Protein AF-0000000075270326 (afdb_homodimer)

Nearest PDB structures (foldseek):
  7pkq-assembly1_N  TM=8.649E-01  e=1.112E-11  Chlamydomonas reinhardtii
  3qv0-assembly1_A  TM=8.408E-01  e=1.324E-11  Saccharomyces cerevisiae
  1yqf-assembly2_E  TM=8.123E-01  e=1.771E-11  Leishmania major
  1yqf-assembly1_C  TM=7.900E-01  e=1.990E-11  Leishmania major
  1yqf-assembly1_B  TM=8.147E-01  e=5.800E-10  Leishmania major

Structure (mmCIF, N/CA/C/O backbone):
data_AF-0000000075270326-model_v1
#
loop_
_entity.id
_entity.type
_entity.pdbx_description
1 polymer 'Mitochondrial glyco protein'
#
loop_
_atom_site.group_PDB
_atom_site.id
_atom_site.type_symbol
_atom_site.label_atom_id
_atom_site.label_alt_id
_atom_site.label_comp_id
_atom_site.label_asym_id
_atom_site.label_entity_id
_atom_site.label_seq_id
_atom_site.pdbx_PDB_ins_code
_atom_site.Cartn_x
_atom_site.Cartn_y
_atom_site.Cartn_z
_atom_site.occupancy
_atom_site.B_iso_or_equiv
_atom_site.auth_seq_id
_atom_site.auth_comp_id
_atom_site.auth_asym_id
_atom_site.auth_atom_id
_atom_site.pdbx_PDB_model_num
ATOM 1 N N . MET A 1 1 ? 97.312 37.875 50.062 1 26.44 1 MET A N 1
ATOM 2 C CA . MET A 1 1 ? 95.938 38 50.406 1 26.44 1 MET A CA 1
ATOM 3 C C . MET A 1 1 ? 95.188 38.875 49.406 1 26.44 1 MET A C 1
ATOM 5 O O . MET A 1 1 ? 95.375 40.094 49.375 1 26.44 1 MET A O 1
ATOM 9 N N . ARG A 1 2 ? 94.938 38.281 48.094 1 30.39 2 ARG A N 1
ATOM 10 C CA . ARG A 1 2 ? 94.562 38.875 46.812 1 30.39 2 ARG A CA 1
ATOM 11 C C . ARG A 1 2 ? 93.125 39.406 46.875 1 30.39 2 ARG A C 1
ATOM 13 O O . ARG A 1 2 ? 92.188 38.656 47.188 1 30.39 2 ARG A O 1
ATOM 20 N N . LYS A 1 3 ? 92.938 40.719 47.094 1 35.66 3 LYS A N 1
ATOM 21 C CA . LYS A 1 3 ? 91.688 41.531 47.219 1 35.66 3 LYS A CA 1
ATOM 22 C C . LYS A 1 3 ? 90.875 41.406 45.969 1 35.66 3 LYS A C 1
ATOM 24 O O . LYS A 1 3 ? 91.25 41.844 44.906 1 35.66 3 LYS A O 1
ATOM 29 N N . THR A 1 4 ? 90.125 40.25 45.781 1 38.28 4 THR A N 1
ATOM 30 C CA . THR A 1 4 ? 89.312 39.906 44.625 1 38.28 4 THR A CA 1
ATOM 31 C C . THR A 1 4 ? 88.188 40.906 44.438 1 38.28 4 THR A C 1
ATOM 33 O O . THR A 1 4 ? 87.375 41.156 45.406 1 38.28 4 THR A O 1
ATOM 36 N N . PHE A 1 5 ? 88.375 41.906 43.625 1 39.72 5 PHE A N 1
ATOM 37 C CA . PHE A 1 5 ? 87.5 43.031 43.281 1 39.72 5 PHE A CA 1
ATOM 38 C C . PHE A 1 5 ? 86.125 42.5 42.812 1 39.72 5 PHE A C 1
ATOM 40 O O . PHE A 1 5 ? 86.062 41.719 41.844 1 39.72 5 PHE A O 1
ATOM 47 N N . LEU A 1 6 ? 85.125 42.375 43.688 1 39.94 6 LEU A N 1
ATOM 48 C CA . LEU A 1 6 ? 83.75 41.875 43.5 1 39.94 6 LEU A CA 1
ATOM 49 C C . LEU A 1 6 ? 82.938 42.844 42.625 1 39.94 6 LEU A C 1
ATOM 51 O O . LEU A 1 6 ? 82.75 44 42.969 1 39.94 6 LEU A O 1
ATOM 55 N N . GLN A 1 7 ? 83.125 42.781 41.25 1 43 7 GLN A N 1
ATOM 56 C CA . GLN A 1 7 ? 82.438 43.688 40.375 1 43 7 GLN A CA 1
ATOM 57 C C . GLN A 1 7 ? 80.938 43.531 40.531 1 43 7 GLN A C 1
ATOM 59 O O . GLN A 1 7 ? 80.438 42.438 40.719 1 43 7 GLN A O 1
ATOM 64 N N . PRO A 1 8 ? 80.188 44.656 40.812 1 43.75 8 PRO A N 1
ATOM 65 C CA . PRO A 1 8 ? 78.75 44.625 41.062 1 43.75 8 PRO A CA 1
ATOM 66 C C . PRO A 1 8 ? 77.938 44.188 39.844 1 43.75 8 PRO A C 1
ATOM 68 O O . PRO A 1 8 ? 78.375 44.438 38.719 1 43.75 8 PRO A O 1
ATOM 71 N N . ALA A 1 9 ? 77.25 43 39.938 1 42.34 9 ALA A N 1
ATOM 72 C CA . ALA A 1 9 ? 76.438 42.375 38.906 1 42.34 9 ALA A CA 1
ATOM 73 C C . ALA A 1 9 ? 75.312 43.281 38.438 1 42.34 9 ALA A C 1
ATOM 75 O O . ALA A 1 9 ? 74.625 43.844 39.281 1 42.34 9 ALA A O 1
ATOM 76 N N . VAL A 1 10 ? 75.438 43.938 37.312 1 43.66 10 VAL A N 1
ATOM 77 C CA . VAL A 1 10 ? 74.438 44.812 36.688 1 43.66 10 VAL A CA 1
ATOM 78 C C . VAL A 1 10 ? 73.125 44.031 36.531 1 43.66 10 VAL A C 1
ATOM 80 O O . VAL A 1 10 ? 73.125 42.906 36.031 1 43.66 10 VAL A O 1
ATOM 83 N N . LEU A 1 11 ? 72.188 44.25 37.375 1 39.53 11 LEU A N 1
ATOM 84 C CA . LEU A 1 11 ? 70.812 43.688 37.375 1 39.53 11 LEU A CA 1
ATOM 85 C C . LEU A 1 11 ? 70.125 44.031 36.062 1 39.53 11 LEU A C 1
ATOM 87 O O . LEU A 1 11 ? 69.938 45.219 35.75 1 39.53 11 LEU A O 1
ATOM 91 N N . PHE A 1 12 ? 70.312 43.25 35 1 43.53 12 PHE A N 1
ATOM 92 C CA . PHE A 1 12 ? 69.562 43.469 33.781 1 43.53 12 PHE A CA 1
ATOM 93 C C . PHE A 1 12 ? 68.062 43.375 34.062 1 43.53 12 PHE A C 1
ATOM 95 O O . PHE A 1 12 ? 67.625 42.438 34.688 1 43.53 12 PHE A O 1
ATOM 102 N N . THR A 1 13 ? 67.375 44.469 34.219 1 40.81 13 THR A N 1
ATOM 103 C CA . THR A 1 13 ? 65.875 44.5 34.312 1 40.81 13 THR A CA 1
ATOM 104 C C . THR A 1 13 ? 65.25 43.875 33.062 1 40.81 13 THR A C 1
ATOM 106 O O . THR A 1 13 ? 65.562 44.25 31.938 1 40.81 13 THR A O 1
ATOM 109 N N . ALA A 1 14 ? 64.938 42.531 33.062 1 41.88 14 ALA A N 1
ATOM 110 C CA . ALA A 1 14 ? 64.125 41.844 32.031 1 41.88 14 ALA A CA 1
ATOM 111 C C . ALA A 1 14 ? 62.844 42.594 31.734 1 41.88 14 ALA A C 1
ATOM 113 O O . ALA A 1 14 ? 62.062 42.906 32.656 1 41.88 14 ALA A O 1
ATOM 114 N N . ASN A 1 15 ? 62.844 43.438 30.75 1 42.53 15 ASN A N 1
ATOM 115 C CA . ASN A 1 15 ? 61.594 44 30.25 1 42.53 15 ASN A CA 1
ATOM 116 C C . ASN A 1 15 ? 60.531 42.969 30.016 1 42.53 15 ASN A C 1
ATOM 118 O O . ASN A 1 15 ? 60.719 42.031 29.234 1 42.53 15 ASN A O 1
ATOM 122 N N . LYS A 1 16 ? 59.75 42.562 31.031 1 39.41 16 LYS A N 1
ATOM 123 C CA . LYS A 1 16 ? 58.562 41.719 30.859 1 39.41 16 LYS A CA 1
ATOM 124 C C . LYS A 1 16 ? 57.688 42.25 29.719 1 39.41 16 LYS A C 1
ATOM 126 O O . LYS A 1 16 ? 57.156 43.344 29.812 1 39.41 16 LYS A O 1
ATOM 131 N N . ARG A 1 17 ? 58.125 42.031 28.469 1 44.94 17 ARG A N 1
ATOM 132 C CA . ARG A 1 17 ? 57.156 42.312 27.406 1 44.94 17 ARG A CA 1
ATOM 133 C C . ARG A 1 17 ? 55.781 41.75 27.75 1 44.94 17 ARG A C 1
ATOM 135 O O . ARG A 1 17 ? 55.656 40.594 28.125 1 44.94 17 ARG A O 1
ATOM 142 N N . ALA A 1 18 ? 54.875 42.531 28.172 1 43.38 18 ALA A N 1
ATOM 143 C CA . ALA A 1 18 ? 53.438 42.188 28.328 1 43.38 18 ALA A CA 1
ATOM 144 C C . ALA A 1 18 ? 52.938 41.438 27.109 1 43.38 18 ALA A C 1
ATOM 146 O O . ALA A 1 18 ? 52.938 41.938 25.984 1 43.38 18 ALA A O 1
ATOM 147 N N . PHE A 1 19 ? 53.188 40.094 26.969 1 47.25 19 PHE A N 1
ATOM 148 C CA . PHE A 1 19 ? 52.5 39.312 25.969 1 47.25 19 PHE A CA 1
ATOM 149 C C . PHE A 1 19 ? 51 39.656 25.953 1 47.25 19 PHE A C 1
ATOM 151 O O . PHE A 1 19 ? 50.312 39.5 26.953 1 47.25 19 PHE A O 1
ATOM 158 N N . SER A 1 20 ? 50.625 40.75 25.266 1 43.19 20 SER A N 1
ATOM 159 C CA . SER A 1 20 ? 49.188 40.938 25 1 43.19 20 SER A CA 1
ATOM 160 C C . SER A 1 20 ? 48.562 39.594 24.625 1 43.19 20 SER A C 1
ATOM 162 O O . SER A 1 20 ? 49.031 38.906 23.719 1 43.19 20 SER A O 1
ATOM 164 N N . ALA A 1 21 ? 48.125 38.812 25.484 1 43.97 21 ALA A N 1
ATOM 165 C CA . ALA A 1 21 ? 47.312 37.625 25.219 1 43.97 21 ALA A CA 1
ATOM 166 C C . ALA A 1 21 ? 46.312 37.906 24.094 1 43.97 21 ALA A C 1
ATOM 168 O O . ALA A 1 21 ? 45.438 38.75 24.234 1 43.97 21 ALA A O 1
ATOM 169 N N . ALA A 1 22 ? 46.719 37.844 22.812 1 43.5 22 ALA A N 1
ATOM 170 C CA . ALA A 1 22 ? 45.688 37.781 21.781 1 43.5 22 ALA A CA 1
ATOM 171 C C . ALA A 1 22 ? 44.531 36.875 22.234 1 43.5 22 ALA A C 1
ATOM 173 O O . ALA A 1 22 ? 44.75 35.781 22.766 1 43.5 22 ALA A O 1
ATOM 174 N N . VAL A 1 23 ? 43.531 37.438 22.844 1 43.84 23 VAL A N 1
ATOM 175 C CA . VAL A 1 23 ? 42.344 36.625 23.047 1 43.84 23 VAL A CA 1
ATOM 176 C C . VAL A 1 23 ? 42.188 35.594 21.938 1 43.84 23 VAL A C 1
ATOM 178 O O . VAL A 1 23 ? 42.281 35.938 20.75 1 43.84 23 VAL A O 1
ATOM 181 N N . PRO A 1 24 ? 42.531 34.344 22.062 1 45.94 24 PRO A N 1
ATOM 182 C CA . PRO A 1 24 ? 42.188 33.406 21 1 45.94 24 PRO A CA 1
ATOM 183 C C . PRO A 1 24 ? 40.875 33.75 20.312 1 45.94 24 PRO A C 1
ATOM 185 O O . PRO A 1 24 ? 39.844 33.969 20.969 1 45.94 24 PRO A O 1
ATOM 188 N N . ARG A 1 25 ? 40.781 34.688 19.328 1 46.09 25 ARG A N 1
ATOM 189 C CA . ARG A 1 25 ? 39.562 34.719 18.516 1 46.09 25 ARG A CA 1
ATOM 190 C C . ARG A 1 25 ? 38.969 33.312 18.359 1 46.09 25 ARG A C 1
ATOM 192 O O . ARG A 1 25 ? 39.625 32.438 17.812 1 46.09 25 ARG A O 1
ATOM 199 N N . LEU A 1 26 ? 38.562 32.562 19.312 1 51.44 26 LEU A N 1
ATOM 200 C CA . LEU A 1 26 ? 37.75 31.406 19.031 1 51.44 26 LEU A CA 1
ATOM 201 C C . LEU A 1 26 ? 37.156 31.484 17.625 1 51.44 26 LEU A C 1
ATOM 203 O O . LEU A 1 26 ? 36.469 32.438 17.281 1 51.44 26 LEU A O 1
ATOM 207 N N . SER A 1 27 ? 37.781 31.031 16.5 1 54.53 27 SER A N 1
ATOM 208 C CA . SER A 1 27 ? 38.031 31.188 15.062 1 54.53 27 SER A CA 1
ATOM 209 C C . SER A 1 27 ? 36.719 31.078 14.289 1 54.53 27 SER A C 1
ATOM 211 O O . SER A 1 27 ? 36.188 29.984 14.086 1 54.53 27 SER A O 1
ATOM 213 N N . SER A 1 28 ? 35.562 31.688 14.602 1 62.53 28 SER A N 1
ATOM 214 C CA . SER A 1 28 ? 34.469 31.797 13.625 1 62.53 28 SER A CA 1
ATOM 215 C C . SER A 1 28 ? 35 32.219 12.258 1 62.53 28 SER A C 1
ATOM 217 O O . SER A 1 28 ? 36.062 32.844 12.156 1 62.53 28 SER A O 1
ATOM 219 N N . GLY A 1 29 ? 34.719 31.281 11.328 1 75.75 29 GLY A N 1
ATOM 220 C CA . GLY A 1 29 ? 35.062 31.625 9.961 1 75.75 29 GLY A CA 1
ATOM 221 C C . GLY A 1 29 ? 34.719 33.062 9.609 1 75.75 29 GLY A C 1
ATOM 222 O O . GLY A 1 29 ? 33.875 33.688 10.25 1 75.75 29 GLY A O 1
ATOM 223 N N . ASP A 1 30 ? 35.562 33.562 8.75 1 86.44 30 ASP A N 1
ATOM 224 C CA . ASP A 1 30 ? 35.406 34.938 8.297 1 86.44 30 ASP A CA 1
ATOM 225 C C . ASP A 1 30 ? 34 35.156 7.715 1 86.44 30 ASP A C 1
ATOM 227 O O . ASP A 1 30 ? 33.5 36.281 7.652 1 86.44 30 ASP A O 1
ATOM 231 N N . VAL A 1 31 ? 33.312 34.062 7.438 1 92.12 31 VAL A N 1
ATOM 232 C CA . VAL A 1 31 ? 32.031 34.156 6.742 1 92.12 31 VAL A CA 1
ATOM 233 C C . VAL A 1 31 ? 30.906 34.031 7.746 1 92.12 31 VAL A C 1
ATOM 235 O O . VAL A 1 31 ? 29.766 34.375 7.449 1 92.12 31 VAL A O 1
ATOM 238 N N . ASP A 1 32 ? 31.219 33.75 9.008 1 92.19 32 ASP A N 1
ATOM 239 C CA . ASP A 1 32 ? 30.203 33.438 10 1 92.19 32 ASP A CA 1
ATOM 240 C C . ASP A 1 32 ? 29.312 34.656 10.258 1 92.19 32 ASP A C 1
ATOM 242 O O . ASP A 1 32 ? 28.078 34.562 10.25 1 92.19 32 ASP A O 1
ATOM 246 N N . PRO A 1 33 ? 29.906 35.75 10.445 1 92.56 33 PRO A N 1
ATOM 247 C CA . PRO A 1 33 ? 29.094 36.906 10.742 1 92.56 33 PRO A CA 1
ATOM 248 C C . PRO A 1 33 ? 28.125 37.25 9.609 1 92.56 33 PRO A C 1
ATOM 250 O O . PRO A 1 33 ? 27 37.719 9.867 1 92.56 33 PRO A O 1
ATOM 253 N N . ASP A 1 34 ? 28.609 37.031 8.438 1 94 34 ASP A N 1
ATOM 254 C CA . ASP A 1 34 ? 27.75 37.312 7.285 1 94 34 ASP A CA 1
ATOM 255 C C . ASP A 1 34 ? 26.547 36.375 7.258 1 94 34 ASP A C 1
ATOM 257 O O . ASP A 1 34 ? 25.422 36.812 7 1 94 34 ASP A O 1
ATOM 261 N N . LEU A 1 35 ? 26.828 35.156 7.523 1 95.94 35 LEU A N 1
ATOM 262 C CA . LEU A 1 35 ? 25.75 34.156 7.539 1 95.94 35 LEU A CA 1
ATOM 263 C C . LEU A 1 35 ? 24.766 34.438 8.656 1 95.94 35 LEU A C 1
ATOM 265 O O . LEU A 1 35 ? 23.547 34.375 8.453 1 95.94 35 LEU A O 1
ATOM 269 N N . ILE A 1 36 ? 25.266 34.844 9.758 1 95.25 36 ILE A N 1
ATOM 270 C CA . ILE A 1 36 ? 24.438 35.125 10.914 1 95.25 36 ILE A CA 1
ATOM 271 C C . ILE A 1 36 ? 23.5 36.312 10.578 1 95.25 36 ILE A C 1
ATOM 273 O O . ILE A 1 36 ? 22.312 36.25 10.883 1 95.25 36 ILE A O 1
ATOM 277 N N . HIS A 1 37 ? 24.078 37.25 9.977 1 95.5 37 HIS A N 1
ATOM 278 C CA . HIS A 1 37 ? 23.297 38.438 9.609 1 95.5 37 HIS A CA 1
ATOM 279 C C . HIS A 1 37 ? 22.156 38.062 8.664 1 95.5 37 HIS A C 1
ATOM 281 O O . HIS A 1 37 ? 21.016 38.5 8.859 1 95.5 37 HIS A O 1
ATOM 287 N N . LEU A 1 38 ? 22.438 37.219 7.746 1 96.25 38 LEU A N 1
ATOM 288 C CA . LEU A 1 38 ? 21.422 36.781 6.777 1 96.25 38 LEU A CA 1
ATOM 289 C C . LEU A 1 38 ? 20.344 35.969 7.453 1 96.25 38 LEU A C 1
ATOM 291 O O . LEU A 1 38 ? 19.156 36.094 7.141 1 96.25 38 LEU A O 1
ATOM 295 N N . LEU A 1 39 ? 20.734 35.188 8.375 1 96.69 39 LEU A N 1
ATOM 296 C CA . LEU A 1 39 ? 19.781 34.344 9.094 1 96.69 39 LEU A CA 1
ATOM 297 C C . LEU A 1 39 ? 18.875 35.219 9.977 1 96.69 39 LEU A C 1
ATOM 299 O O . LEU A 1 39 ? 17.672 34.969 10.047 1 96.69 39 LEU A O 1
ATOM 303 N N . ASP A 1 40 ? 19.422 36.125 10.523 1 94.69 40 ASP A N 1
ATOM 304 C CA . ASP A 1 40 ? 18.656 37.031 11.375 1 94.69 40 ASP A CA 1
ATOM 305 C C . ASP A 1 40 ? 17.625 37.812 10.555 1 94.69 40 ASP A C 1
ATOM 307 O O . ASP A 1 40 ? 16.469 37.969 10.984 1 94.69 40 ASP A O 1
ATOM 311 N N . GLU A 1 41 ? 18.078 38.25 9.43 1 93.94 41 GLU A N 1
ATOM 312 C CA . GLU A 1 41 ? 17.172 38.969 8.539 1 93.94 41 GLU A CA 1
ATOM 313 C C . GLU A 1 41 ? 16.016 38.062 8.102 1 93.94 41 GLU A C 1
ATOM 315 O O . GLU A 1 41 ? 14.859 38.5 8.094 1 93.94 41 GLU A O 1
ATOM 320 N N . GLU A 1 42 ? 16.312 36.875 7.773 1 93.69 42 GLU A N 1
ATOM 321 C CA . GLU A 1 42 ? 15.281 35.906 7.367 1 93.69 42 GLU A CA 1
ATOM 322 C C . GLU A 1 42 ? 14.32 35.625 8.516 1 93.69 42 GLU A C 1
ATOM 324 O O . GLU A 1 42 ? 13.102 35.531 8.312 1 93.69 42 GLU A O 1
ATOM 329 N N . LEU A 1 43 ? 14.844 35.5 9.625 1 93.44 43 LEU A N 1
ATOM 330 C CA . LEU A 1 43 ? 14.031 35.25 10.805 1 93.44 43 LEU A CA 1
ATOM 331 C C . LEU A 1 43 ? 13.039 36.375 11.047 1 93.44 43 LEU A C 1
ATOM 333 O O . LEU A 1 43 ? 11.875 36.125 11.352 1 93.44 43 LEU A O 1
ATOM 337 N N . GLN A 1 44 ? 13.5 37.531 10.922 1 90 44 GLN A N 1
ATOM 338 C CA . GLN A 1 44 ? 12.648 38.719 11.133 1 90 44 GLN A CA 1
ATOM 339 C C . GLN A 1 44 ? 11.523 38.75 10.094 1 90 44 GLN A C 1
ATOM 341 O O . GLN A 1 44 ? 10.383 39.094 10.422 1 90 44 GLN A O 1
ATOM 346 N N . PHE A 1 45 ? 11.859 38.344 8.984 1 86.62 45 PHE A N 1
ATOM 347 C CA . PHE A 1 45 ? 10.883 38.344 7.895 1 86.62 45 PHE A CA 1
ATOM 348 C C . PHE A 1 45 ? 9.828 37.25 8.117 1 86.62 45 PHE A C 1
ATOM 350 O O . PHE A 1 45 ? 8.641 37.5 7.914 1 86.62 45 PHE A O 1
ATOM 357 N N . GLU A 1 46 ? 10.219 36.062 8.555 1 86.94 46 GLU A N 1
ATOM 358 C CA . GLU A 1 46 ? 9.359 34.875 8.641 1 86.94 46 GLU A CA 1
ATOM 359 C C . GLU A 1 46 ? 8.516 34.906 9.914 1 86.94 46 GLU A C 1
ATOM 361 O O . GLU A 1 46 ? 7.43 34.312 9.961 1 86.94 46 GLU A O 1
ATOM 366 N N . THR A 1 47 ? 8.945 35.5 10.969 1 81 47 THR A N 1
ATOM 367 C CA . THR A 1 47 ? 8.258 35.5 12.258 1 81 47 THR A CA 1
ATOM 368 C C . THR A 1 47 ? 7.023 36.406 12.219 1 81 47 THR A C 1
ATOM 370 O O . THR A 1 47 ? 6.059 36.156 12.945 1 81 47 THR A O 1
ATOM 373 N N . THR A 1 48 ? 6.914 37.344 11.344 1 68.94 48 THR A N 1
ATOM 374 C CA . THR A 1 48 ? 5.738 38.219 11.281 1 68.94 48 THR A CA 1
ATOM 375 C C . THR A 1 48 ? 4.508 37.406 10.852 1 68.94 48 THR A C 1
ATOM 377 O O . THR A 1 48 ? 3.377 37.812 11.148 1 68.94 48 THR A O 1
ATOM 380 N N . GLU A 1 49 ? 4.621 36.156 10.406 1 62.16 49 GLU A N 1
ATOM 381 C CA . GLU A 1 49 ? 3.531 35.406 9.82 1 62.16 49 GLU A CA 1
ATOM 382 C C . GLU A 1 49 ? 3.385 34.031 10.508 1 62.16 49 GLU A C 1
ATOM 384 O O . GLU A 1 49 ? 2.996 33.062 9.875 1 62.16 49 GLU A O 1
ATOM 389 N N . THR A 1 50 ? 3.535 33.969 11.852 1 68.62 50 THR A N 1
ATOM 390 C CA . THR A 1 50 ? 3.609 32.656 12.453 1 68.62 50 THR A CA 1
ATOM 391 C C . THR A 1 50 ? 2.301 32.312 13.164 1 68.62 50 THR A C 1
ATOM 393 O O . THR A 1 50 ? 2.1 31.156 13.578 1 68.62 50 THR A O 1
ATOM 396 N N . GLU A 1 51 ? 1.37 33.219 13.047 1 78.5 51 GLU A N 1
ATOM 397 C CA . GLU A 1 51 ? 0.128 32.875 13.727 1 78.5 51 GLU A CA 1
ATOM 398 C C . GLU A 1 51 ? -0.689 31.891 12.891 1 78.5 51 GLU A C 1
ATOM 400 O O . GLU A 1 51 ? -0.714 31.984 11.664 1 78.5 51 GLU A O 1
ATOM 405 N N . ALA A 1 52 ? -1.337 30.969 13.594 1 83.25 52 ALA A N 1
ATOM 406 C CA . ALA A 1 52 ? -2.154 29.984 12.883 1 83.25 52 ALA A CA 1
ATOM 407 C C . ALA A 1 52 ? -3.342 30.656 12.195 1 83.25 52 ALA A C 1
ATOM 409 O O . ALA A 1 52 ? -4.016 31.5 12.797 1 83.25 52 ALA A O 1
ATOM 410 N N . PRO A 1 53 ? -3.572 30.297 10.969 1 85.69 53 PRO A N 1
ATOM 411 C CA . PRO A 1 53 ? -4.773 30.812 10.305 1 85.69 53 PRO A CA 1
ATOM 412 C C . PRO A 1 53 ? -6.047 30.531 11.094 1 85.69 53 PRO A C 1
ATOM 414 O O . PRO A 1 53 ? -6.141 29.516 11.797 1 85.69 53 PRO A O 1
ATOM 417 N N . ALA A 1 54 ? -7.027 31.391 10.93 1 89.69 54 ALA A N 1
ATOM 418 C CA . ALA A 1 54 ? -8.281 31.344 11.68 1 89.69 54 ALA A CA 1
ATOM 419 C C . ALA A 1 54 ? -9 30.016 11.461 1 89.69 54 ALA A C 1
ATOM 421 O O . ALA A 1 54 ? -9.578 29.453 12.391 1 89.69 54 ALA A O 1
ATOM 422 N N . PHE A 1 55 ? -8.984 29.531 10.328 1 89.12 55 PHE A N 1
ATOM 423 C CA . PHE A 1 55 ? -9.711 28.312 9.992 1 89.12 55 PHE A CA 1
ATOM 424 C C . PHE A 1 55 ? -9.148 27.109 10.766 1 89.12 55 PHE A C 1
ATOM 426 O O . PHE A 1 55 ? -9.898 26.219 11.156 1 89.12 55 PHE A O 1
ATOM 433 N N . ILE A 1 56 ? -7.867 27.109 11.016 1 91.88 56 ILE A N 1
ATOM 434 C CA . ILE A 1 56 ? -7.234 26.031 11.766 1 91.88 56 ILE A CA 1
ATOM 435 C C . ILE A 1 56 ? -7.723 26.047 13.211 1 91.88 56 ILE A C 1
ATOM 437 O O . ILE A 1 56 ? -8.102 25.016 13.758 1 91.88 56 ILE A O 1
ATOM 441 N N . LYS A 1 57 ? -7.711 27.266 13.703 1 91.62 57 LYS A N 1
ATOM 442 C CA . LYS A 1 57 ? -8.188 27.422 15.078 1 91.62 57 LYS A CA 1
ATOM 443 C C . LYS A 1 57 ? -9.656 27.016 15.195 1 91.62 57 LYS A C 1
ATOM 445 O O . LYS A 1 57 ? -10.031 26.328 16.141 1 91.62 57 LYS A O 1
ATOM 450 N N . GLU A 1 58 ? -10.406 27.422 14.289 1 93.81 58 GLU A N 1
ATOM 451 C CA . GLU A 1 58 ? -11.836 27.094 14.281 1 93.81 58 GLU A CA 1
ATOM 452 C C . GLU A 1 58 ? -12.047 25.578 14.219 1 93.81 58 GLU A C 1
ATOM 454 O O 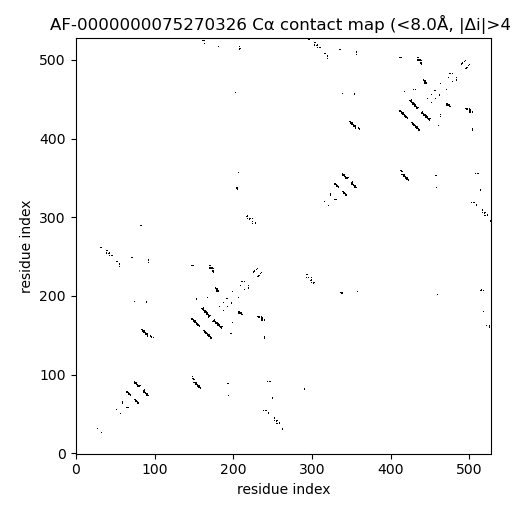. GLU A 1 58 ? -12.898 25.047 14.93 1 93.81 58 GLU A O 1
ATOM 459 N N . PHE A 1 59 ? -11.359 24.938 13.398 1 94.5 59 PHE A N 1
ATOM 460 C CA . PHE A 1 59 ? -11.477 23.484 13.258 1 94.5 59 PHE A CA 1
ATOM 461 C C . PHE A 1 59 ? -11.133 22.797 14.57 1 94.5 59 PHE A C 1
ATOM 463 O O . PHE A 1 59 ? -11.867 21.906 15.023 1 94.5 59 PHE A O 1
ATOM 470 N N . LEU A 1 60 ? -10.094 23.203 15.164 1 92.69 60 LEU A N 1
ATOM 471 C CA . LEU A 1 60 ? -9.625 22.547 16.391 1 92.69 60 LEU A CA 1
ATOM 472 C C . LEU A 1 60 ? -10.539 22.875 17.562 1 92.69 60 LEU A C 1
ATOM 474 O O . LEU A 1 60 ? -10.68 22.078 18.484 1 92.69 60 LEU A O 1
ATOM 478 N N . ASP A 1 61 ? -11.172 24.016 17.484 1 92 61 ASP A N 1
ATOM 479 C CA . ASP A 1 61 ? -12.055 24.438 18.562 1 92 61 ASP A CA 1
ATOM 480 C C . ASP A 1 61 ? -13.336 23.625 18.578 1 92 61 ASP A C 1
ATOM 482 O O . ASP A 1 61 ? -14.062 23.625 19.578 1 92 61 ASP A O 1
ATOM 486 N N . THR A 1 62 ? -13.625 22.922 17.438 1 91.44 62 THR A N 1
ATOM 487 C CA . THR A 1 62 ? -14.789 22.047 17.438 1 91.44 62 THR A CA 1
ATOM 488 C C . THR A 1 62 ? -14.617 20.906 18.438 1 91.44 62 THR A C 1
ATOM 490 O O . THR A 1 62 ? -15.586 20.25 18.828 1 91.44 62 THR A O 1
ATOM 493 N N . ASN A 1 63 ? -13.406 20.609 18.875 1 88.25 63 ASN A N 1
ATOM 494 C CA . ASN A 1 63 ? -13.008 19.578 19.812 1 88.25 63 ASN A CA 1
ATOM 495 C C . ASN A 1 63 ? -13.445 18.188 19.359 1 88.25 63 ASN A C 1
ATOM 497 O O . ASN A 1 63 ? -13.68 17.297 20.172 1 88.25 63 ASN A O 1
ATOM 501 N N . LEU A 1 64 ? -13.656 18.141 18.031 1 93.62 64 LEU A N 1
ATOM 502 C CA . LEU A 1 64 ? -13.961 16.844 17.438 1 93.62 64 LEU A CA 1
ATOM 503 C C . LEU A 1 64 ? -12.719 15.945 17.438 1 93.62 64 LEU A C 1
ATOM 505 O O . LEU A 1 64 ? -12.805 14.758 17.75 1 93.62 64 LEU A O 1
ATOM 509 N N . PHE A 1 65 ? -11.609 16.562 17.078 1 97.31 65 PHE A N 1
ATOM 510 C CA . PHE A 1 65 ? -10.328 15.867 17.047 1 97.31 65 PHE A CA 1
ATOM 511 C C . PHE A 1 65 ? -9.344 16.5 18.031 1 97.31 65 PHE A C 1
ATOM 513 O O . PHE A 1 65 ? -9.328 17.734 18.188 1 97.31 65 PHE A O 1
ATOM 520 N N . GLN A 1 66 ? -8.602 15.656 18.641 1 96.88 66 GLN A N 1
ATOM 521 C CA . GLN A 1 66 ? -7.41 16.094 19.375 1 96.88 66 GLN A CA 1
ATOM 522 C C . GLN A 1 66 ? -6.164 15.977 18.5 1 96.88 66 GLN A C 1
ATOM 524 O O . GLN A 1 66 ? -5.992 15 17.766 1 96.88 66 GLN A O 1
ATOM 529 N N . ILE A 1 67 ? -5.301 17 18.609 1 96.44 67 ILE A N 1
ATOM 530 C CA . ILE A 1 67 ? -4.141 17.016 17.734 1 96.44 67 ILE A CA 1
ATOM 531 C C . ILE A 1 67 ? -2.873 16.75 18.531 1 96.44 67 ILE A C 1
ATOM 533 O O . ILE A 1 67 ? -2.709 17.25 19.641 1 96.44 67 ILE A O 1
ATOM 537 N N . GLU A 1 68 ? -2.098 15.875 18.094 1 95.38 68 GLU A N 1
ATOM 538 C CA . GLU A 1 68 ? -0.742 15.625 18.578 1 95.38 68 GLU A CA 1
ATOM 539 C C . GLU A 1 68 ? 0.299 16.062 17.547 1 95.38 68 GLU A C 1
ATOM 541 O O . GLU A 1 68 ? 0.45 15.414 16.516 1 95.38 68 GLU A O 1
ATOM 546 N N . ASP A 1 69 ? 0.954 17.125 17.844 1 94.88 69 ASP A N 1
ATOM 547 C CA . ASP A 1 69 ? 1.955 17.734 16.969 1 94.88 69 ASP A CA 1
ATOM 548 C C . ASP A 1 69 ? 3.213 18.094 17.75 1 94.88 69 ASP A C 1
ATOM 550 O O . ASP A 1 69 ? 3.207 19.047 18.531 1 94.88 69 ASP A O 1
ATOM 554 N N . LYS A 1 70 ? 4.301 17.422 17.531 1 94.25 70 LYS A N 1
ATOM 555 C CA . LYS A 1 70 ? 5.551 17.688 18.234 1 94.25 70 LYS A CA 1
ATOM 556 C C . LYS A 1 70 ? 6.508 18.516 17.391 1 94.25 70 LYS A C 1
ATOM 558 O O . LYS A 1 70 ? 6.746 18.188 16.219 1 94.25 70 LYS A O 1
ATOM 563 N N . VAL A 1 71 ? 7.043 19.5 18.047 1 92.38 71 VAL A N 1
ATOM 564 C CA . VAL A 1 71 ? 8.031 20.344 17.375 1 92.38 71 VAL A CA 1
ATOM 565 C C . VAL A 1 71 ? 9.203 19.484 16.891 1 92.38 71 VAL A C 1
ATOM 567 O O . VAL A 1 71 ? 9.672 18.609 17.625 1 92.38 71 VAL A O 1
ATOM 570 N N . GLY A 1 72 ? 9.664 19.703 15.664 1 92.75 72 GLY A N 1
ATOM 571 C CA . GLY A 1 72 ? 10.797 19 15.117 1 92.75 72 GLY A CA 1
ATOM 572 C C . GLY A 1 72 ? 10.422 17.688 14.445 1 92.75 72 GLY A C 1
ATOM 573 O O . GLY A 1 72 ? 11.266 17.016 13.852 1 92.75 72 GLY A O 1
ATOM 574 N N . HIS A 1 73 ? 9.195 17.359 14.578 1 91.56 73 HIS A N 1
ATOM 575 C CA . HIS A 1 73 ? 8.711 16.141 13.945 1 91.56 73 HIS A CA 1
ATOM 576 C C . HIS A 1 73 ? 7.805 16.453 12.758 1 91.56 73 HIS A C 1
ATOM 578 O O . HIS A 1 73 ? 7.023 17.406 12.805 1 91.56 73 HIS A O 1
ATOM 584 N N . ASP A 1 74 ? 7.891 15.641 11.75 1 91.38 74 ASP A N 1
ATOM 585 C CA . ASP A 1 74 ? 7.113 15.906 10.547 1 91.38 74 ASP A CA 1
ATOM 586 C C . ASP A 1 74 ? 5.715 15.305 10.648 1 91.38 74 ASP A C 1
ATOM 588 O O . ASP A 1 74 ? 4.785 15.758 9.984 1 91.38 74 ASP A O 1
ATOM 592 N N . LYS A 1 75 ? 5.566 14.289 11.477 1 91.44 75 LYS A N 1
ATOM 593 C CA . LYS A 1 75 ? 4.301 13.562 11.547 1 91.44 75 LYS A CA 1
ATOM 594 C C . LYS A 1 75 ? 3.342 14.234 12.531 1 91.44 75 LYS A C 1
ATOM 596 O O . LYS A 1 75 ? 3.756 14.68 13.602 1 91.44 75 LYS A O 1
ATOM 601 N N . VAL A 1 76 ? 2.061 14.359 12.156 1 94.12 76 VAL A N 1
ATOM 602 C CA . VAL A 1 76 ? 0.985 14.898 12.977 1 94.12 76 VAL A CA 1
ATOM 603 C C . VAL A 1 76 ? -0.148 13.883 13.086 1 94.12 76 VAL A C 1
ATOM 605 O O . VAL A 1 76 ? -0.474 13.203 12.109 1 94.12 76 VAL A O 1
ATOM 608 N N . THR A 1 77 ? -0.75 13.719 14.273 1 94.88 77 THR A N 1
ATOM 609 C CA . THR A 1 77 ? -1.85 12.781 14.469 1 94.88 77 THR A CA 1
ATOM 610 C C . THR A 1 77 ? -3.066 13.492 15.055 1 94.88 77 THR A C 1
ATOM 612 O O . THR A 1 77 ? -2.943 14.25 16.016 1 94.88 77 THR A O 1
ATOM 615 N N . LEU A 1 78 ? -4.188 13.32 14.43 1 96.5 78 LEU A N 1
ATOM 616 C CA . LEU A 1 78 ? -5.484 13.688 14.992 1 96.5 78 LEU A CA 1
ATOM 617 C C . LEU A 1 78 ? -6.195 12.453 15.547 1 96.5 78 LEU A C 1
ATOM 619 O O . LEU A 1 78 ? -6.207 11.398 14.914 1 96.5 78 LEU A O 1
ATOM 623 N N . THR A 1 79 ? -6.805 12.586 16.719 1 97.12 79 THR A N 1
ATOM 624 C CA . THR A 1 79 ? -7.52 11.461 17.297 1 97.12 79 THR A CA 1
ATOM 625 C C . THR A 1 79 ? -8.922 11.875 17.734 1 97.12 79 THR A C 1
ATOM 627 O O . THR A 1 79 ? -9.141 13.008 18.156 1 97.12 79 THR A O 1
ATOM 630 N N . ARG A 1 80 ? -9.82 10.953 17.594 1 96.94 80 ARG A N 1
ATOM 631 C CA . ARG A 1 80 ? -11.227 11.125 17.953 1 96.94 80 ARG A CA 1
ATOM 632 C C . ARG A 1 80 ? -11.828 9.805 18.422 1 96.94 80 ARG A C 1
ATOM 634 O O . ARG A 1 80 ? -11.492 8.734 17.922 1 96.94 80 ARG A O 1
ATOM 641 N N . THR A 1 81 ? -12.672 9.953 19.469 1 96.31 81 THR A N 1
ATOM 642 C CA . THR A 1 81 ? -13.5 8.82 19.875 1 96.31 81 THR A CA 1
ATOM 643 C C . THR A 1 81 ? -14.922 8.984 19.344 1 96.31 81 THR A C 1
ATOM 645 O O . THR A 1 81 ? -15.523 10.055 19.469 1 96.31 81 THR A O 1
ATOM 648 N N . PHE A 1 82 ? -15.438 7.992 18.703 1 95.94 82 PHE A N 1
ATOM 649 C CA . PHE A 1 82 ? -16.781 7.953 18.156 1 95.94 82 PHE A CA 1
ATOM 650 C C . PHE A 1 82 ? -17.5 6.66 18.562 1 95.94 82 PHE A C 1
ATOM 652 O O . PHE A 1 82 ? -17.297 5.621 17.922 1 95.94 82 PHE A O 1
ATOM 659 N N . GLY A 1 83 ? -18.312 6.742 19.578 1 93.81 83 GLY A N 1
ATOM 660 C CA . GLY A 1 83 ? -18.891 5.52 20.109 1 93.81 83 GLY A CA 1
ATOM 661 C C . GLY A 1 83 ? -17.844 4.551 20.641 1 93.81 83 GLY A C 1
ATOM 662 O O . GLY A 1 83 ? -17.047 4.902 21.5 1 93.81 83 GLY A O 1
ATOM 663 N N . ASN A 1 84 ? -17.844 3.404 20.141 1 95.31 84 ASN A N 1
ATOM 664 C CA . ASN A 1 84 ? -16.875 2.393 20.547 1 95.31 84 ASN A CA 1
ATOM 665 C C . ASN A 1 84 ? -15.656 2.385 19.641 1 95.31 84 ASN A C 1
ATOM 667 O O . ASN A 1 84 ? -14.891 1.418 19.625 1 95.31 84 ASN A O 1
ATOM 671 N N . GLU A 1 85 ? -15.516 3.416 18.828 1 96.69 85 GLU A N 1
ATOM 672 C CA . GLU A 1 85 ? -14.414 3.484 17.859 1 96.69 85 GLU A CA 1
ATOM 673 C C . GLU A 1 85 ? -13.391 4.543 18.266 1 96.69 85 GLU A C 1
ATOM 675 O O . GLU A 1 85 ? -13.758 5.625 18.734 1 96.69 85 GLU A O 1
ATOM 680 N N . LYS A 1 86 ? -12.148 4.152 18.156 1 95.5 86 LYS A N 1
ATOM 681 C CA . LYS A 1 86 ? -11.055 5.113 18.203 1 95.5 86 LYS A CA 1
ATOM 682 C C . LYS A 1 86 ? -10.57 5.441 16.797 1 95.5 86 LYS A C 1
ATOM 684 O O . LYS A 1 86 ? -10.133 4.555 16.062 1 95.5 86 LYS A O 1
ATOM 689 N N . ILE A 1 87 ? -10.625 6.672 16.438 1 96.75 87 ILE A N 1
ATOM 690 C CA . ILE A 1 87 ? -10.273 7.098 15.086 1 96.75 87 ILE A CA 1
ATOM 691 C C . ILE A 1 87 ? -8.992 7.918 15.117 1 96.75 87 ILE A C 1
ATOM 693 O O . ILE A 1 87 ? -8.852 8.836 15.93 1 96.75 87 ILE A O 1
ATOM 697 N N . SER A 1 88 ? -8.055 7.609 14.266 1 95.5 88 SER A N 1
ATOM 698 C CA . SER A 1 88 ? -6.805 8.352 14.117 1 95.5 88 SER A CA 1
ATOM 699 C C . SER A 1 88 ? -6.586 8.773 12.664 1 95.5 88 SER A C 1
ATOM 701 O O . SER A 1 88 ? -6.809 7.98 11.75 1 95.5 88 SER A O 1
ATOM 703 N N . VAL A 1 89 ? -6.262 9.984 12.484 1 95.81 89 VAL A N 1
ATOM 704 C CA . VAL A 1 89 ? -5.82 10.508 11.195 1 95.81 89 VAL A CA 1
ATOM 705 C C . VAL A 1 89 ? -4.352 10.914 11.273 1 95.81 89 VAL A C 1
ATOM 707 O O . VAL A 1 89 ? -3.986 11.797 12.055 1 95.81 89 VAL A O 1
ATOM 710 N N . ILE A 1 90 ? -3.535 10.305 10.469 1 93.69 90 ILE A N 1
ATOM 711 C CA . ILE A 1 90 ? -2.094 10.531 10.516 1 93.69 90 ILE A CA 1
ATOM 712 C C . ILE A 1 90 ? -1.619 11.125 9.188 1 93.69 90 ILE A C 1
ATOM 714 O O . ILE A 1 90 ? -1.949 10.609 8.117 1 93.69 90 ILE A O 1
ATOM 718 N N . PHE A 1 91 ? -0.872 12.164 9.211 1 92.44 91 PHE A N 1
ATOM 719 C CA . PHE A 1 91 ? -0.308 12.781 8.016 1 92.44 91 PHE A CA 1
ATOM 720 C C . PHE A 1 91 ? 1.043 13.414 8.32 1 92.44 91 PHE A C 1
ATOM 722 O O . PHE A 1 91 ? 1.443 13.508 9.484 1 92.44 91 PHE A O 1
ATOM 729 N N . SER A 1 92 ? 1.81 13.773 7.25 1 90.94 92 SER A N 1
ATOM 730 C CA . SER A 1 92 ? 3.162 14.297 7.398 1 90.94 92 SER A CA 1
ATOM 731 C C . SER A 1 92 ? 3.357 15.562 6.566 1 90.94 92 SER A C 1
ATOM 733 O O . SER A 1 92 ? 2.773 15.703 5.492 1 90.94 92 SER A O 1
ATOM 735 N N . ILE A 1 93 ? 4.117 16.453 6.984 1 87.25 93 ILE A N 1
ATOM 736 C CA . ILE A 1 93 ? 4.383 17.672 6.219 1 87.25 93 ILE A CA 1
ATOM 737 C C . ILE A 1 93 ? 5.445 17.391 5.16 1 87.25 93 ILE A C 1
ATOM 739 O O . ILE A 1 93 ? 5.672 18.219 4.27 1 87.25 93 ILE A O 1
ATOM 743 N N . SER A 1 94 ? 6.148 16.234 5.27 1 76.12 94 SER A N 1
ATOM 744 C CA . SER A 1 94 ? 7.176 15.875 4.293 1 76.12 94 SER A CA 1
ATOM 745 C C . SER A 1 94 ? 6.559 15.547 2.938 1 76.12 94 SER A C 1
ATOM 747 O O . SER A 1 94 ? 7.262 15.484 1.929 1 76.12 94 SER A O 1
ATOM 749 N N . ASP A 1 95 ? 5.32 15.258 2.873 1 60.12 95 ASP A N 1
ATOM 750 C CA . ASP A 1 95 ? 4.648 14.828 1.649 1 60.12 95 ASP A CA 1
ATOM 751 C C . ASP A 1 95 ? 4.57 15.969 0.638 1 60.12 95 ASP A C 1
ATOM 753 O O . ASP A 1 95 ? 4.441 15.734 -0.564 1 60.12 95 ASP A O 1
ATOM 757 N N . ILE A 1 96 ? 4.441 17.219 1.034 1 53.16 96 ILE A N 1
ATOM 758 C CA . ILE A 1 96 ? 4.383 18.375 0.144 1 53.16 96 ILE A CA 1
ATOM 759 C C . ILE A 1 96 ? 5.523 18.297 -0.868 1 53.16 96 ILE A C 1
ATOM 761 O O . ILE A 1 96 ? 5.332 18.594 -2.051 1 53.16 96 ILE A O 1
ATOM 765 N N . ASN A 1 97 ? 6.656 17.953 -0.41 1 51.06 97 ASN A N 1
ATOM 766 C CA . ASN A 1 97 ? 7.848 18 -1.251 1 51.06 97 ASN A CA 1
ATOM 767 C C . ASN A 1 97 ? 7.859 16.875 -2.275 1 51.06 97 ASN A C 1
ATOM 769 O O . ASN A 1 97 ? 8.406 17.016 -3.367 1 51.06 97 ASN A O 1
ATOM 773 N N . ASN A 1 98 ? 7.23 15.797 -1.948 1 47.91 98 ASN A N 1
ATOM 774 C CA . ASN A 1 98 ? 7.262 14.68 -2.887 1 47.91 98 ASN A CA 1
ATOM 775 C C . ASN A 1 98 ? 6.27 14.883 -4.027 1 47.91 98 ASN A C 1
ATOM 777 O O . ASN A 1 98 ? 6.488 14.391 -5.137 1 47.91 98 ASN A O 1
ATOM 781 N N . THR A 1 99 ? 5.242 15.594 -3.758 1 44.59 99 THR A N 1
ATOM 782 C CA . THR A 1 99 ? 4.219 15.859 -4.762 1 44.59 99 THR A CA 1
ATOM 783 C C . THR A 1 99 ? 4.684 16.922 -5.746 1 44.59 99 THR A C 1
ATOM 785 O O . THR A 1 99 ? 4.387 16.859 -6.938 1 44.59 99 THR A O 1
ATOM 788 N N . VAL A 1 100 ? 5.375 17.969 -5.242 1 42.53 100 VAL A N 1
ATOM 789 C CA . VAL A 1 100 ? 5.809 19.062 -6.098 1 42.53 100 VAL A CA 1
ATOM 790 C C . VAL A 1 100 ? 6.875 18.562 -7.074 1 42.53 100 VAL A C 1
ATOM 792 O O . VAL A 1 100 ? 6.922 19 -8.227 1 42.53 100 VAL A O 1
ATOM 795 N N . GLU A 1 101 ? 7.695 17.781 -6.586 1 41.88 101 GLU A N 1
ATOM 796 C CA . GLU A 1 101 ? 8.734 17.266 -7.477 1 41.88 101 GLU A CA 1
ATOM 797 C C . GLU A 1 101 ? 8.133 16.375 -8.562 1 41.88 101 GLU A C 1
ATOM 799 O O . GLU A 1 101 ? 8.594 16.391 -9.711 1 41.88 101 GLU A O 1
ATOM 804 N N . GLU A 1 102 ? 7.203 15.641 -8.203 1 41.34 102 GLU A N 1
ATOM 805 C CA . GLU A 1 102 ? 6.562 14.797 -9.203 1 41.34 102 GLU A CA 1
ATOM 806 C C . GLU A 1 102 ? 5.789 15.633 -10.219 1 41.34 102 GLU A C 1
ATOM 808 O O . GLU A 1 102 ? 5.816 15.344 -11.422 1 41.34 102 GLU A O 1
ATOM 813 N N . PHE A 1 103 ? 5.172 16.656 -9.789 1 37.72 103 PHE A N 1
ATOM 814 C CA . PHE A 1 103 ? 4.43 17.531 -10.688 1 37.72 103 PHE A CA 1
ATOM 815 C C . PHE A 1 103 ? 5.379 18.391 -11.516 1 37.72 103 PHE A C 1
ATOM 817 O O . PHE A 1 103 ? 5.113 18.672 -12.688 1 37.72 103 PHE A O 1
ATOM 824 N N . THR A 1 104 ? 6.387 18.938 -10.906 1 38.06 104 THR A N 1
ATOM 825 C CA . THR A 1 104 ? 7.316 19.797 -11.625 1 38.06 104 THR A CA 1
ATOM 826 C C . THR A 1 104 ? 8.086 19 -12.68 1 38.06 104 THR A C 1
ATOM 828 O O . THR A 1 104 ? 8.383 19.516 -13.758 1 38.06 104 THR A O 1
ATOM 831 N N . GLU A 1 105 ? 8.422 17.828 -12.344 1 39.16 105 GLU A N 1
ATOM 832 C CA . GLU A 1 105 ? 9.109 17.047 -13.367 1 39.16 105 GLU A CA 1
ATOM 833 C C . GLU A 1 105 ? 8.195 16.766 -14.555 1 39.16 105 GLU A C 1
ATOM 835 O O . GLU A 1 105 ? 8.648 16.766 -15.703 1 39.16 105 GLU A O 1
ATOM 840 N N . GLU A 1 106 ? 6.965 16.656 -14.25 1 37.06 106 GLU A N 1
ATOM 841 C CA . GLU A 1 106 ? 6.043 16.469 -15.367 1 37.06 106 GLU A CA 1
ATOM 842 C C . GLU A 1 106 ? 5.871 17.766 -16.156 1 37.06 106 GLU A C 1
ATOM 844 O O . GLU A 1 106 ? 5.742 17.75 -17.375 1 37.06 106 GLU A O 1
ATOM 849 N N . GLU A 1 107 ? 5.785 18.875 -15.438 1 35.5 107 GLU A N 1
ATOM 850 C CA . GLU A 1 107 ? 5.656 20.156 -16.141 1 35.5 107 GLU A CA 1
ATOM 851 C C . GLU A 1 107 ? 6.945 20.516 -16.875 1 35.5 107 GLU A C 1
ATOM 853 O O . GLU A 1 107 ? 6.91 21.109 -17.953 1 35.5 107 GLU A O 1
ATOM 858 N N . LEU A 1 108 ? 8.102 20.219 -16.219 1 34.94 108 LEU A N 1
ATOM 859 C CA . LEU A 1 108 ? 9.344 20.594 -16.891 1 34.94 108 LEU A CA 1
ATOM 860 C C . LEU A 1 108 ? 9.555 19.75 -18.141 1 34.94 108 LEU A C 1
ATOM 862 O O . LEU A 1 108 ? 10.312 20.141 -19.031 1 34.94 108 LEU A O 1
ATOM 866 N N . GLN A 1 109 ? 8.969 18.562 -18.141 1 34.5 109 GLN A N 1
ATOM 867 C CA . GLN A 1 109 ? 9.211 17.812 -19.359 1 34.5 109 GLN A CA 1
ATOM 868 C C . GLN A 1 109 ? 8.492 18.453 -20.547 1 34.5 109 GLN A C 1
ATOM 870 O O . GLN A 1 109 ? 8.961 18.344 -21.688 1 34.5 109 GLN A O 1
ATOM 875 N N . ASP A 1 110 ? 7.328 19.031 -20.312 1 35.03 110 ASP A N 1
ATOM 876 C CA . ASP A 1 110 ? 6.684 19.562 -21.5 1 35.03 110 ASP A CA 1
ATOM 877 C C . ASP A 1 110 ? 7.328 20.891 -21.922 1 35.03 110 ASP A C 1
ATOM 879 O O . ASP A 1 110 ? 7.18 21.312 -23.062 1 35.03 110 ASP A O 1
ATOM 883 N N . GLY A 1 111 ? 7.75 21.672 -20.875 1 30.14 111 GLY A N 1
ATOM 884 C CA . GLY A 1 111 ? 8.109 23.031 -21.25 1 30.14 111 GLY A CA 1
ATOM 885 C C . GLY A 1 111 ? 9.492 23.125 -21.875 1 30.14 111 GLY A C 1
ATOM 886 O O . GLY A 1 111 ? 9.945 24.219 -22.203 1 30.14 111 GLY A O 1
ATOM 887 N N . GLU A 1 112 ? 10.336 22.188 -21.484 1 31.31 112 GLU A N 1
ATOM 888 C CA . GLU A 1 112 ? 11.664 22.594 -21.938 1 31.31 112 GLU A CA 1
ATOM 889 C C . GLU A 1 112 ? 11.781 22.5 -23.453 1 31.31 112 GLU A C 1
ATOM 891 O O . GLU A 1 112 ? 12.164 21.453 -24 1 31.31 112 GLU A O 1
ATOM 896 N N . GLU A 1 113 ? 10.695 22.719 -24.203 1 31.38 113 GLU A N 1
ATOM 897 C CA . GLU A 1 113 ? 11.156 23.078 -25.547 1 31.38 113 GLU A CA 1
ATOM 898 C C . GLU A 1 113 ? 12.188 24.203 -25.5 1 31.38 113 GLU A C 1
ATOM 900 O O . GLU A 1 113 ? 11.82 25.375 -25.344 1 31.38 113 GLU A O 1
ATOM 905 N N . ILE A 1 114 ? 13.234 24 -24.688 1 26.98 114 ILE A N 1
ATOM 906 C CA . ILE A 1 114 ? 14.352 24.938 -24.688 1 26.98 114 ILE A CA 1
ATOM 907 C C . ILE A 1 114 ? 14.773 25.25 -26.125 1 26.98 114 ILE A C 1
ATOM 909 O O . ILE A 1 114 ? 15.039 24.344 -26.906 1 26.98 114 ILE A O 1
ATOM 913 N N . ILE A 1 115 ? 14.32 26.359 -26.656 1 26.8 115 ILE A N 1
ATOM 914 C CA . ILE A 1 115 ? 14.805 27.062 -27.844 1 26.8 115 ILE A CA 1
ATOM 915 C C . ILE A 1 115 ? 16.328 27.062 -27.859 1 26.8 115 ILE A C 1
ATOM 917 O O . ILE A 1 115 ? 16.969 27.641 -26.969 1 26.8 115 ILE A O 1
ATOM 921 N N . THR A 1 116 ? 16.938 25.953 -28.156 1 27.47 116 THR A N 1
ATOM 922 C CA . THR A 1 116 ? 18.375 25.891 -28.438 1 27.47 116 THR A CA 1
ATOM 923 C C . THR A 1 116 ? 18.781 26.953 -29.438 1 27.47 116 THR A C 1
ATOM 925 O O . THR A 1 116 ? 18.453 26.875 -30.625 1 27.47 116 THR A O 1
ATOM 928 N N . LYS A 1 117 ? 18.609 28.312 -28.953 1 25.62 117 LYS A N 1
ATOM 929 C CA . LYS A 1 117 ? 19.219 29.328 -29.812 1 25.62 117 LYS A CA 1
ATOM 930 C C . LYS A 1 117 ? 20.656 28.969 -30.141 1 25.62 117 LYS A C 1
ATOM 932 O O . LYS A 1 117 ? 21.438 28.625 -29.266 1 25.62 117 LYS A O 1
ATOM 937 N N . ASP A 1 118 ? 20.969 28.703 -31.328 1 24.95 118 ASP A N 1
ATOM 938 C CA . ASP A 1 118 ? 22.25 28.547 -32.031 1 24.95 118 ASP A CA 1
ATOM 939 C C . ASP A 1 118 ? 23.141 29.766 -31.797 1 24.95 118 ASP A C 1
ATOM 941 O O . ASP A 1 118 ? 22.891 30.844 -32.312 1 24.95 118 ASP A O 1
ATOM 945 N N . ALA A 1 119 ? 23.656 30.031 -30.453 1 26.36 119 ALA A N 1
ATOM 946 C CA . ALA A 1 119 ? 24.625 31.062 -30.109 1 26.36 119 ALA A CA 1
ATOM 947 C C . ALA A 1 119 ? 25.906 30.906 -30.922 1 26.36 119 ALA A C 1
ATOM 949 O O . ALA A 1 119 ? 26.938 30.5 -30.406 1 26.36 119 ALA A O 1
ATOM 950 N N . THR A 1 120 ? 25.75 30.734 -32.156 1 23.8 120 THR A N 1
ATOM 951 C CA . THR A 1 120 ? 27.078 30.656 -32.781 1 23.8 120 THR A CA 1
ATOM 952 C C . THR A 1 120 ? 27.875 31.922 -32.5 1 23.8 120 THR A C 1
ATOM 954 O O . THR A 1 120 ? 29.094 31.891 -32.406 1 23.8 120 THR A O 1
ATOM 957 N N . ASP A 1 121 ? 27.406 33.125 -32.844 1 23.95 121 ASP A N 1
ATOM 958 C CA . ASP A 1 121 ? 28.406 34.031 -33.438 1 23.95 121 ASP A CA 1
ATOM 959 C C . ASP A 1 121 ? 29.297 34.656 -32.344 1 23.95 121 ASP A C 1
ATOM 961 O O . ASP A 1 121 ? 28.797 35.094 -31.312 1 23.95 121 ASP A O 1
ATOM 965 N N . ALA A 1 122 ? 30.75 34.656 -32.531 1 22.48 122 ALA A N 1
ATOM 966 C CA . ALA A 1 122 ? 31.984 34.75 -31.766 1 22.48 122 ALA A CA 1
ATOM 967 C C . ALA A 1 122 ? 32.094 36.094 -31.047 1 22.48 122 ALA A C 1
ATOM 969 O O . ALA A 1 122 ? 32.312 36.156 -29.828 1 22.48 122 ALA A O 1
ATOM 970 N N . ALA A 1 123 ? 32.844 37.094 -31.594 1 22.98 123 ALA A N 1
ATOM 971 C CA . ALA A 1 123 ? 34.125 37.656 -31.188 1 22.98 123 ALA A CA 1
ATOM 972 C C . ALA A 1 123 ? 33.906 38.906 -30.312 1 22.98 123 ALA A C 1
ATOM 974 O O . ALA A 1 123 ? 34.719 39.188 -29.438 1 22.98 123 ALA A O 1
ATOM 975 N N . ASP A 1 124 ? 33.281 39.875 -30.766 1 24.33 124 ASP A N 1
ATOM 976 C CA . ASP A 1 124 ? 33.844 41.188 -30.484 1 24.33 124 ASP A CA 1
ATOM 977 C C . ASP A 1 124 ? 33.656 41.562 -29.016 1 24.33 124 ASP A C 1
ATOM 979 O O . ASP A 1 124 ? 32.594 41.375 -28.438 1 24.33 124 ASP A O 1
ATOM 983 N N . GLU A 1 125 ? 34.844 41.938 -28.266 1 22.94 125 GLU A N 1
ATOM 984 C CA . GLU A 1 125 ? 35.312 42.094 -26.906 1 22.94 125 GLU A CA 1
ATOM 985 C C . GLU A 1 125 ? 34.562 43.188 -26.172 1 22.94 125 GLU A C 1
ATOM 987 O O . GLU A 1 125 ? 34.969 43.594 -25.078 1 22.94 125 GLU A O 1
ATOM 992 N N . LYS A 1 126 ? 33.688 44 -26.875 1 25.83 126 LYS A N 1
ATOM 993 C CA . LYS A 1 126 ? 33.625 45.312 -26.219 1 25.83 126 LYS A CA 1
ATOM 994 C C . LYS A 1 126 ? 33.125 45.156 -24.781 1 25.83 126 LYS A C 1
ATOM 996 O O . LYS A 1 126 ? 32.375 44.219 -24.453 1 25.83 126 LYS A O 1
ATOM 1001 N N . GLU A 1 127 ? 33.75 45.969 -23.828 1 25.03 127 GLU A N 1
ATOM 1002 C CA . GLU A 1 127 ? 33.75 46.281 -22.406 1 25.03 127 GLU A CA 1
ATOM 1003 C C . GLU A 1 127 ? 32.344 46.5 -21.875 1 25.03 127 GLU A C 1
ATOM 1005 O O . GLU A 1 127 ? 31.781 47.594 -22.031 1 25.03 127 GLU A O 1
ATOM 1010 N N . ALA A 1 128 ? 31.422 45.625 -22.281 1 25.28 128 ALA A N 1
ATOM 1011 C CA . ALA A 1 128 ? 30.078 46 -21.875 1 25.28 128 ALA A CA 1
ATOM 1012 C C . ALA A 1 128 ? 30 46.219 -20.359 1 25.28 128 ALA A C 1
ATOM 1014 O O . ALA A 1 128 ? 30.531 45.438 -19.578 1 25.28 128 ALA A O 1
ATOM 1015 N N . THR A 1 129 ? 29.828 47.5 -19.984 1 25.48 129 THR A N 1
ATOM 1016 C CA . THR A 1 129 ? 29.562 48.125 -18.703 1 25.48 129 THR A CA 1
ATOM 1017 C C . THR A 1 129 ? 28.609 47.25 -17.875 1 25.48 129 THR A C 1
ATOM 1019 O O . THR A 1 129 ? 27.828 46.5 -18.422 1 25.48 129 THR A O 1
ATOM 1022 N N . ALA A 1 130 ? 28.906 47.188 -16.516 1 26.22 130 ALA A N 1
ATOM 1023 C CA . ALA A 1 130 ? 28.406 46.531 -15.297 1 26.22 130 ALA A CA 1
ATOM 1024 C C . ALA A 1 130 ? 26.906 46.719 -15.148 1 26.22 130 ALA A C 1
ATOM 1026 O O . ALA A 1 130 ? 26.453 47.75 -14.633 1 26.22 130 ALA A O 1
ATOM 1027 N N . GLY A 1 131 ? 26.141 46.688 -16.266 1 24.7 131 GLY A N 1
ATOM 1028 C CA . GLY A 1 131 ? 24.766 46.938 -15.906 1 24.7 131 GLY A CA 1
ATOM 1029 C C . GLY A 1 131 ? 24.25 46.062 -14.789 1 24.7 131 GLY A C 1
ATOM 1030 O O . GLY A 1 131 ? 24.75 44.938 -14.609 1 24.7 131 GLY A O 1
ATOM 1031 N N . GLU A 1 132 ? 23.797 46.719 -13.672 1 25.22 132 GLU A N 1
ATOM 1032 C CA . GLU A 1 132 ? 23.094 46.188 -12.508 1 25.22 132 GLU A CA 1
ATOM 1033 C C . GLU A 1 132 ? 22.094 45.094 -12.906 1 25.22 132 GLU A C 1
ATOM 1035 O O . GLU A 1 132 ? 21.125 45.375 -13.633 1 25.22 132 GLU A O 1
ATOM 1040 N N . GLU A 1 133 ? 22.594 43.969 -13.352 1 28.52 133 GLU A N 1
ATOM 1041 C CA . GLU A 1 133 ? 21.656 42.875 -13.523 1 28.52 133 GLU A CA 1
ATOM 1042 C C . GLU A 1 133 ? 20.625 42.812 -12.398 1 28.52 133 GLU A C 1
ATOM 1044 O O . GLU A 1 133 ? 21 42.719 -11.227 1 28.52 133 GLU A O 1
ATOM 1049 N N . GLU A 1 134 ? 19.594 43.688 -12.555 1 26.02 134 GLU A N 1
ATOM 1050 C CA . GLU A 1 134 ? 18.406 43.531 -11.711 1 26.02 134 GLU A CA 1
ATOM 1051 C C . GLU A 1 134 ? 18.109 42.062 -11.438 1 26.02 134 GLU A C 1
ATOM 1053 O O . GLU A 1 134 ? 17.828 41.312 -12.359 1 26.02 134 GLU A O 1
ATOM 1058 N N . VAL A 1 135 ? 18.891 41.5 -10.539 1 28.58 135 VAL A N 1
ATOM 1059 C CA . VAL A 1 135 ? 18.328 40.281 -9.922 1 28.58 135 VAL A CA 1
ATOM 1060 C C . VAL A 1 135 ? 16.812 40.438 -9.797 1 28.58 135 VAL A C 1
ATOM 1062 O O . VAL A 1 135 ? 16.328 41.312 -9.078 1 28.58 135 VAL A O 1
ATOM 1065 N N . THR A 1 136 ? 16.141 40.5 -10.914 1 27.89 136 THR A N 1
ATOM 1066 C CA . THR A 1 136 ? 14.703 40.281 -10.75 1 27.89 136 THR A CA 1
ATOM 1067 C C . THR A 1 136 ? 14.422 39.344 -9.602 1 27.89 136 THR A C 1
ATOM 1069 O O . THR A 1 136 ? 14.867 38.188 -9.617 1 27.89 136 THR A O 1
ATOM 1072 N N . ALA A 1 137 ? 14.445 39.812 -8.391 1 28.81 137 ALA A N 1
ATOM 1073 C CA . ALA A 1 137 ? 13.758 39.125 -7.297 1 28.81 137 ALA A CA 1
ATOM 1074 C C . ALA A 1 137 ? 12.555 38.344 -7.816 1 28.81 137 ALA A C 1
ATOM 1076 O O . ALA A 1 137 ? 11.648 38.906 -8.422 1 28.81 137 ALA A O 1
ATOM 1077 N N . ILE A 1 138 ? 12.773 37.25 -8.414 1 29.62 138 ILE A N 1
ATOM 1078 C CA . ILE A 1 138 ? 11.625 36.344 -8.438 1 29.62 138 ILE A CA 1
ATOM 1079 C C . ILE A 1 138 ? 10.734 36.625 -7.23 1 29.62 138 ILE A C 1
ATOM 1081 O O . ILE A 1 138 ? 11.117 36.375 -6.09 1 29.62 138 ILE A O 1
ATOM 1085 N N . LYS A 1 139 ? 10.117 37.812 -7.117 1 31.12 139 LYS A N 1
ATOM 1086 C CA . LYS A 1 139 ? 9.023 38.219 -6.234 1 31.12 139 LYS A CA 1
ATOM 1087 C C . LYS A 1 139 ? 8.234 37 -5.762 1 31.12 139 LYS A C 1
ATOM 1089 O O . LYS A 1 139 ? 8.227 35.938 -6.426 1 31.12 139 LYS A O 1
ATOM 1094 N N . ASP A 1 140 ? 7.668 37.219 -4.484 1 32.62 140 ASP A N 1
ATOM 1095 C CA . ASP A 1 140 ? 6.602 36.5 -3.787 1 32.62 140 ASP A CA 1
ATOM 1096 C C . ASP A 1 140 ? 5.531 36.031 -4.766 1 32.62 140 ASP A C 1
ATOM 1098 O O . ASP A 1 140 ? 4.633 36.781 -5.133 1 32.62 140 ASP A O 1
ATOM 1102 N N . GLN A 1 141 ? 5.867 35.75 -5.996 1 32.47 141 GLN A N 1
ATOM 1103 C CA . GLN A 1 141 ? 4.699 35.188 -6.668 1 32.47 141 GLN A CA 1
ATOM 1104 C C . GLN A 1 141 ? 3.66 34.719 -5.656 1 32.47 141 GLN A C 1
ATOM 1106 O O . GLN A 1 141 ? 4.008 34.125 -4.629 1 32.47 141 GLN A O 1
ATOM 1111 N N . ASP A 1 142 ? 2.637 35.469 -5.547 1 34.34 142 ASP A N 1
ATOM 1112 C CA . ASP A 1 142 ? 1.434 35 -4.863 1 34.34 142 ASP A CA 1
ATOM 1113 C C . ASP A 1 142 ? 1.357 33.469 -4.871 1 34.34 142 ASP A C 1
ATOM 1115 O O . ASP A 1 142 ? 1.111 32.875 -5.914 1 34.34 142 ASP A O 1
ATOM 1119 N N . LEU A 1 143 ? 2.35 32.719 -4.449 1 37.5 143 LEU A N 1
ATOM 1120 C CA . LEU A 1 143 ? 1.989 31.344 -4.129 1 37.5 143 LEU A CA 1
ATOM 1121 C C . LEU A 1 143 ? 0.479 31.203 -3.977 1 37.5 143 LEU A C 1
ATOM 1123 O O . LEU A 1 143 ? -0.085 31.578 -2.945 1 37.5 143 LEU A O 1
ATOM 1127 N N . ASP A 1 144 ? -0.279 31.734 -4.832 1 39.81 144 ASP A N 1
ATOM 1128 C CA . ASP A 1 144 ? -1.692 31.391 -4.961 1 39.81 144 ASP A CA 1
ATOM 1129 C C . ASP A 1 144 ? -2.021 30.109 -4.195 1 39.81 144 ASP A C 1
ATOM 1131 O O . ASP A 1 144 ? -1.189 29.203 -4.102 1 39.81 144 ASP A O 1
ATOM 1135 N N . ASP A 1 145 ? -2.963 30.141 -3.225 1 49.72 145 ASP A N 1
ATOM 1136 C CA . ASP A 1 145 ? -3.59 29.188 -2.316 1 49.72 145 ASP A CA 1
ATOM 1137 C C . ASP A 1 145 ? -3.729 27.812 -2.971 1 49.72 145 ASP A C 1
ATOM 1139 O O . ASP A 1 145 ? -4.82 27.438 -3.402 1 49.72 145 ASP A O 1
ATOM 1143 N N . VAL A 1 146 ? -2.99 27.5 -3.938 1 54.88 146 VAL A N 1
ATOM 1144 C CA . VAL A 1 146 ? -3.174 26.203 -4.59 1 54.88 146 VAL A CA 1
ATOM 1145 C C . VAL A 1 146 ? -3.076 25.094 -3.557 1 54.88 146 VAL A C 1
ATOM 1147 O O . VAL A 1 146 ? -2.121 25.031 -2.777 1 54.88 146 VAL A O 1
ATOM 1150 N N . SER A 1 147 ? -4.188 24.547 -3.289 1 71.62 147 SER A N 1
ATOM 1151 C CA . SER A 1 147 ? -4.273 23.391 -2.406 1 71.62 147 SER A CA 1
ATOM 1152 C C . SER A 1 147 ? -3.41 22.234 -2.918 1 71.62 147 SER A C 1
ATOM 1154 O O . SER A 1 147 ? -3.348 22 -4.125 1 71.62 147 SER A O 1
ATOM 1156 N N . PHE A 1 148 ? -2.365 21.891 -2.213 1 85.06 148 PHE A N 1
ATOM 1157 C CA . PHE A 1 148 ? -1.573 20.719 -2.551 1 85.06 148 PHE A CA 1
ATOM 1158 C C . PHE A 1 148 ? -2.156 19.469 -1.903 1 85.06 148 PHE A C 1
ATOM 1160 O O . PHE A 1 148 ? -2.818 19.547 -0.867 1 85.06 148 PHE A O 1
ATOM 1167 N N . PRO A 1 149 ? -2.025 18.391 -2.553 1 92 149 PRO A N 1
ATOM 1168 C CA . PRO A 1 149 ? -2.543 17.141 -1.993 1 92 149 PRO A CA 1
ATOM 1169 C C . PRO A 1 149 ? -1.781 16.688 -0.748 1 92 149 PRO A C 1
ATOM 1171 O O . PRO A 1 149 ? -0.56 16.844 -0.676 1 92 149 PRO A O 1
ATOM 1174 N N . VAL A 1 150 ? -2.508 16.281 0.175 1 92.56 150 VAL A N 1
ATOM 1175 C CA . VAL A 1 150 ? -1.912 15.758 1.4 1 92.56 150 VAL A CA 1
ATOM 1176 C C . VAL A 1 150 ? -2.357 14.312 1.616 1 92.56 150 VAL A C 1
ATOM 1178 O O . VAL A 1 150 ? -3.557 14.031 1.705 1 92.56 150 VAL A O 1
ATOM 1181 N N . ARG A 1 151 ? -1.419 13.406 1.672 1 91.69 151 ARG A N 1
ATOM 1182 C CA . ARG A 1 151 ? -1.719 12.016 2.012 1 91.69 151 ARG A CA 1
ATOM 1183 C C . ARG A 1 151 ? -1.97 11.859 3.508 1 91.69 151 ARG A C 1
ATOM 1185 O O . ARG A 1 151 ? -1.264 12.453 4.328 1 91.69 151 ARG A O 1
ATOM 1192 N N . ALA A 1 152 ? -2.992 11.109 3.791 1 93.25 152 ALA A N 1
ATOM 1193 C CA . ALA A 1 152 ? -3.324 10.844 5.188 1 93.25 152 ALA A CA 1
ATOM 1194 C C . ALA A 1 152 ? -3.809 9.406 5.371 1 93.25 152 ALA A C 1
ATOM 1196 O O . ALA A 1 152 ? -4.543 8.883 4.531 1 93.25 152 ALA A O 1
ATOM 1197 N N . THR A 1 153 ? -3.391 8.797 6.43 1 92.38 153 THR A N 1
ATOM 1198 C CA . THR A 1 153 ? -3.887 7.484 6.816 1 92.38 153 THR A CA 1
ATOM 1199 C C . THR A 1 153 ? -4.957 7.605 7.898 1 92.38 153 THR A C 1
ATOM 1201 O O . THR A 1 153 ? -4.746 8.266 8.922 1 92.38 153 THR A O 1
ATOM 1204 N N . VAL A 1 154 ? -6.078 7.043 7.668 1 95.44 154 VAL A N 1
ATOM 1205 C CA . VAL A 1 154 ? -7.164 7.023 8.641 1 95.44 154 VAL A CA 1
ATOM 1206 C C . VAL A 1 154 ? -7.289 5.629 9.25 1 95.44 154 VAL A C 1
ATOM 1208 O O . VAL A 1 154 ? -7.383 4.637 8.523 1 95.44 154 VAL A O 1
ATOM 1211 N N . ILE A 1 155 ? -7.34 5.566 10.555 1 94 155 ILE A N 1
ATOM 1212 C CA . ILE A 1 155 ? -7.469 4.293 11.258 1 94 155 ILE A CA 1
ATOM 1213 C C . ILE A 1 155 ? -8.711 4.32 12.141 1 94 155 ILE A C 1
ATOM 1215 O O . ILE A 1 155 ? -8.859 5.203 12.984 1 94 155 ILE A O 1
ATOM 1219 N N . ILE A 1 156 ? -9.562 3.439 11.898 1 96.06 156 ILE A N 1
ATOM 1220 C CA . ILE A 1 156 ? -10.734 3.238 12.75 1 96.06 156 ILE A CA 1
ATOM 1221 C C . ILE A 1 156 ? -10.609 1.914 13.5 1 96.06 156 ILE A C 1
ATOM 1223 O O . ILE A 1 156 ? -10.617 0.844 12.883 1 96.06 156 ILE A O 1
ATOM 1227 N N . GLU A 1 157 ? -10.562 2.012 14.781 1 95.06 157 GLU A N 1
ATOM 1228 C CA . GLU A 1 157 ? -10.312 0.826 15.602 1 95.06 157 GLU A CA 1
ATOM 1229 C C . GLU A 1 157 ? -11.477 0.549 16.547 1 95.06 157 GLU A C 1
ATOM 1231 O O . GLU A 1 157 ? -12.055 1.478 17.109 1 95.06 157 GLU A O 1
ATOM 1236 N N . LYS A 1 158 ? -11.828 -0.691 16.594 1 94.62 158 LYS A N 1
ATOM 1237 C CA . LYS A 1 158 ? -12.766 -1.182 17.609 1 94.62 158 LYS A CA 1
ATOM 1238 C C . LYS A 1 158 ? -12.094 -2.184 18.547 1 94.62 158 LYS A C 1
ATOM 1240 O O . LYS A 1 158 ? -11.297 -3.018 18.094 1 94.62 158 LYS A O 1
ATOM 1245 N N . GLN A 1 159 ? -12.406 -2.039 19.75 1 91.56 159 GLN A N 1
ATOM 1246 C CA . GLN A 1 159 ? -11.812 -2.949 20.734 1 91.56 159 GLN A CA 1
ATOM 1247 C C . GLN A 1 159 ? -12.086 -4.406 20.359 1 91.56 159 GLN A C 1
ATOM 1249 O O . GLN A 1 159 ? -13.227 -4.785 20.109 1 91.56 159 GLN A O 1
ATOM 1254 N N . ASP A 1 160 ? -11.07 -5.203 20.219 1 90.75 160 ASP A N 1
ATOM 1255 C CA . ASP A 1 160 ? -11.07 -6.641 20 1 90.75 160 ASP A CA 1
ATOM 1256 C C . ASP A 1 160 ? -11.664 -6.977 18.625 1 90.75 160 ASP A C 1
ATOM 1258 O O . ASP A 1 160 ? -12.086 -8.109 18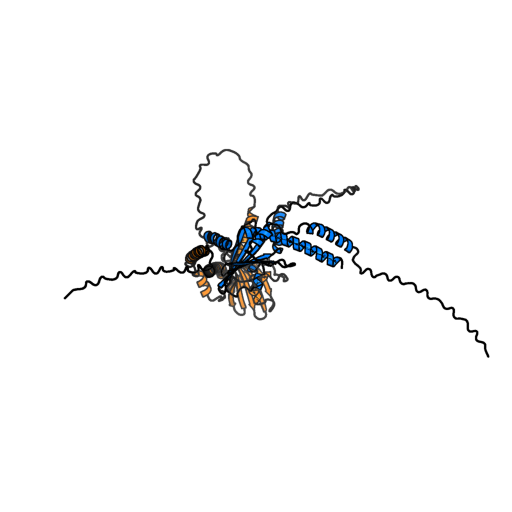.391 1 90.75 160 ASP A O 1
ATOM 1262 N N . LYS A 1 161 ? -11.859 -6.027 17.766 1 93.25 161 LYS A N 1
ATOM 1263 C CA . LYS A 1 161 ? -12.445 -6.285 16.453 1 93.25 161 LYS A CA 1
ATOM 1264 C C . LYS A 1 161 ? -11.477 -5.906 15.328 1 93.25 161 LYS A C 1
ATOM 1266 O O . LYS A 1 161 ? -11.805 -6.031 14.148 1 93.25 161 LYS A O 1
ATOM 1271 N N . GLY A 1 162 ? -10.398 -5.383 15.688 1 92.75 162 GLY A N 1
ATOM 1272 C CA . GLY A 1 162 ? -9.406 -5.02 14.688 1 92.75 162 GLY A CA 1
ATOM 1273 C C . GLY A 1 162 ? -9.531 -3.578 14.227 1 92.75 162 GLY A C 1
ATOM 1274 O O . GLY A 1 162 ? -9.93 -2.705 15 1 92.75 162 GLY A O 1
ATOM 1275 N N . SER A 1 163 ? -9.055 -3.297 13.008 1 93.62 163 SER A N 1
ATOM 1276 C CA . SER A 1 163 ? -9.023 -1.921 12.523 1 93.62 163 SER A CA 1
ATOM 1277 C C . SER A 1 163 ? -9.219 -1.862 11.016 1 93.62 163 SER A C 1
ATOM 1279 O O . SER A 1 163 ? -8.75 -2.742 10.289 1 93.62 163 SER A O 1
ATOM 1281 N N . LEU A 1 164 ? -9.938 -0.843 10.641 1 94.06 164 LEU A N 1
ATOM 1282 C CA . LEU A 1 164 ? -9.93 -0.433 9.242 1 94.06 164 LEU A CA 1
ATOM 1283 C C . LEU A 1 164 ? -8.891 0.653 8.992 1 94.06 164 LEU A C 1
ATOM 1285 O O . LEU A 1 164 ? -8.836 1.644 9.727 1 94.06 164 LEU A O 1
ATOM 1289 N N . VAL A 1 165 ? -8.086 0.412 8.031 1 91.5 165 VAL A N 1
ATOM 1290 C CA . VAL A 1 165 ? -7.055 1.378 7.676 1 91.5 165 VAL A CA 1
ATOM 1291 C C . VAL A 1 165 ? -7.293 1.888 6.254 1 91.5 165 VAL A C 1
ATOM 1293 O O . VAL A 1 165 ? -7.34 1.102 5.305 1 91.5 165 VAL A O 1
ATOM 1296 N N . LEU A 1 166 ? -7.402 3.182 6.129 1 92.94 166 LEU A N 1
ATOM 1297 C CA . LEU A 1 166 ? -7.664 3.809 4.836 1 92.94 166 LEU A CA 1
ATOM 1298 C C . LEU A 1 166 ? -6.5 4.699 4.422 1 92.94 166 LEU A C 1
ATOM 1300 O O . LEU A 1 166 ? -6 5.492 5.223 1 92.94 166 LEU A O 1
ATOM 1304 N N . ASN A 1 167 ? -6.082 4.504 3.217 1 89.81 167 ASN A N 1
ATOM 1305 C CA . ASN A 1 167 ? -5.188 5.469 2.588 1 89.81 167 ASN A CA 1
ATOM 1306 C C . ASN A 1 167 ? -5.961 6.508 1.781 1 89.81 167 ASN A C 1
ATOM 1308 O O . ASN A 1 167 ? -6.758 6.16 0.912 1 89.81 167 ASN A O 1
ATOM 1312 N N . THR A 1 168 ? -5.605 7.781 2.143 1 92.69 168 THR A N 1
ATOM 1313 C CA . THR A 1 168 ? -6.406 8.844 1.536 1 92.69 168 THR A CA 1
ATOM 1314 C C . THR A 1 168 ? -5.516 9.984 1.059 1 92.69 168 THR A C 1
ATOM 1316 O O . THR A 1 168 ? -4.348 10.07 1.443 1 92.69 168 THR A O 1
ATOM 1319 N N . VAL A 1 169 ? -6.109 10.836 0.193 1 92.12 169 VAL A N 1
ATOM 1320 C CA . VAL A 1 169 ? -5.484 12.078 -0.253 1 92.12 169 VAL A CA 1
ATOM 1321 C C . VAL A 1 169 ? -6.48 13.227 -0.141 1 92.12 169 VAL A C 1
ATOM 1323 O O . VAL A 1 169 ? -7.551 13.188 -0.75 1 92.12 169 VAL A O 1
ATOM 1326 N N . ALA A 1 170 ? -6.086 14.188 0.663 1 95.06 170 ALA A N 1
ATOM 1327 C CA . ALA A 1 170 ? -6.914 15.383 0.816 1 95.06 170 ALA A CA 1
ATOM 1328 C C . ALA A 1 170 ? -6.473 16.484 -0.143 1 95.06 170 ALA A C 1
ATOM 1330 O O . ALA A 1 170 ? -5.293 16.859 -0.174 1 95.06 170 ALA A O 1
ATOM 1331 N N . GLN A 1 171 ? -7.438 16.953 -0.862 1 91.69 171 GLN A N 1
ATOM 1332 C CA . GLN A 1 171 ? -7.16 18.047 -1.785 1 91.69 171 GLN A CA 1
ATOM 1333 C C . GLN A 1 171 ? -8.438 18.812 -2.146 1 91.69 171 GLN A C 1
ATOM 1335 O O . GLN A 1 171 ? -9.461 18.188 -2.443 1 91.69 171 GLN A O 1
ATOM 1340 N N . ASP A 1 172 ? -8.414 20.109 -2.057 1 93.06 172 ASP A N 1
ATOM 1341 C CA . ASP A 1 172 ? -9.492 20.984 -2.484 1 93.06 172 ASP A CA 1
ATOM 1342 C C . ASP A 1 172 ? -10.797 20.641 -1.771 1 93.06 172 ASP A C 1
ATOM 1344 O O . ASP A 1 172 ? -11.859 20.609 -2.395 1 93.06 172 ASP A O 1
ATOM 1348 N N . GLY A 1 173 ? -10.648 20.266 -0.651 1 94.44 173 GLY A N 1
ATOM 1349 C CA . GLY A 1 173 ? -11.82 20.031 0.174 1 94.44 173 GLY A CA 1
ATOM 1350 C C . GLY A 1 173 ? -12.398 18.641 0.009 1 94.44 173 GLY A C 1
ATOM 1351 O O . GLY A 1 173 ? -13.461 18.328 0.558 1 94.44 173 GLY A O 1
ATOM 1352 N N . TYR A 1 174 ? -11.672 17.828 -0.729 1 94.44 174 TYR A N 1
ATOM 1353 C CA . TYR A 1 174 ? -12.125 16.453 -0.952 1 94.44 174 TYR A CA 1
ATOM 1354 C C . TYR A 1 174 ? -11.117 15.453 -0.409 1 94.44 174 TYR A C 1
ATOM 1356 O O . TYR A 1 174 ? -9.906 15.672 -0.498 1 94.44 174 TYR A O 1
ATOM 1364 N N . LEU A 1 175 ? -11.656 14.383 0.098 1 94.88 175 LEU A N 1
ATOM 1365 C CA . LEU A 1 175 ? -10.828 13.289 0.573 1 94.88 175 LEU A CA 1
ATOM 1366 C C . LEU A 1 175 ? -10.984 12.062 -0.32 1 94.88 175 LEU A C 1
ATOM 1368 O O . LEU A 1 175 ? -12 11.367 -0.255 1 94.88 175 LEU A O 1
ATOM 1372 N N . HIS A 1 176 ? -10.047 11.867 -1.119 1 93.69 176 HIS A N 1
ATOM 1373 C CA . HIS A 1 176 ? -10.047 10.695 -1.986 1 93.69 176 HIS A CA 1
ATOM 1374 C C . HIS A 1 176 ? -9.555 9.453 -1.241 1 93.69 176 HIS A C 1
ATOM 1376 O O . HIS A 1 176 ? -8.516 9.5 -0.585 1 93.69 176 HIS A O 1
ATOM 1382 N N . ILE A 1 177 ? -10.328 8.344 -1.397 1 94.19 177 ILE A N 1
ATOM 1383 C CA . ILE A 1 177 ? -9.945 7.094 -0.753 1 94.19 177 ILE A CA 1
ATOM 1384 C C . ILE A 1 177 ? -9.234 6.195 -1.759 1 94.19 177 ILE A C 1
ATOM 1386 O O . ILE A 1 177 ? -9.82 5.801 -2.771 1 94.19 177 ILE A O 1
ATOM 1390 N N . ASP A 1 178 ? -8.023 5.875 -1.512 1 88.06 178 ASP A N 1
ATOM 1391 C CA . ASP A 1 178 ? -7.25 5.012 -2.4 1 88.06 178 ASP A CA 1
ATOM 1392 C C . ASP A 1 178 ? -7.512 3.539 -2.1 1 88.06 178 ASP A C 1
ATOM 1394 O O . ASP A 1 178 ? -7.695 2.736 -3.018 1 88.06 178 ASP A O 1
ATOM 1398 N N . ALA A 1 179 ? -7.473 3.236 -0.806 1 86.5 179 ALA A N 1
ATOM 1399 C CA . ALA A 1 179 ? -7.586 1.844 -0.383 1 86.5 179 ALA A CA 1
ATOM 1400 C C . ALA A 1 179 ? -8.172 1.744 1.024 1 86.5 179 ALA A C 1
ATOM 1402 O O . ALA A 1 179 ? -8.008 2.66 1.834 1 86.5 179 ALA A O 1
ATOM 1403 N N . VAL A 1 180 ? -8.836 0.704 1.236 1 92.06 180 VAL A N 1
ATOM 1404 C CA . VAL A 1 180 ? -9.344 0.328 2.553 1 92.06 180 VAL A CA 1
ATOM 1405 C C . VAL A 1 180 ? -8.875 -1.08 2.906 1 92.06 180 VAL A C 1
ATOM 1407 O O . VAL A 1 180 ? -9.086 -2.023 2.141 1 92.06 180 VAL A O 1
ATOM 1410 N N . ARG A 1 181 ? -8.281 -1.169 4.098 1 88.88 181 ARG A N 1
ATOM 1411 C CA . ARG A 1 181 ? -7.785 -2.469 4.543 1 88.88 181 ARG A CA 1
ATOM 1412 C C . ARG A 1 181 ? -8.305 -2.805 5.938 1 88.88 181 ARG A C 1
ATOM 1414 O O . ARG A 1 181 ? -8.539 -1.909 6.75 1 88.88 181 ARG A O 1
ATOM 1421 N N . TYR A 1 182 ? -8.445 -4.047 6.113 1 91.5 182 TYR A N 1
ATOM 1422 C CA . TYR A 1 182 ? -8.82 -4.535 7.438 1 91.5 182 TYR A CA 1
ATOM 1423 C C . TYR A 1 182 ? -7.66 -5.289 8.086 1 91.5 182 TYR A C 1
ATOM 1425 O O . TYR A 1 182 ? -6.98 -6.078 7.426 1 91.5 182 TYR A O 1
ATOM 1433 N N . PHE A 1 183 ? -7.465 -5.043 9.32 1 88.5 183 PHE A N 1
ATOM 1434 C CA . PHE A 1 183 ? -6.469 -5.758 10.109 1 88.5 183 PHE A CA 1
ATOM 1435 C C . PHE A 1 183 ? -7.09 -6.32 11.383 1 88.5 183 PHE A C 1
ATOM 1437 O O . PHE A 1 183 ? -7.805 -5.613 12.102 1 88.5 183 PHE A O 1
ATOM 1444 N N . LYS A 1 184 ? -6.754 -7.574 11.539 1 87.44 184 LYS A N 1
ATOM 1445 C CA . LYS A 1 184 ? -7.199 -8.18 12.789 1 87.44 184 LYS A CA 1
ATOM 1446 C C . LYS A 1 184 ? -6.496 -7.543 13.992 1 87.44 184 LYS A C 1
ATOM 1448 O O . LYS A 1 184 ? -5.445 -6.914 13.836 1 87.44 184 LYS A O 1
ATOM 1453 N N . GLN A 1 185 ? -7.105 -7.805 15.062 1 85.38 185 GLN A N 1
ATOM 1454 C CA . GLN A 1 185 ? -6.52 -7.262 16.281 1 85.38 185 GLN A CA 1
ATOM 1455 C C . GLN A 1 185 ? -5.082 -7.742 16.453 1 85.38 185 GLN A C 1
ATOM 1457 O O . GLN A 1 185 ? -4.793 -8.93 16.297 1 85.38 185 GLN A O 1
ATOM 1462 N N . GLY A 1 186 ? -4.156 -6.84 16.75 1 76.69 186 GLY A N 1
ATOM 1463 C CA . GLY A 1 186 ? -2.777 -7.207 17.016 1 76.69 186 GLY A CA 1
ATOM 1464 C C . GLY A 1 186 ? -1.901 -7.184 15.781 1 76.69 186 GLY A C 1
ATOM 1465 O O . GLY A 1 186 ? -0.676 -7.285 15.875 1 76.69 186 GLY A O 1
ATOM 1466 N N . GLN A 1 187 ? -2.514 -7.164 14.586 1 76.75 187 GLN A N 1
ATOM 1467 C CA . GLN A 1 187 ? -1.725 -7.172 13.359 1 76.75 187 GLN A CA 1
ATOM 1468 C C . GLN A 1 187 ? -1.062 -5.816 13.125 1 76.75 187 GLN A C 1
ATOM 1470 O O . GLN A 1 187 ? -0.019 -5.738 12.469 1 76.75 187 GLN A O 1
ATOM 1475 N N . ILE A 1 188 ? -1.701 -4.777 13.562 1 71.94 188 ILE A N 1
ATOM 1476 C CA . ILE A 1 188 ? -1.117 -3.445 13.438 1 71.94 188 ILE A CA 1
ATOM 1477 C C . ILE A 1 188 ? -0.537 -3.002 14.773 1 71.94 188 ILE A C 1
ATOM 1479 O O . ILE A 1 188 ? -1.177 -3.158 15.82 1 71.94 188 ILE A O 1
ATOM 1483 N N . GLN A 1 189 ? 0.824 -2.826 14.602 1 62.75 189 GLN A N 1
ATOM 1484 C CA . GLN A 1 189 ? 1.418 -2.312 15.828 1 62.75 189 GLN A CA 1
ATOM 1485 C C . GLN A 1 189 ? 1.292 -0.794 15.914 1 62.75 189 GLN A C 1
ATOM 1487 O O . GLN A 1 189 ? 1.287 -0.112 14.883 1 62.75 189 GLN A O 1
ATOM 1492 N N . PRO A 1 190 ? 1.021 -0.405 17.125 1 58.06 190 PRO A N 1
ATOM 1493 C CA . PRO A 1 190 ? 0.882 1.038 17.328 1 58.06 190 PRO A CA 1
ATOM 1494 C C . PRO A 1 190 ? 1.965 1.846 16.625 1 58.06 190 PRO A C 1
ATOM 1496 O O . PRO A 1 190 ? 1.689 2.928 16.094 1 58.06 190 PRO A O 1
ATOM 1499 N N . GLN A 1 191 ? 3.17 1.309 16.672 1 57.91 191 GLN A N 1
ATOM 1500 C CA . GLN A 1 191 ? 4.293 2.021 16.062 1 57.91 191 GLN A CA 1
ATOM 1501 C C . GLN A 1 191 ? 4.148 2.104 14.547 1 57.91 191 GLN A C 1
ATOM 1503 O O . GLN A 1 191 ? 4.688 3.014 13.922 1 57.91 191 GLN A O 1
ATOM 1508 N N . ASP A 1 192 ? 3.42 1.182 14.016 1 59.03 192 ASP A N 1
ATOM 1509 C CA . ASP A 1 192 ? 3.213 1.102 12.57 1 59.03 192 ASP A CA 1
ATOM 1510 C C . ASP A 1 192 ? 2.199 2.143 12.102 1 59.03 192 ASP A C 1
ATOM 1512 O O . ASP A 1 192 ? 2.197 2.531 10.938 1 59.03 192 ASP A O 1
ATOM 1516 N N . MET A 1 193 ? 1.415 2.477 13.008 1 55.84 193 MET A N 1
ATOM 1517 C CA . MET A 1 193 ? 0.385 3.477 12.742 1 55.84 193 MET A CA 1
ATOM 1518 C C . MET A 1 193 ? 1.008 4.84 12.469 1 55.84 193 MET A C 1
ATOM 1520 O O . MET A 1 193 ? 0.385 5.695 11.836 1 55.84 193 MET A O 1
ATOM 1524 N N . THR A 1 194 ? 2.191 4.934 13.008 1 51.44 194 THR A N 1
ATOM 1525 C CA . THR A 1 194 ? 2.832 6.242 12.906 1 51.44 194 THR A CA 1
ATOM 1526 C C . THR A 1 194 ? 3.475 6.434 11.539 1 51.44 194 THR A C 1
ATOM 1528 O O . THR A 1 194 ? 3.885 7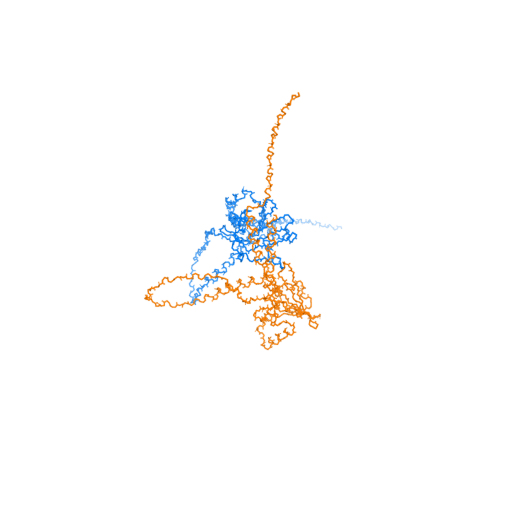.539 11.188 1 51.44 194 THR A O 1
ATOM 1531 N N . THR A 1 195 ? 3.645 5.34 10.875 1 50.22 195 THR A N 1
ATOM 1532 C CA . THR A 1 195 ? 4.273 5.547 9.578 1 50.22 195 THR A CA 1
ATOM 1533 C C . THR A 1 195 ? 3.219 5.781 8.5 1 50.22 195 THR A C 1
ATOM 1535 O O . THR A 1 195 ? 2.203 5.086 8.453 1 50.22 195 THR A O 1
ATOM 1538 N N . VAL A 1 196 ? 3.098 7.016 8.117 1 50.44 196 VAL A N 1
ATOM 1539 C CA . VAL A 1 196 ? 2.15 7.48 7.109 1 50.44 196 VAL A CA 1
ATOM 1540 C C . VAL A 1 196 ? 1.907 6.375 6.082 1 50.44 196 VAL A C 1
ATOM 1542 O O . VAL A 1 196 ? 0.79 6.219 5.586 1 50.44 196 VAL A O 1
ATOM 1545 N N . ASP A 1 197 ? 2.99 5.504 5.852 1 50.56 197 ASP A N 1
ATOM 1546 C CA . ASP A 1 197 ? 2.887 4.562 4.742 1 50.56 197 ASP A CA 1
ATOM 1547 C C . ASP A 1 197 ? 2.482 3.174 5.238 1 50.56 197 ASP A C 1
ATOM 1549 O O . ASP A 1 197 ? 3.004 2.164 4.762 1 50.56 197 ASP A O 1
ATOM 1553 N N . ILE A 1 198 ? 1.85 3.164 6.375 1 50.75 198 ILE A N 1
ATOM 1554 C CA . ILE A 1 198 ? 1.561 1.847 6.93 1 50.75 198 ILE A CA 1
ATOM 1555 C C . ILE A 1 198 ? 1.113 0.902 5.816 1 50.75 198 ILE A C 1
ATOM 1557 O O . ILE A 1 198 ? 1.487 -0.273 5.805 1 50.75 198 ILE A O 1
ATOM 1561 N N . GLY A 1 199 ? 0.344 1.353 4.879 1 51.69 199 GLY A N 1
ATOM 1562 C CA . GLY A 1 199 ? -0.021 0.435 3.812 1 51.69 199 GLY A CA 1
ATOM 1563 C C . GLY A 1 199 ? 1.174 -0.069 3.025 1 51.69 199 GLY A C 1
ATOM 1564 O O . GLY A 1 199 ? 1.141 -1.172 2.475 1 51.69 199 GLY A O 1
ATOM 1565 N N . GLU A 1 200 ? 2.215 0.792 3.082 1 50.25 200 GLU A N 1
ATOM 1566 C CA . GLU A 1 200 ? 3.301 0.426 2.18 1 50.25 200 GLU A CA 1
ATOM 1567 C C . GLU A 1 200 ? 4.266 -0.556 2.842 1 50.25 200 GLU A C 1
ATOM 1569 O O . GLU A 1 200 ? 4.914 -1.351 2.162 1 50.25 200 GLU A O 1
ATOM 1574 N N . GLN A 1 201 ? 4.324 -0.458 4.18 1 48.16 201 GLN A N 1
ATOM 1575 C CA . GLN A 1 201 ? 5.422 -1.189 4.801 1 48.16 201 GLN A CA 1
ATOM 1576 C C . GLN A 1 201 ? 5.105 -2.68 4.898 1 48.16 201 GLN A C 1
ATOM 1578 O O . GLN A 1 201 ? 6.004 -3.498 5.105 1 48.16 201 GLN A O 1
ATOM 1583 N N . ARG A 1 202 ? 3.93 -2.996 4.906 1 52.16 202 ARG A N 1
ATOM 1584 C CA . ARG A 1 202 ? 3.848 -4.426 5.176 1 52.16 202 ARG A CA 1
ATOM 1585 C C . ARG A 1 202 ? 3.867 -5.23 3.879 1 52.16 202 ARG A C 1
ATOM 1587 O O . ARG A 1 202 ? 2.826 -5.422 3.246 1 52.16 202 ARG A O 1
ATOM 1594 N N . GLN A 1 203 ? 5.176 -5.535 3.455 1 55.91 203 GLN A N 1
ATOM 1595 C CA . GLN A 1 203 ? 5.605 -6.188 2.221 1 55.91 203 GLN A CA 1
ATOM 1596 C C . GLN A 1 203 ? 5.047 -7.602 2.121 1 55.91 203 GLN A C 1
ATOM 1598 O O . GLN A 1 203 ? 5.148 -8.383 3.068 1 55.91 203 GLN A O 1
ATOM 1603 N N . ASP A 1 204 ? 3.736 -7.898 1.946 1 70.38 204 ASP A N 1
ATOM 1604 C CA . ASP A 1 204 ? 3.23 -9.195 1.506 1 70.38 204 ASP A CA 1
ATOM 1605 C C . ASP A 1 204 ? 1.758 -9.367 1.872 1 70.38 204 ASP A C 1
ATOM 1607 O O . ASP A 1 204 ? 1.219 -10.469 1.802 1 70.38 204 ASP A O 1
ATOM 1611 N N . LEU A 1 205 ? 1.25 -8.383 2.416 1 77.12 205 LEU A N 1
ATOM 1612 C CA . LEU A 1 205 ? -0.175 -8.492 2.705 1 77.12 205 LEU A CA 1
ATOM 1613 C C . LEU A 1 205 ? -1.01 -8.055 1.508 1 77.12 205 LEU A C 1
ATOM 1615 O O . LEU A 1 205 ? -0.583 -7.191 0.731 1 77.12 205 LEU A O 1
ATOM 1619 N N . TYR A 1 206 ? -2.115 -8.734 1.448 1 82.56 206 TYR A N 1
ATOM 1620 C CA . TYR A 1 206 ? -3.098 -8.234 0.491 1 82.56 206 TYR A CA 1
ATOM 1621 C C . TYR A 1 206 ? -3.611 -6.859 0.902 1 82.56 206 TYR A C 1
ATOM 1623 O O . TYR A 1 206 ? -4.109 -6.688 2.016 1 82.56 206 TYR A O 1
ATOM 1631 N N . MET A 1 207 ? -3.52 -5.949 0.024 1 77.56 207 MET A N 1
ATOM 1632 C CA . MET A 1 207 ? -3.793 -4.555 0.35 1 77.56 207 MET A CA 1
ATOM 1633 C C . MET A 1 207 ? -5.266 -4.227 0.134 1 77.56 207 MET A C 1
ATOM 1635 O O . MET A 1 207 ? -5.691 -3.09 0.354 1 77.56 207 MET A O 1
ATOM 1639 N N . GLY A 1 208 ? -6.07 -5.156 -0.116 1 81.75 208 GLY A N 1
ATOM 1640 C CA . GLY A 1 208 ? -7.469 -4.898 -0.428 1 81.75 208 GLY A CA 1
ATOM 1641 C C . GLY A 1 208 ? -7.688 -4.477 -1.869 1 81.75 208 GLY A C 1
ATOM 1642 O O . GLY A 1 208 ? -6.727 -4.281 -2.617 1 81.75 208 GLY A O 1
ATOM 1643 N N . PRO A 1 209 ? -8.945 -4.383 -2.184 1 86.5 209 PRO A N 1
ATOM 1644 C CA . PRO A 1 209 ? -9.266 -3.922 -3.535 1 86.5 209 PRO A CA 1
ATOM 1645 C C . PRO A 1 209 ? -8.969 -2.438 -3.74 1 86.5 209 PRO A C 1
ATOM 1647 O O . PRO A 1 209 ? -8.891 -1.681 -2.77 1 86.5 209 PRO A O 1
ATOM 1650 N N . VAL A 1 210 ? -8.766 -2.168 -5.074 1 84.44 210 VAL A N 1
ATOM 1651 C CA . VAL A 1 210 ? -8.719 -0.75 -5.414 1 84.44 210 VAL A CA 1
ATOM 1652 C C . VAL A 1 210 ? -10.078 -0.112 -5.148 1 84.44 210 VAL A C 1
ATOM 1654 O O . VAL A 1 210 ? -11.102 -0.593 -5.641 1 84.44 210 VAL A O 1
ATOM 1657 N N . PHE A 1 211 ? -10.055 0.961 -4.398 1 93.25 211 PHE A N 1
ATOM 1658 C CA . PHE A 1 211 ? -11.305 1.533 -3.926 1 93.25 211 PHE A CA 1
ATOM 1659 C C . PHE A 1 211 ? -12.195 1.936 -5.098 1 93.25 211 PHE A C 1
ATOM 1661 O O . PHE A 1 211 ? -13.398 1.67 -5.094 1 93.25 211 PHE A O 1
ATOM 1668 N N . ASP A 1 212 ? -11.586 2.502 -6.129 1 90.75 212 ASP A N 1
ATOM 1669 C CA . ASP A 1 212 ? -12.328 3.021 -7.273 1 90.75 212 ASP A CA 1
ATOM 1670 C C . ASP A 1 212 ? -12.93 1.887 -8.102 1 90.75 212 ASP A C 1
ATOM 1672 O O . ASP A 1 212 ? -13.781 2.121 -8.961 1 90.75 212 ASP A O 1
ATOM 1676 N N . GLU A 1 213 ? -12.531 0.68 -7.789 1 86.12 213 GLU A N 1
ATOM 1677 C CA . GLU A 1 213 ? -13.055 -0.465 -8.523 1 86.12 213 GLU A CA 1
ATOM 1678 C C . GLU A 1 213 ? -14.25 -1.082 -7.805 1 86.12 213 GLU A C 1
ATOM 1680 O O . GLU A 1 213 ? -14.938 -1.942 -8.359 1 86.12 213 GLU A O 1
ATOM 1685 N N . LEU A 1 214 ? -14.453 -0.625 -6.609 1 93.56 214 LEU A N 1
ATOM 1686 C CA . LEU A 1 214 ? -15.641 -1.081 -5.891 1 93.56 214 LEU A CA 1
ATOM 1687 C C . LEU A 1 214 ? -16.906 -0.562 -6.551 1 93.56 214 LEU A C 1
ATOM 1689 O O . LEU A 1 214 ? -16.859 0.376 -7.352 1 93.56 214 LEU A O 1
ATOM 1693 N N . ASP A 1 215 ? -18.031 -1.206 -6.23 1 94.38 215 ASP A N 1
ATOM 1694 C CA . ASP A 1 215 ? -19.344 -0.714 -6.652 1 94.38 215 ASP A CA 1
ATOM 1695 C C . ASP A 1 215 ? -19.547 0.735 -6.219 1 94.38 215 ASP A C 1
ATOM 1697 O O . ASP A 1 215 ? -19.203 1.107 -5.094 1 94.38 215 ASP A O 1
ATOM 1701 N N . GLU A 1 216 ? -20.141 1.502 -7.102 1 95.81 216 GLU A N 1
ATOM 1702 C CA . GLU A 1 216 ? -20.312 2.934 -6.859 1 95.81 216 GLU A CA 1
ATOM 1703 C C . GLU A 1 216 ? -21.109 3.193 -5.59 1 95.81 216 GLU A C 1
ATOM 1705 O O . GLU A 1 216 ? -20.828 4.145 -4.859 1 95.81 216 GLU A O 1
ATOM 1710 N N . GLN A 1 217 ? -22.078 2.406 -5.391 1 97.19 217 GLN A N 1
ATOM 1711 C CA . GLN A 1 217 ? -22.906 2.609 -4.203 1 97.19 217 GLN A CA 1
ATOM 1712 C C . GLN A 1 217 ? -22.109 2.33 -2.93 1 97.19 217 GLN A C 1
ATOM 1714 O O . GLN A 1 217 ? -22.297 2.998 -1.911 1 97.19 217 GLN A O 1
ATOM 1719 N N . ILE A 1 218 ? -21.281 1.342 -2.947 1 96.94 218 ILE A N 1
ATOM 1720 C CA . ILE A 1 218 ? -20.422 1.042 -1.805 1 96.94 218 ILE A CA 1
ATOM 1721 C C . ILE A 1 218 ? -19.453 2.197 -1.571 1 96.94 218 ILE A C 1
ATOM 1723 O O . ILE A 1 218 ? -19.25 2.631 -0.434 1 96.94 218 ILE A O 1
ATOM 1727 N N . GLN A 1 219 ? -18.859 2.76 -2.648 1 97.19 219 GLN A N 1
ATOM 1728 C CA . GLN A 1 219 ? -17.953 3.9 -2.541 1 97.19 219 GLN A CA 1
ATOM 1729 C C . GLN A 1 219 ? -18.641 5.086 -1.866 1 97.19 219 GLN A C 1
ATOM 1731 O O . GLN A 1 219 ? -18.125 5.645 -0.899 1 97.19 219 GLN A O 1
ATOM 1736 N N . THR A 1 220 ? -19.812 5.402 -2.396 1 97.44 220 THR A N 1
ATOM 1737 C CA . THR A 1 220 ? -20.562 6.551 -1.903 1 97.44 220 THR A CA 1
ATOM 1738 C C . THR A 1 220 ? -20.938 6.363 -0.437 1 97.44 220 THR A C 1
ATOM 1740 O O . THR A 1 220 ? -20.797 7.281 0.371 1 97.44 220 THR A O 1
ATOM 1743 N N . THR A 1 221 ? -21.406 5.191 -0.101 1 97.38 221 THR A N 1
ATOM 1744 C CA . THR A 1 221 ? -21.844 4.93 1.266 1 97.38 221 THR A CA 1
ATOM 1745 C C . THR A 1 221 ? -20.641 4.906 2.219 1 97.38 221 THR A C 1
ATOM 1747 O O . THR A 1 221 ? -20.75 5.336 3.369 1 97.38 221 THR A O 1
ATOM 1750 N N . PHE A 1 222 ? -19.516 4.398 1.738 1 96.88 222 PHE A N 1
ATOM 1751 C CA . PHE A 1 222 ? -18.312 4.441 2.541 1 96.88 222 PHE A CA 1
ATOM 1752 C C . PHE A 1 222 ? -17.906 5.883 2.834 1 96.88 222 PHE A C 1
ATOM 1754 O O . PHE A 1 222 ? -17.484 6.199 3.947 1 96.88 222 PHE A O 1
ATOM 1761 N N . SER A 1 223 ? -17.984 6.738 1.872 1 96.69 223 SER A N 1
ATOM 1762 C CA . SER A 1 223 ? -17.703 8.148 2.076 1 96.69 223 SER A CA 1
ATOM 1763 C C . SER A 1 223 ? -18.609 8.758 3.141 1 96.69 223 SER A C 1
ATOM 1765 O O . SER A 1 223 ? -18.141 9.5 4.008 1 96.69 223 SER A O 1
ATOM 1767 N N . ARG A 1 224 ? -19.844 8.43 3.07 1 97.31 224 ARG A N 1
ATOM 1768 C CA . ARG A 1 224 ? -20.797 8.906 4.078 1 97.31 224 ARG A CA 1
ATOM 1769 C C . ARG A 1 224 ? -20.453 8.344 5.453 1 97.31 224 ARG A C 1
ATOM 1771 O O . ARG A 1 224 ? -20.594 9.031 6.465 1 97.31 224 ARG A O 1
ATOM 1778 N N . TYR A 1 225 ? -20.109 7.074 5.508 1 97.56 225 TYR A N 1
ATOM 1779 C CA . TYR A 1 225 ? -19.641 6.418 6.727 1 97.56 225 TYR A CA 1
ATOM 1780 C C . TYR A 1 225 ? -18.516 7.203 7.375 1 97.56 225 TYR A C 1
ATOM 1782 O O . TYR A 1 225 ? -18.531 7.441 8.586 1 97.56 225 TYR A O 1
ATOM 1790 N N . LEU A 1 226 ? -17.594 7.688 6.543 1 97.75 226 LEU A N 1
ATOM 1791 C CA . LEU A 1 226 ? -16.453 8.453 7.027 1 97.75 226 LEU A CA 1
ATOM 1792 C C . LEU A 1 226 ? -16.875 9.859 7.449 1 97.75 226 LEU A C 1
ATOM 1794 O O . LEU A 1 226 ? -16.406 10.375 8.461 1 97.75 226 LEU A O 1
ATOM 1798 N N . GLU A 1 227 ? -17.75 10.445 6.738 1 97.12 227 GLU A N 1
ATOM 1799 C CA . GLU A 1 227 ? -18.219 11.789 7.062 1 97.12 227 GLU A CA 1
ATOM 1800 C C . GLU A 1 227 ? -18.859 11.836 8.453 1 97.12 227 GLU A C 1
ATOM 1802 O O . GLU A 1 227 ? -18.625 12.773 9.211 1 97.12 227 GLU A O 1
ATOM 1807 N N . GLU A 1 228 ? -19.578 10.828 8.758 1 96.56 228 GLU A N 1
ATOM 1808 C CA . GLU A 1 228 ? -20.203 10.734 10.07 1 96.56 228 GLU A CA 1
ATOM 1809 C C . GLU A 1 228 ? -19.172 10.695 11.188 1 96.56 228 GLU A C 1
ATOM 1811 O O . GLU A 1 228 ? -19.453 11.055 12.328 1 96.56 228 GLU A O 1
ATOM 1816 N N . ARG A 1 229 ? -18.047 10.297 10.859 1 96.94 229 ARG A N 1
ATOM 1817 C CA . ARG A 1 229 ? -16.969 10.125 11.828 1 96.94 229 ARG A CA 1
ATOM 1818 C C . ARG A 1 229 ? -16.016 11.312 11.797 1 96.94 229 ARG A C 1
ATOM 1820 O O . ARG A 1 229 ? -14.961 11.281 12.453 1 96.94 229 ARG A O 1
ATOM 1827 N N . GLY A 1 230 ? -16.312 12.312 11.047 1 96.81 230 GLY A N 1
ATOM 1828 C CA . GLY A 1 230 ? -15.547 13.547 11.031 1 96.81 230 GLY A CA 1
ATOM 1829 C C . GLY A 1 230 ? -14.508 13.586 9.922 1 96.81 230 GLY A C 1
ATOM 1830 O O . GLY A 1 230 ? -13.711 14.523 9.844 1 96.81 230 GLY A O 1
ATOM 1831 N N . ILE A 1 231 ? -14.477 12.516 9.141 1 97.81 231 ILE A N 1
ATOM 1832 C CA . ILE A 1 231 ? -13.617 12.492 7.969 1 97.81 231 ILE A CA 1
ATOM 1833 C C . ILE A 1 231 ? -14.359 13.07 6.77 1 97.81 231 ILE A C 1
ATOM 1835 O O . ILE A 1 231 ? -14.828 12.328 5.906 1 97.81 231 ILE A O 1
ATOM 1839 N N . ASP A 1 232 ? -14.469 14.438 6.762 1 96.88 232 ASP A N 1
ATOM 1840 C CA . ASP A 1 232 ? -15.367 15.141 5.855 1 96.88 232 ASP A CA 1
ATOM 1841 C C . ASP A 1 232 ? -14.648 16.312 5.172 1 96.88 232 ASP A C 1
ATOM 1843 O O . ASP A 1 232 ? -13.422 16.375 5.184 1 96.88 232 ASP A O 1
ATOM 1847 N N . THR A 1 233 ? -15.375 17.156 4.602 1 96.75 233 THR A N 1
ATOM 1848 C CA . THR A 1 233 ? -14.859 18.281 3.842 1 96.75 233 THR A CA 1
ATOM 1849 C C . THR A 1 233 ? -14.031 19.203 4.734 1 96.75 233 THR A C 1
ATOM 1851 O O . THR A 1 233 ? -13 19.734 4.309 1 96.75 233 THR A O 1
ATOM 1854 N N . ALA A 1 234 ? -14.508 19.391 5.938 1 96.06 234 ALA A N 1
ATOM 1855 C CA . ALA A 1 234 ? -13.789 20.266 6.871 1 96.06 234 ALA A CA 1
ATOM 1856 C C . ALA A 1 234 ? -12.391 19.734 7.156 1 96.06 234 ALA A C 1
ATOM 1858 O O . ALA A 1 234 ? -11.414 20.484 7.125 1 96.06 234 ALA A O 1
ATOM 1859 N N . LEU A 1 235 ? -12.32 18.453 7.379 1 97.31 235 LEU A N 1
ATOM 1860 C CA . LEU A 1 235 ? -11.016 17.844 7.621 1 97.31 235 LEU A CA 1
ATOM 1861 C C . LEU A 1 235 ? -10.141 17.922 6.375 1 97.31 235 LEU A C 1
ATOM 1863 O O . LEU A 1 235 ? -8.953 18.234 6.461 1 97.31 235 LEU A O 1
ATOM 1867 N N . ALA A 1 236 ? -10.719 17.625 5.215 1 96.56 236 ALA A N 1
ATOM 1868 C CA . ALA A 1 236 ? -9.984 17.656 3.955 1 96.56 236 ALA A CA 1
ATOM 1869 C C . ALA A 1 236 ? -9.391 19.031 3.684 1 96.56 236 ALA A C 1
ATOM 1871 O O . ALA A 1 236 ? -8.336 19.156 3.055 1 96.56 236 ALA A O 1
ATOM 1872 N N . THR A 1 237 ? -10.023 20.062 4.125 1 94.81 237 THR A N 1
ATOM 1873 C CA . THR A 1 237 ? -9.539 21.422 3.973 1 94.81 237 THR A CA 1
ATOM 1874 C C . THR A 1 237 ? -8.492 21.75 5.035 1 94.81 237 THR A C 1
ATOM 1876 O O . THR A 1 237 ? -7.5 22.422 4.75 1 94.81 237 THR A O 1
ATOM 1879 N N . PHE A 1 238 ? -8.711 21.219 6.152 1 95.56 238 PHE A N 1
ATOM 1880 C CA . PHE A 1 238 ? -7.84 21.469 7.297 1 95.56 238 PHE A CA 1
ATOM 1881 C C . PHE A 1 238 ? -6.438 20.938 7.039 1 95.56 238 PHE A C 1
ATOM 1883 O O . PHE A 1 238 ? -5.445 21.578 7.371 1 95.56 238 PHE A O 1
ATOM 1890 N N . LEU A 1 239 ? -6.297 19.75 6.441 1 95.44 239 LEU A N 1
ATOM 1891 C CA . LEU A 1 239 ? -5.031 19.031 6.383 1 95.44 239 LEU A CA 1
ATOM 1892 C C . LEU A 1 239 ? -3.99 19.812 5.59 1 95.44 239 LEU A C 1
ATOM 1894 O O . LEU A 1 239 ? -2.922 20.141 6.113 1 95.44 239 LEU A O 1
ATOM 1898 N N . PRO A 1 240 ? -4.258 20.219 4.367 1 93.25 240 PRO A N 1
ATOM 1899 C CA . PRO A 1 240 ? -3.248 21 3.646 1 93.25 240 PRO A CA 1
ATOM 1900 C C . PRO A 1 240 ? -2.912 22.312 4.34 1 93.25 240 PRO A C 1
ATOM 1902 O O . PRO A 1 240 ? -1.751 22.734 4.348 1 93.25 240 PRO A O 1
ATOM 1905 N N . ASP A 1 241 ? -3.896 22.984 4.941 1 92.12 241 ASP A N 1
ATOM 1906 C CA . ASP A 1 241 ? -3.668 24.234 5.645 1 92.12 241 ASP A CA 1
ATOM 1907 C C . ASP A 1 241 ? -2.744 24.047 6.844 1 92.12 241 ASP A C 1
ATOM 1909 O O . ASP A 1 241 ? -1.861 24.859 7.098 1 92.12 241 ASP A O 1
ATOM 1913 N N . TYR A 1 242 ? -3.008 22.984 7.512 1 94.25 242 TYR A N 1
ATOM 1914 C CA . TYR A 1 242 ? -2.184 22.719 8.688 1 94.25 242 TYR A CA 1
ATOM 1915 C C . TYR A 1 242 ? -0.759 22.359 8.289 1 94.25 242 TYR A C 1
ATOM 1917 O O . TYR A 1 242 ? 0.197 22.734 8.977 1 94.25 242 TYR A O 1
ATOM 1925 N N . VAL A 1 243 ? -0.646 21.562 7.23 1 93.06 243 VAL A N 1
ATOM 1926 C CA . VAL A 1 243 ? 0.681 21.203 6.738 1 93.06 243 VAL A CA 1
ATOM 1927 C C . VAL A 1 243 ? 1.472 22.469 6.422 1 93.06 243 VAL A C 1
ATOM 1929 O O . VAL A 1 243 ? 2.633 22.609 6.82 1 93.06 243 VAL A O 1
ATOM 1932 N N . ASP A 1 244 ? 0.819 23.422 5.766 1 89.56 244 ASP A N 1
ATOM 1933 C CA . ASP A 1 244 ? 1.453 24.703 5.438 1 89.56 244 ASP A CA 1
ATOM 1934 C C . ASP A 1 244 ? 1.846 25.453 6.699 1 89.56 244 ASP A C 1
ATOM 1936 O O . ASP A 1 244 ? 2.957 25.984 6.797 1 89.56 244 ASP A O 1
ATOM 1940 N N . TYR A 1 245 ? 0.977 25.531 7.566 1 91.12 245 TYR A N 1
ATOM 1941 C CA . TYR A 1 245 ? 1.188 26.219 8.836 1 91.12 245 TYR A CA 1
ATOM 1942 C C . TYR A 1 245 ? 2.359 25.609 9.594 1 91.12 245 TYR A C 1
ATOM 1944 O O . TYR A 1 245 ? 3.26 26.328 10.039 1 91.12 245 TYR A O 1
ATOM 1952 N N . LYS A 1 246 ? 2.354 24.281 9.734 1 93.38 246 LYS A N 1
ATOM 1953 C CA . LYS A 1 246 ? 3.414 23.625 10.484 1 93.38 246 LYS A CA 1
ATOM 1954 C C . LYS A 1 246 ? 4.762 23.766 9.789 1 93.38 246 LYS A C 1
ATOM 1956 O O . LYS A 1 246 ? 5.789 23.953 10.438 1 93.38 246 LYS A O 1
ATOM 1961 N N . GLU A 1 247 ? 4.742 23.641 8.461 1 91.19 247 GLU A N 1
ATOM 1962 C CA . GLU A 1 247 ? 5.98 23.828 7.711 1 91.19 247 GLU A CA 1
ATOM 1963 C C . GLU A 1 247 ? 6.594 25.188 8 1 91.19 247 GLU A C 1
ATOM 1965 O O . GLU A 1 247 ? 7.809 25.312 8.188 1 91.19 247 GLU A O 1
ATOM 1970 N N . GLN A 1 248 ? 5.789 26.219 8 1 88.38 248 GLN A N 1
ATOM 1971 C CA . GLN A 1 248 ? 6.254 27.562 8.305 1 88.38 248 GLN A CA 1
ATOM 1972 C C . GLN A 1 248 ? 6.84 27.641 9.711 1 88.38 248 GLN A C 1
ATOM 1974 O O . GLN A 1 248 ? 7.922 28.203 9.914 1 88.38 248 GLN A O 1
ATOM 1979 N N . LYS A 1 249 ? 6.16 27.078 10.602 1 91.12 249 LYS A N 1
ATOM 1980 C CA . LYS A 1 249 ? 6.617 27.078 11.992 1 91.12 249 LYS A CA 1
ATOM 1981 C C . LYS A 1 249 ? 7.949 26.344 12.125 1 91.12 249 LYS A C 1
ATOM 1983 O O . LYS A 1 249 ? 8.859 26.828 12.805 1 91.12 249 LYS A O 1
ATOM 1988 N N . GLU A 1 250 ? 8.039 25.219 11.484 1 92.94 250 GLU A N 1
ATOM 1989 C CA . GLU A 1 250 ? 9.273 24.438 11.531 1 92.94 250 GLU A CA 1
ATOM 1990 C C . GLU A 1 250 ? 10.422 25.172 10.859 1 92.94 250 GLU A C 1
ATOM 1992 O O . GLU A 1 250 ? 11.57 25.078 11.305 1 92.94 250 GLU A O 1
ATOM 1997 N N . TYR A 1 251 ? 10.078 25.938 9.758 1 92.25 251 TYR A N 1
ATOM 1998 C CA . TYR A 1 251 ? 11.086 26.734 9.062 1 92.25 251 TYR A CA 1
ATOM 1999 C C . TYR A 1 251 ? 11.656 27.812 9.984 1 92.25 251 TYR A C 1
ATOM 2001 O O . TYR A 1 251 ? 12.875 27.969 10.078 1 92.25 251 TYR A O 1
ATOM 2009 N N . VAL A 1 252 ? 10.875 28.469 10.68 1 93.56 252 VAL A N 1
ATOM 2010 C CA . VAL A 1 252 ? 11.297 29.5 11.609 1 93.56 252 VAL A CA 1
ATOM 2011 C C . VAL A 1 252 ? 12.156 28.875 12.711 1 93.56 252 VAL A C 1
ATOM 2013 O O . VAL A 1 252 ? 13.203 29.422 13.07 1 93.56 252 VAL A O 1
ATOM 2016 N N . ASN A 1 253 ? 11.711 27.766 13.25 1 94.12 253 ASN A N 1
ATOM 2017 C CA . ASN A 1 253 ? 12.477 27.078 14.281 1 94.12 253 ASN A CA 1
ATOM 2018 C C . ASN A 1 253 ? 13.844 26.641 13.758 1 94.12 253 ASN A C 1
ATOM 2020 O O . ASN A 1 253 ? 14.844 26.719 14.477 1 94.12 253 ASN A O 1
ATOM 2024 N N . TRP A 1 254 ? 13.82 26.203 12.57 1 95.19 254 TRP A N 1
ATOM 2025 C CA . TRP A 1 254 ? 15.07 25.797 11.938 1 95.19 254 TRP A CA 1
ATOM 2026 C C . TRP A 1 254 ? 16.031 26.984 11.828 1 95.19 254 TRP A C 1
ATOM 2028 O O . TRP A 1 254 ? 17.203 26.875 12.164 1 95.19 254 TRP A O 1
ATOM 2038 N N . LEU A 1 255 ? 15.562 28.109 11.359 1 95.19 255 LEU A N 1
ATOM 2039 C CA . LEU A 1 255 ? 16.359 29.328 11.258 1 95.19 255 LEU A CA 1
ATOM 2040 C C . LEU A 1 255 ? 16.969 29.703 12.609 1 95.19 255 LEU A C 1
ATOM 2042 O O . LEU A 1 255 ? 18.141 30.062 12.688 1 95.19 255 LEU A O 1
ATOM 2046 N N . LYS A 1 256 ? 16.203 29.609 13.586 1 95 256 LYS A N 1
ATOM 2047 C CA . LYS A 1 256 ? 16.656 29.922 14.938 1 95 256 LYS A CA 1
ATOM 2048 C C . LYS A 1 256 ? 17.766 28.969 15.375 1 95 256 LYS A C 1
ATOM 2050 O O . LYS A 1 256 ? 18.812 29.391 15.867 1 95 256 LYS A O 1
ATOM 2055 N N . ASP A 1 257 ? 17.531 27.719 15.195 1 95.62 257 ASP A N 1
ATOM 2056 C CA . ASP A 1 257 ? 18.484 26.688 15.617 1 95.62 257 ASP A CA 1
ATOM 2057 C C . ASP A 1 257 ? 19.812 26.844 14.875 1 95.62 257 ASP A C 1
ATOM 2059 O O . ASP A 1 257 ? 20.875 26.766 15.484 1 95.62 257 ASP A O 1
ATOM 2063 N N . VAL A 1 258 ? 19.703 27.094 13.586 1 96.19 258 VAL A N 1
ATOM 2064 C CA . VAL A 1 258 ? 20.906 27.25 12.773 1 96.19 258 VAL A CA 1
ATOM 2065 C C . VAL A 1 258 ? 21.641 28.516 13.18 1 96.19 258 VAL A C 1
ATOM 2067 O O . VAL A 1 258 ? 22.875 28.531 13.305 1 96.19 258 VAL A O 1
ATOM 2070 N N . ASN A 1 259 ? 20.938 29.531 13.305 1 95.25 259 ASN A N 1
ATOM 2071 C CA . ASN A 1 259 ? 21.547 30.781 13.742 1 95.25 259 ASN A CA 1
ATOM 2072 C C . ASN A 1 259 ? 22.266 30.609 15.078 1 95.25 259 ASN A C 1
ATOM 2074 O O . ASN A 1 259 ? 23.406 31.078 15.242 1 95.25 259 ASN A O 1
ATOM 2078 N N . ASP A 1 260 ? 21.688 29.953 16.016 1 95.81 260 ASP A N 1
ATOM 2079 C CA . ASP A 1 260 ? 22.281 29.688 17.328 1 95.81 260 ASP A CA 1
ATOM 2080 C C . ASP A 1 260 ? 23.562 28.875 17.203 1 95.81 260 ASP A C 1
ATOM 2082 O O . ASP A 1 260 ? 24.547 29.125 17.891 1 95.81 260 ASP A O 1
ATOM 2086 N N . PHE A 1 261 ? 23.453 27.922 16.328 1 96.12 261 PHE A N 1
ATOM 2087 C CA . PHE A 1 261 ? 24.609 27.047 16.109 1 96.12 261 PHE A CA 1
ATOM 2088 C C . PHE A 1 261 ? 25.781 27.828 15.539 1 96.12 261 PHE A C 1
ATOM 2090 O O . PHE A 1 261 ? 26.906 27.719 16.031 1 96.12 261 PHE A O 1
ATOM 2097 N N . VAL A 1 262 ? 25.516 28.609 14.477 1 94.69 262 VAL A N 1
ATOM 2098 C CA . VAL A 1 262 ? 26.562 29.344 13.781 1 94.69 262 VAL A CA 1
ATOM 2099 C C . VAL A 1 262 ? 27.125 30.422 14.703 1 94.69 262 VAL A C 1
ATOM 2101 O O . VAL A 1 262 ? 28.312 30.734 14.648 1 94.69 262 VAL A O 1
ATOM 2104 N N . SER A 1 263 ? 26.391 30.906 15.531 1 92.06 263 SER A N 1
ATOM 2105 C CA . SER A 1 263 ? 26.781 32 16.422 1 92.06 263 SER A CA 1
ATOM 2106 C C . SER A 1 263 ? 27.578 31.469 17.609 1 92.06 263 SER A C 1
ATOM 2108 O O . SER A 1 263 ? 28.156 32.25 18.375 1 92.06 263 SER A O 1
ATOM 2110 N N . ALA A 1 264 ? 27.578 30.156 17.75 1 88.31 264 ALA A N 1
ATOM 2111 C CA . ALA A 1 264 ? 28.281 29.578 18.891 1 88.31 264 ALA A CA 1
ATOM 2112 C C . ALA A 1 264 ? 29.766 29.453 18.609 1 88.31 264 ALA A C 1
ATOM 2114 O O . ALA A 1 264 ? 30.188 29.266 17.469 1 88.31 264 ALA A O 1
ATOM 2115 N N . MET B 1 1 ? -84.688 -17.734 50.594 1 24.73 1 MET B N 1
ATOM 2116 C CA . MET B 1 1 ? -83.375 -18.062 50.125 1 24.73 1 MET B CA 1
ATOM 2117 C C . MET B 1 1 ? -82.875 -17.016 49.156 1 24.73 1 MET B C 1
ATOM 2119 O O . MET B 1 1 ? -83.312 -16.922 48.031 1 24.73 1 MET B O 1
ATOM 2123 N N . ARG B 1 2 ? -82.5 -15.781 49.688 1 27.17 2 ARG B N 1
ATOM 2124 C CA . ARG B 1 2 ? -82.25 -14.477 49.062 1 27.17 2 ARG B CA 1
ATOM 2125 C C . ARG B 1 2 ? -81 -14.5 48.25 1 27.17 2 ARG B C 1
ATOM 2127 O O . ARG B 1 2 ? -79.875 -14.75 48.75 1 27.17 2 ARG B O 1
ATOM 2134 N N . LYS B 1 3 ? -81.062 -14.844 46.938 1 30.86 3 LYS B N 1
ATOM 2135 C CA . LYS B 1 3 ? -80 -15.008 45.938 1 30.86 3 LYS B CA 1
ATOM 2136 C C . LYS B 1 3 ? -79.25 -13.695 45.688 1 30.86 3 LYS B C 1
ATOM 2138 O O . LYS B 1 3 ? -79.812 -12.719 45.219 1 30.86 3 LYS B O 1
ATOM 2143 N N . THR B 1 4 ? -78.375 -13.266 46.656 1 32.97 4 THR B N 1
ATOM 2144 C CA . THR B 1 4 ? -77.625 -12.031 46.562 1 32.97 4 THR B CA 1
ATOM 2145 C C . THR B 1 4 ? -76.75 -12.016 45.344 1 32.97 4 THR B C 1
ATOM 2147 O O . THR B 1 4 ? -76 -12.969 45.062 1 32.97 4 THR B O 1
ATOM 2150 N N . PHE B 1 5 ? -77.125 -11.32 44.312 1 37.5 5 PHE B N 1
ATOM 2151 C CA . PHE B 1 5 ? -76.562 -11.078 43 1 37.5 5 PHE B CA 1
ATOM 2152 C C . PHE B 1 5 ? -75.188 -10.414 43.125 1 37.5 5 PHE B C 1
ATOM 2154 O O . PHE B 1 5 ? -75.125 -9.273 43.594 1 37.5 5 PHE B O 1
ATOM 2161 N N . LEU B 1 6 ? -74.125 -11.195 43.438 1 36.25 6 LEU B N 1
ATOM 2162 C CA . LEU B 1 6 ? -72.75 -10.695 43.625 1 36.25 6 LEU B CA 1
ATOM 2163 C C . LEU B 1 6 ? -72.25 -10.039 42.375 1 36.25 6 LEU B C 1
ATOM 2165 O O . LEU B 1 6 ? -72.312 -10.641 41.281 1 36.25 6 LEU B O 1
ATOM 2169 N N . GLN B 1 7 ? -72.375 -8.695 42.281 1 36.81 7 GLN B N 1
ATOM 2170 C CA . GLN B 1 7 ? -71.938 -7.871 41.156 1 36.81 7 GLN B CA 1
ATOM 2171 C C . GLN B 1 7 ? -70.438 -8.109 40.844 1 36.81 7 GLN B C 1
ATOM 2173 O O . GLN B 1 7 ? -69.625 -8.164 41.75 1 36.81 7 GLN B O 1
ATOM 2178 N N . PRO B 1 8 ? -70.125 -8.664 39.688 1 37.53 8 PRO B N 1
ATOM 2179 C CA . PRO B 1 8 ? -68.688 -8.969 39.312 1 37.53 8 PRO B CA 1
ATOM 2180 C C . PRO B 1 8 ? -67.812 -7.723 39.25 1 37.53 8 PRO B C 1
ATOM 2182 O O . PRO B 1 8 ? -68.312 -6.648 38.875 1 37.53 8 PRO B O 1
ATOM 2185 N N . ALA B 1 9 ? -66.875 -7.562 40.219 1 39.22 9 ALA B N 1
ATOM 2186 C CA . ALA B 1 9 ? -65.938 -6.469 40.281 1 39.22 9 ALA B CA 1
ATOM 2187 C C . ALA B 1 9 ? -65.125 -6.332 39 1 39.22 9 ALA B C 1
ATOM 2189 O O . ALA B 1 9 ? -64.75 -7.332 38.406 1 39.22 9 ALA B O 1
ATOM 2190 N N . VAL B 1 10 ? -65.375 -5.266 38.281 1 39.97 10 VAL B N 1
ATOM 2191 C CA . VAL B 1 10 ? -64.688 -4.859 37.031 1 39.97 10 VAL B CA 1
ATOM 2192 C C . VAL B 1 10 ? -63.188 -4.758 37.312 1 39.97 10 VAL B C 1
ATOM 2194 O O . VAL B 1 10 ? -62.75 -4.027 38.188 1 39.97 10 VAL B O 1
ATOM 2197 N N . LEU B 1 11 ? -62.438 -5.828 37.125 1 36.81 11 LEU B N 1
ATOM 2198 C CA . LEU B 1 11 ? -60.969 -5.832 37.25 1 36.81 11 LEU B CA 1
ATOM 2199 C C . LEU B 1 11 ? -60.344 -4.801 36.312 1 36.81 11 LEU B C 1
ATOM 2201 O O . LEU B 1 11 ? -60.656 -4.793 35.094 1 36.81 11 LEU B O 1
ATOM 2205 N N . PHE B 1 12 ? -60.125 -3.596 36.812 1 39.41 12 PHE B N 1
ATOM 2206 C CA . PHE B 1 12 ? -59.375 -2.6 36.062 1 39.41 12 PHE B CA 1
ATOM 2207 C C . PHE B 1 12 ? -58.031 -3.164 35.625 1 39.41 12 PHE B C 1
ATOM 2209 O O . PHE B 1 12 ? -57.25 -3.652 36.469 1 39.41 12 PHE B O 1
ATOM 2216 N N . THR B 1 13 ? -57.969 -3.738 34.469 1 37.31 13 THR B N 1
ATOM 2217 C CA . THR B 1 13 ? -56.688 -4.133 33.906 1 37.31 13 THR B CA 1
ATOM 2218 C C . THR B 1 13 ? -55.75 -2.93 33.781 1 37.31 13 THR B C 1
ATOM 2220 O O . THR B 1 13 ? -56.125 -1.918 33.188 1 37.31 13 THR B O 1
ATOM 2223 N N . ALA B 1 14 ? -54.938 -2.652 34.812 1 39.28 14 ALA B N 1
ATOM 2224 C CA . ALA B 1 14 ? -53.844 -1.685 34.688 1 39.28 14 ALA B CA 1
ATOM 2225 C C . ALA B 1 14 ? -53 -1.969 33.469 1 39.28 14 ALA B C 1
ATOM 2227 O O . ALA B 1 14 ? -52.562 -3.104 33.25 1 39.28 14 ALA B O 1
ATOM 2228 N N . ASN B 1 15 ? -53.219 -1.185 32.438 1 39.28 15 ASN B N 1
ATOM 2229 C CA . ASN B 1 15 ? -52.375 -1.174 31.25 1 39.28 15 ASN B CA 1
ATOM 2230 C C . ASN B 1 15 ? -50.906 -0.985 31.625 1 39.28 15 ASN B C 1
ATOM 2232 O O . ASN B 1 15 ? -50.531 0.045 32.188 1 39.28 15 ASN B O 1
ATOM 2236 N N . LYS B 1 16 ? -50.25 -2.008 32.094 1 36.56 16 LYS B N 1
ATOM 2237 C CA . LYS B 1 16 ? -48.781 -1.888 32.25 1 36.56 16 LYS B CA 1
ATOM 2238 C C . LYS B 1 16 ? -48.156 -1.32 30.984 1 36.56 16 LYS B C 1
ATOM 2240 O O . LYS B 1 16 ? -48.281 -1.905 29.906 1 36.56 16 LYS B O 1
ATOM 2245 N N . ARG B 1 17 ? -48.094 -0.015 30.859 1 35.53 17 ARG B N 1
ATOM 2246 C CA . ARG B 1 17 ? -47.281 0.561 29.781 1 35.53 17 ARG B CA 1
ATOM 2247 C C . ARG B 1 17 ? -45.906 -0.081 29.703 1 35.53 17 ARG B C 1
ATOM 2249 O O . ARG B 1 17 ? -45.188 -0.09 30.688 1 35.53 17 ARG B O 1
ATOM 2256 N N . ALA B 1 18 ? -45.75 -1.103 28.906 1 38.03 18 ALA B N 1
ATOM 2257 C CA . ALA B 1 18 ? -44.469 -1.674 28.578 1 38.03 18 ALA B CA 1
ATOM 2258 C C . ALA B 1 18 ? -43.438 -0.578 28.312 1 38.03 18 ALA B C 1
ATOM 2260 O O . ALA B 1 18 ? -43.594 0.244 27.422 1 38.03 18 ALA B O 1
ATOM 2261 N N . PHE B 1 19 ? -42.812 -0.026 29.344 1 39.38 19 PHE B N 1
ATOM 2262 C CA . PHE B 1 19 ? -41.656 0.805 29.078 1 39.38 19 PHE B CA 1
ATOM 2263 C C . PHE B 1 19 ? -40.75 0.154 28.031 1 39.38 19 PHE B C 1
ATOM 2265 O O . PHE B 1 19 ? -40.188 -0.916 28.266 1 39.38 19 PHE B O 1
ATOM 2272 N N . SER B 1 20 ? -41.094 0.239 26.75 1 35.31 20 SER B N 1
ATOM 2273 C CA . SER B 1 20 ? -40.125 -0.13 25.75 1 35.31 20 SER B CA 1
ATOM 2274 C C . SER B 1 20 ? -38.75 0.443 26.078 1 35.31 20 SER B C 1
ATOM 2276 O O . SER B 1 20 ? -38.594 1.658 26.219 1 35.31 20 SER B O 1
ATOM 2278 N N . ALA B 1 21 ? -38.094 -0.151 26.969 1 39.41 21 ALA B N 1
ATOM 2279 C CA . ALA B 1 21 ? -36.688 0.208 27.156 1 39.41 21 ALA B CA 1
ATOM 2280 C C . ALA B 1 21 ? -36.031 0.552 25.828 1 39.41 21 ALA B C 1
ATOM 2282 O O . ALA B 1 21 ? -36.062 -0.246 24.891 1 39.41 21 ALA B O 1
ATOM 2283 N N . ALA B 1 22 ? -36.031 1.815 25.469 1 37.69 22 ALA B N 1
ATOM 2284 C CA . ALA B 1 22 ? -35.156 2.234 24.359 1 37.69 22 ALA B CA 1
ATOM 2285 C C . ALA B 1 22 ? -33.875 1.398 24.312 1 37.69 22 ALA B C 1
ATOM 2287 O O . ALA B 1 22 ? -33.219 1.228 25.328 1 37.69 22 ALA B O 1
ATOM 2288 N N . VAL B 1 23 ? -33.906 0.297 23.641 1 37.81 23 VAL B N 1
ATOM 2289 C CA . VAL B 1 23 ? -32.625 -0.379 23.438 1 37.81 23 VAL B CA 1
ATOM 2290 C C . VAL B 1 23 ? -31.5 0.65 23.359 1 37.81 23 VAL B C 1
ATOM 2292 O O . VAL B 1 23 ? -31.594 1.628 22.625 1 37.81 23 VAL B O 1
ATOM 2295 N N . PRO B 1 24 ? -30.844 0.884 24.344 1 39.56 24 PRO B N 1
ATOM 2296 C CA . PRO B 1 24 ? -29.719 1.791 24.141 1 39.56 24 PRO B CA 1
ATOM 2297 C C . PRO B 1 24 ? -29.172 1.741 22.719 1 39.56 24 PRO B C 1
ATOM 2299 O O . PRO B 1 24 ? -28.891 0.658 22.188 1 39.56 24 PRO B O 1
ATOM 2302 N N . ARG B 1 25 ? -29.781 2.434 21.688 1 42.5 25 ARG B N 1
ATOM 2303 C CA . ARG B 1 25 ? -29.219 2.525 20.359 1 42.5 25 ARG B CA 1
ATOM 2304 C C . ARG B 1 25 ? -27.703 2.379 20.391 1 42.5 25 ARG B C 1
ATOM 2306 O O . ARG B 1 25 ? -27 3.242 20.922 1 42.5 25 ARG B O 1
ATOM 2313 N N . LEU B 1 26 ? -27.109 1.378 20.625 1 46.38 26 LEU B N 1
ATOM 2314 C CA . LEU B 1 26 ? -25.672 1.12 20.5 1 46.38 26 LEU B CA 1
ATOM 2315 C C . LEU B 1 26 ? -25.031 2.057 19.484 1 46.38 26 LEU B C 1
ATOM 2317 O O . LEU B 1 26 ? -25.703 2.486 18.531 1 46.38 26 LEU B O 1
ATOM 2321 N N . SER B 1 27 ? -23.906 2.928 19.719 1 53.66 27 SER B N 1
ATOM 2322 C CA . SER B 1 27 ? -23.031 3.99 19.25 1 53.66 27 SER B CA 1
ATOM 2323 C C . SER B 1 27 ? -22.703 3.822 17.766 1 53.66 27 SER B C 1
ATOM 2325 O O . SER B 1 27 ? -21.703 4.359 17.281 1 53.66 27 SER B O 1
ATOM 2327 N N . SER B 1 28 ? -23.5 2.92 16.984 1 68.25 28 SER B N 1
ATOM 2328 C CA . SER B 1 28 ? -23.141 2.781 15.57 1 68.25 28 SER B CA 1
ATOM 2329 C C . SER B 1 28 ? -23.656 3.959 14.75 1 68.25 28 SER B C 1
ATOM 2331 O O . SER B 1 28 ? -24.625 4.621 15.141 1 68.25 28 SER B O 1
ATOM 2333 N N . GLY B 1 29 ? -22.953 4.555 13.805 1 82.25 29 GLY B N 1
ATOM 2334 C CA . GLY B 1 29 ? -23.328 5.625 12.883 1 82.25 29 GLY B CA 1
ATOM 2335 C C . GLY B 1 29 ? -24.594 5.34 12.109 1 82.25 29 GLY B C 1
ATOM 2336 O O . GLY B 1 29 ? -24.969 4.18 11.922 1 82.25 29 GLY B O 1
ATOM 2337 N N . ASP B 1 30 ? -25.422 6.32 11.836 1 91.69 30 ASP B N 1
ATOM 2338 C CA . ASP B 1 30 ? -26.656 6.23 11.062 1 91.69 30 ASP B CA 1
ATOM 2339 C C . ASP B 1 30 ? -26.406 5.598 9.695 1 91.69 30 ASP B C 1
ATOM 2341 O O . ASP B 1 30 ? -27.312 5.027 9.086 1 91.69 30 ASP B O 1
ATOM 2345 N N . VAL B 1 31 ? -25.172 5.641 9.234 1 95.56 31 VAL B N 1
ATOM 2346 C CA . VAL B 1 31 ? -24.828 5.18 7.895 1 95.56 31 VAL B CA 1
ATOM 2347 C C . VAL B 1 31 ? -24.438 3.703 7.945 1 95.56 31 VAL B C 1
ATOM 2349 O O . VAL B 1 31 ? -24.438 3.021 6.914 1 95.56 31 VAL B O 1
ATOM 2352 N N . ASP B 1 32 ? -24.156 3.111 9.078 1 96 32 ASP B N 1
ATOM 2353 C CA . ASP B 1 32 ? -23.609 1.765 9.219 1 96 32 ASP B CA 1
ATOM 2354 C C . ASP B 1 32 ? -24.547 0.725 8.602 1 96 32 ASP B C 1
ATOM 2356 O O . ASP B 1 32 ? -24.094 -0.131 7.832 1 96 32 ASP B O 1
ATOM 2360 N N . PRO B 1 33 ? -25.844 0.774 8.891 1 96.31 33 PRO B N 1
ATOM 2361 C CA . PRO B 1 33 ? -26.734 -0.248 8.336 1 96.31 33 PRO B CA 1
ATOM 2362 C C . PRO B 1 33 ? -26.766 -0.249 6.812 1 96.31 33 PRO B C 1
ATOM 2364 O O . PRO B 1 33 ? -26.875 -1.312 6.195 1 96.31 33 PRO B O 1
ATOM 2367 N N . ASP B 1 34 ? -26.734 0.931 6.25 1 96.88 34 ASP B N 1
ATOM 2368 C CA . ASP B 1 34 ? -26.719 1.026 4.793 1 96.88 34 ASP B CA 1
ATOM 2369 C C . ASP B 1 34 ? -25.469 0.375 4.211 1 96.88 34 ASP B C 1
ATOM 2371 O O . ASP B 1 34 ? -25.547 -0.348 3.215 1 96.88 34 ASP B O 1
ATOM 2375 N N . LEU B 1 35 ? -24.328 0.663 4.805 1 97.38 35 LEU B N 1
ATOM 2376 C CA . LEU B 1 35 ? -23.078 0.097 4.328 1 97.38 35 LEU B CA 1
ATOM 2377 C C . LEU B 1 35 ? -23.062 -1.42 4.492 1 97.38 35 LEU B C 1
ATOM 2379 O O . LEU B 1 35 ? -22.656 -2.145 3.578 1 97.38 35 LEU B O 1
ATOM 2383 N N . ILE B 1 36 ? -23.609 -1.87 5.582 1 97.38 36 ILE B N 1
ATOM 2384 C CA . ILE B 1 36 ? -23.688 -3.301 5.855 1 97.38 36 ILE B CA 1
ATOM 2385 C C . ILE B 1 36 ? -24.547 -3.982 4.785 1 97.38 36 ILE B C 1
ATOM 2387 O O . ILE B 1 36 ? -24.156 -5.023 4.246 1 97.38 36 ILE B O 1
ATOM 2391 N N . HIS B 1 37 ? -25.656 -3.377 4.523 1 97.56 37 HIS B N 1
ATOM 2392 C CA . HIS B 1 37 ? -26.562 -3.934 3.527 1 97.56 37 HIS B CA 1
ATOM 2393 C C . HIS B 1 37 ? -25.891 -4.062 2.168 1 97.56 37 HIS B C 1
ATOM 2395 O O . HIS B 1 37 ? -25.984 -5.102 1.515 1 97.56 37 HIS B O 1
ATOM 2401 N N . LEU B 1 38 ? -25.219 -3.043 1.737 1 97.75 38 LEU B N 1
ATOM 2402 C CA . LEU B 1 38 ? -24.547 -3.037 0.442 1 97.75 38 LEU B CA 1
ATOM 2403 C C . LEU B 1 38 ? -23.422 -4.07 0.409 1 97.75 38 LEU B C 1
ATOM 2405 O O . LEU B 1 38 ? -23.234 -4.75 -0.602 1 97.75 38 LEU B O 1
ATOM 2409 N N . LEU B 1 39 ? -22.672 -4.195 1.537 1 97.19 39 LEU B N 1
ATOM 2410 C CA . LEU B 1 39 ? -21.594 -5.18 1.626 1 97.19 39 LEU B CA 1
ATOM 2411 C C . LEU B 1 39 ? -22.156 -6.598 1.57 1 97.19 39 LEU B C 1
ATOM 2413 O O . LEU B 1 39 ? -21.578 -7.469 0.912 1 97.19 39 LEU B O 1
ATOM 2417 N N . ASP B 1 40 ? -23.266 -6.801 2.166 1 96.5 40 ASP B N 1
ATOM 2418 C CA . ASP B 1 40 ? -23.922 -8.102 2.135 1 96.5 40 ASP B CA 1
ATOM 2419 C C . ASP B 1 40 ? -24.359 -8.461 0.716 1 96.5 40 ASP B C 1
ATOM 2421 O O . ASP B 1 40 ? -24.188 -9.602 0.278 1 96.5 40 ASP B O 1
ATOM 2425 N N . GLU B 1 41 ? -24.953 -7.523 0.097 1 95.62 41 GLU B N 1
ATOM 2426 C CA . GLU B 1 41 ? -25.375 -7.742 -1.284 1 95.62 41 GLU B CA 1
ATOM 2427 C C . GLU B 1 41 ? -24.188 -8.086 -2.17 1 95.62 41 GLU B C 1
ATOM 2429 O O . GLU B 1 41 ? -24.25 -9.008 -2.99 1 95.62 41 GLU B O 1
ATOM 2434 N N . GLU B 1 42 ? -23.109 -7.305 -2.029 1 94.69 42 GLU B N 1
ATOM 2435 C CA . GLU B 1 42 ? -21.891 -7.566 -2.809 1 94.69 42 GLU B CA 1
ATOM 2436 C C . GLU B 1 42 ? -21.328 -8.953 -2.498 1 94.69 42 GLU B C 1
ATOM 2438 O O . GLU B 1 42 ? -20.906 -9.664 -3.402 1 94.69 42 GLU B O 1
ATOM 2443 N N . LEU B 1 43 ? -21.344 -9.359 -1.261 1 94.56 43 LEU B N 1
ATOM 2444 C CA . LEU B 1 43 ? -20.875 -10.672 -0.838 1 94.56 43 LEU B CA 1
ATOM 2445 C C . LEU B 1 43 ? -21.672 -11.781 -1.507 1 94.56 43 LEU B C 1
ATOM 2447 O O . LEU B 1 43 ? -21.094 -12.758 -1.991 1 94.56 43 LEU B O 1
ATOM 2451 N N . GLN B 1 44 ? -22.938 -11.625 -1.547 1 92.62 44 GLN B N 1
ATOM 2452 C CA . GLN B 1 44 ? -23.797 -12.617 -2.172 1 92.62 44 GLN B CA 1
ATOM 2453 C C . GLN B 1 44 ? -23.516 -12.742 -3.666 1 92.62 44 GLN B C 1
ATOM 2455 O O . GLN B 1 44 ? -23.469 -13.844 -4.211 1 92.62 44 GLN B O 1
ATOM 2460 N N . PHE B 1 45 ? -23.266 -11.656 -4.238 1 89.19 45 PHE B N 1
ATOM 2461 C CA . PHE B 1 45 ? -22.969 -11.625 -5.664 1 89.19 45 PHE B CA 1
ATOM 2462 C C . PHE B 1 45 ? -21.641 -12.289 -5.953 1 89.19 45 PHE B C 1
ATOM 2464 O O . PHE B 1 45 ? -21.5 -13.039 -6.926 1 89.19 45 PHE B O 1
ATOM 2471 N N . GLU B 1 46 ? -20.562 -12.008 -5.141 1 88.75 46 GLU B N 1
ATOM 2472 C CA . GLU B 1 46 ? -19.188 -12.43 -5.395 1 88.75 46 GLU B CA 1
ATOM 2473 C C . GLU B 1 46 ? -18.969 -13.883 -4.98 1 88.75 46 GLU B C 1
ATOM 2475 O O . GLU B 1 46 ? -18.078 -14.562 -5.504 1 88.75 46 GLU B O 1
ATOM 2480 N N . THR B 1 47 ? -19.672 -14.469 -4.051 1 85.69 47 THR B N 1
ATOM 2481 C CA . THR B 1 47 ? -19.453 -15.812 -3.521 1 85.69 47 THR B CA 1
ATOM 2482 C C . THR B 1 47 ? -19.953 -16.875 -4.5 1 85.69 47 THR B C 1
ATOM 2484 O O . THR B 1 47 ? -19.453 -17.984 -4.523 1 85.69 47 THR B O 1
ATOM 2487 N N . THR B 1 48 ? -20.797 -16.625 -5.438 1 74.75 48 THR B N 1
ATOM 2488 C CA . THR B 1 48 ? -21.281 -17.625 -6.398 1 74.75 48 THR B CA 1
ATOM 2489 C C . THR B 1 48 ? -20.156 -18.031 -7.348 1 74.75 48 THR B C 1
ATOM 2491 O O . THR B 1 48 ? -20.203 -19.125 -7.926 1 74.75 48 THR B O 1
ATOM 2494 N N . GLU B 1 49 ? -19.031 -17.328 -7.316 1 65.19 49 GLU B N 1
ATOM 2495 C CA . GLU B 1 49 ? -17.969 -17.547 -8.297 1 65.19 49 GLU B CA 1
ATOM 2496 C C . GLU B 1 49 ? -16.641 -17.844 -7.617 1 65.19 49 GLU B C 1
ATOM 2498 O O . GLU B 1 49 ? -15.578 -17.5 -8.141 1 65.19 49 GLU B O 1
ATOM 2503 N N . THR B 1 50 ? -16.609 -18.547 -6.469 1 71.19 50 THR B N 1
ATOM 2504 C CA . THR B 1 50 ? -15.359 -18.641 -5.719 1 71.19 50 THR B CA 1
ATOM 2505 C C . THR B 1 50 ? -14.672 -19.984 -5.988 1 71.19 50 THR B C 1
ATOM 2507 O O . THR B 1 50 ? -13.516 -20.172 -5.594 1 71.19 50 THR B O 1
ATOM 2510 N N . GLU B 1 51 ? -15.219 -20.781 -6.867 1 80.69 51 GLU B N 1
ATOM 2511 C CA . GLU B 1 51 ? -14.516 -22.031 -7.109 1 80.69 51 GLU B CA 1
ATOM 2512 C C . GLU B 1 51 ? -13.344 -21.844 -8.062 1 80.69 51 GLU B C 1
ATOM 2514 O O . GLU B 1 51 ? -13.422 -21.047 -9 1 80.69 51 GLU B O 1
ATOM 2519 N N . ALA B 1 52 ? -12.32 -22.562 -7.746 1 85.56 52 ALA B N 1
ATOM 2520 C CA . ALA B 1 52 ? -11.148 -22.453 -8.609 1 85.56 52 ALA B CA 1
ATOM 2521 C C . ALA B 1 52 ? -11.453 -22.969 -10.016 1 85.56 52 ALA B C 1
ATOM 2523 O O . ALA B 1 52 ? -12.078 -24.016 -10.18 1 85.56 52 ALA B O 1
ATOM 2524 N N . PRO B 1 53 ? -11.039 -22.25 -11.023 1 86.31 53 PRO B N 1
ATOM 2525 C CA . PRO B 1 53 ? -11.18 -22.766 -12.391 1 86.31 53 PRO B CA 1
ATOM 2526 C C . PRO B 1 53 ? -10.531 -24.125 -12.586 1 86.31 53 PRO B C 1
ATOM 2528 O O . PRO B 1 53 ? -9.523 -24.438 -11.945 1 86.31 53 PRO B O 1
ATOM 2531 N N . ALA B 1 54 ? -11.008 -24.875 -13.539 1 90.25 54 ALA B N 1
ATOM 2532 C CA . ALA B 1 54 ? -10.586 -26.25 -13.797 1 90.25 54 ALA B CA 1
ATOM 2533 C C . ALA B 1 54 ? -9.102 -26.297 -14.164 1 90.25 54 ALA B C 1
ATOM 2535 O O . ALA B 1 54 ? -8.383 -27.203 -13.75 1 90.25 54 ALA B O 1
ATOM 2536 N N . PHE B 1 55 ? -8.695 -25.391 -14.906 1 90.31 55 PHE B N 1
ATOM 2537 C CA . PHE B 1 55 ? -7.32 -25.406 -15.383 1 90.31 55 PHE B CA 1
ATOM 2538 C C . PHE B 1 55 ? -6.34 -25.281 -14.227 1 90.31 55 PHE B C 1
ATOM 2540 O O . PHE B 1 55 ? -5.266 -25.891 -14.25 1 90.31 55 PHE B O 1
ATOM 2547 N N . ILE B 1 56 ? -6.695 -24.531 -13.203 1 92.81 56 ILE B N 1
ATOM 2548 C CA . ILE B 1 56 ? -5.844 -24.359 -12.031 1 92.81 56 ILE B CA 1
ATOM 2549 C C . ILE B 1 56 ? -5.723 -25.688 -11.289 1 92.81 56 ILE B C 1
ATOM 2551 O O . ILE B 1 56 ? -4.621 -26.109 -10.93 1 92.81 56 ILE B O 1
ATOM 2555 N N . LYS B 1 57 ? -6.855 -26.344 -11.164 1 92.62 57 LYS B N 1
ATOM 2556 C CA . LYS B 1 57 ? -6.863 -27.641 -10.5 1 92.62 57 LYS B CA 1
ATOM 2557 C C . LYS B 1 57 ? -6.031 -28.656 -11.273 1 92.62 57 LYS B C 1
ATOM 2559 O O . LYS B 1 57 ? -5.258 -29.422 -10.688 1 92.62 57 LYS B O 1
ATOM 2564 N N . GLU B 1 58 ? -6.199 -28.656 -12.508 1 94.81 58 GLU B N 1
ATOM 2565 C CA . GLU B 1 58 ? -5.461 -29.578 -13.367 1 94.81 58 GLU B CA 1
ATOM 2566 C C . GLU B 1 58 ? -3.955 -29.359 -13.258 1 94.81 58 GLU B C 1
ATOM 2568 O O . GLU B 1 58 ? -3.184 -30.312 -13.156 1 94.81 58 GLU B O 1
ATOM 2573 N N . PHE B 1 59 ? -3.551 -28.156 -13.305 1 95.19 59 PHE B N 1
ATOM 2574 C CA . PHE B 1 59 ? -2.137 -27.828 -13.195 1 95.19 59 PHE B CA 1
ATOM 2575 C C . PHE B 1 59 ? -1.562 -28.328 -11.875 1 95.19 59 PHE B C 1
ATOM 2577 O O . PHE B 1 59 ? -0.504 -28.953 -11.844 1 9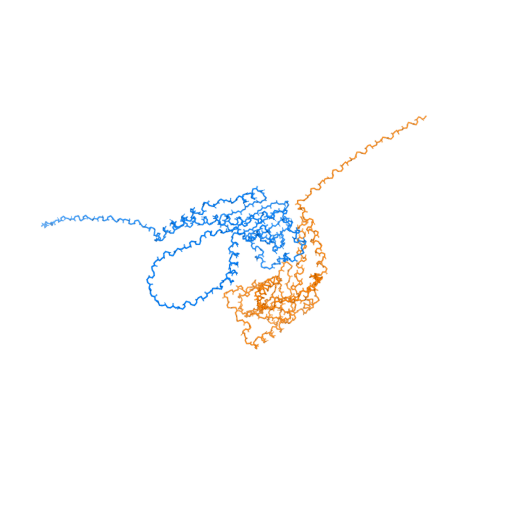5.19 59 PHE B O 1
ATOM 2584 N N . LEU B 1 60 ? -2.275 -28.094 -10.852 1 93.56 60 LEU B N 1
ATOM 2585 C CA . LEU B 1 60 ? -1.787 -28.438 -9.523 1 93.56 60 LEU B CA 1
ATOM 2586 C C . LEU B 1 60 ? -1.837 -29.953 -9.305 1 93.56 60 LEU B C 1
ATOM 2588 O O . LEU B 1 60 ? -1.019 -30.5 -8.57 1 93.56 60 LEU B O 1
ATOM 2592 N N . ASP B 1 61 ? -2.701 -30.641 -9.992 1 93.12 61 ASP B N 1
ATOM 2593 C CA . ASP B 1 61 ? -2.85 -32.094 -9.859 1 93.12 61 ASP B CA 1
ATOM 2594 C C . ASP B 1 61 ? -1.682 -32.812 -10.508 1 93.12 61 ASP B C 1
ATOM 2596 O O . ASP B 1 61 ? -1.463 -34 -10.242 1 93.12 61 ASP B O 1
ATOM 2600 N N . THR B 1 62 ? -0.987 -32.062 -11.414 1 92.44 62 THR B N 1
ATOM 2601 C CA . THR B 1 62 ? 0.194 -32.688 -12 1 92.44 62 THR B CA 1
ATOM 2602 C C . THR B 1 62 ? 1.235 -33 -10.93 1 92.44 62 THR B C 1
ATOM 2604 O O . THR B 1 62 ? 2.145 -33.812 -11.148 1 92.44 62 THR B O 1
ATOM 2607 N N . ASN B 1 63 ? 1.211 -32.344 -9.758 1 88.69 63 ASN B N 1
ATOM 2608 C CA . ASN B 1 63 ? 2.09 -32.5 -8.602 1 88.69 63 ASN B CA 1
ATOM 2609 C C . ASN B 1 63 ? 3.537 -32.156 -8.953 1 88.69 63 ASN B C 1
ATOM 2611 O O . ASN B 1 63 ? 4.465 -32.656 -8.32 1 88.69 63 ASN B O 1
ATOM 2615 N N . LEU B 1 64 ? 3.627 -31.422 -10.047 1 94 64 LEU B N 1
ATOM 2616 C CA . LEU B 1 64 ? 4.957 -30.953 -10.406 1 94 64 LEU B CA 1
ATOM 2617 C C . LEU B 1 64 ? 5.445 -29.891 -9.43 1 94 64 LEU B C 1
ATOM 2619 O O . LEU B 1 64 ? 6.602 -29.906 -9 1 94 64 LEU B O 1
ATOM 2623 N N . PHE B 1 65 ? 4.539 -29 -9.109 1 97.5 65 PHE B N 1
ATOM 2624 C CA . PHE B 1 65 ? 4.82 -27.938 -8.156 1 97.5 65 PHE B CA 1
ATOM 2625 C C . PHE B 1 65 ? 3.926 -28.062 -6.926 1 97.5 65 PHE B C 1
ATOM 2627 O O . PHE B 1 65 ? 2.75 -28.422 -7.039 1 97.5 65 PHE B O 1
ATOM 2634 N N . GLN B 1 66 ? 4.531 -27.719 -5.809 1 96.75 66 GLN B N 1
ATOM 2635 C CA . GLN B 1 66 ? 3.77 -27.484 -4.59 1 96.75 66 GLN B CA 1
ATOM 2636 C C . GLN B 1 66 ? 3.5 -25.984 -4.398 1 96.75 66 GLN B C 1
ATOM 2638 O O . GLN B 1 66 ? 4.379 -25.156 -4.633 1 96.75 66 GLN B O 1
ATOM 2643 N N . ILE B 1 67 ? 2.27 -25.719 -3.924 1 96.62 67 ILE B N 1
ATOM 2644 C CA . ILE B 1 67 ? 1.899 -24.312 -3.826 1 96.62 67 ILE B CA 1
ATOM 2645 C C . ILE B 1 67 ? 1.79 -23.906 -2.357 1 96.62 67 ILE B C 1
ATOM 2647 O O . ILE B 1 67 ? 1.233 -24.641 -1.543 1 96.62 67 ILE B O 1
ATOM 2651 N N . GLU B 1 68 ? 2.414 -22.828 -2.008 1 95.5 68 GLU B N 1
ATOM 2652 C CA . GLU B 1 68 ? 2.246 -22.156 -0.726 1 95.5 68 GLU B CA 1
ATOM 2653 C C . GLU B 1 68 ? 1.515 -20.812 -0.896 1 95.5 68 GLU B C 1
ATOM 2655 O O . GLU B 1 68 ? 2.076 -19.859 -1.426 1 95.5 68 GLU B O 1
ATOM 2660 N N . ASP B 1 69 ? 0.293 -20.766 -0.467 1 94.38 69 ASP B N 1
ATOM 2661 C CA . ASP B 1 69 ? -0.6 -19.609 -0.586 1 94.38 69 ASP B CA 1
ATOM 2662 C C . ASP B 1 69 ? -1.329 -19.344 0.728 1 94.38 69 ASP B C 1
ATOM 2664 O O . ASP B 1 69 ? -2.258 -20.078 1.088 1 94.38 69 ASP B O 1
ATOM 2668 N N . LYS B 1 70 ? -0.995 -18.25 1.431 1 91.69 70 LYS B N 1
ATOM 2669 C CA . LYS B 1 70 ? -1.604 -17.922 2.713 1 91.69 70 LYS B CA 1
ATOM 2670 C C . LYS B 1 70 ? -2.693 -16.859 2.545 1 91.69 70 LYS B C 1
ATOM 2672 O O . LYS B 1 70 ? -2.477 -15.836 1.898 1 91.69 70 LYS B O 1
ATOM 2677 N N . VAL B 1 71 ? -3.818 -17.094 3.225 1 89.44 71 VAL B N 1
ATOM 2678 C CA . VAL B 1 71 ? -4.918 -16.141 3.203 1 89.44 71 VAL B CA 1
ATOM 2679 C C . VAL B 1 71 ? -4.453 -14.805 3.781 1 89.44 71 VAL B C 1
ATOM 2681 O O . VAL B 1 71 ? -3.752 -14.766 4.797 1 89.44 71 VAL B O 1
ATOM 2684 N N . GLY B 1 72 ? -4.809 -13.727 3.139 1 87.81 72 GLY B N 1
ATOM 2685 C CA . GLY B 1 72 ? -4.469 -12.398 3.611 1 87.81 72 GLY B CA 1
ATOM 2686 C C . GLY B 1 72 ? -3.115 -11.914 3.127 1 87.81 72 GLY B C 1
ATOM 2687 O O . GLY B 1 72 ? -2.729 -10.773 3.383 1 87.81 72 GLY B O 1
ATOM 2688 N N . HIS B 1 73 ? -2.459 -12.766 2.467 1 88.31 73 HIS B N 1
ATOM 2689 C CA . HIS B 1 73 ? -1.152 -12.414 1.924 1 88.31 73 HIS B CA 1
ATOM 2690 C C . HIS B 1 73 ? -1.198 -12.305 0.404 1 88.31 73 HIS B C 1
ATOM 2692 O O . HIS B 1 73 ? -1.984 -13 -0.248 1 88.31 73 HIS B O 1
ATOM 2698 N N . ASP B 1 74 ? -0.33 -11.438 -0.111 1 88.5 74 ASP B N 1
ATOM 2699 C CA . ASP B 1 74 ? -0.38 -11.234 -1.556 1 88.5 74 ASP B CA 1
ATOM 2700 C C . ASP B 1 74 ? 0.62 -12.141 -2.271 1 88.5 74 ASP B C 1
ATOM 2702 O O . ASP B 1 74 ? 0.491 -12.391 -3.471 1 88.5 74 ASP B O 1
ATOM 2706 N N . LYS B 1 75 ? 1.605 -12.672 -1.601 1 90.12 75 LYS B N 1
ATOM 2707 C CA . LYS B 1 75 ? 2.664 -13.461 -2.229 1 90.12 75 LYS B CA 1
ATOM 2708 C C . LYS B 1 75 ? 2.305 -14.938 -2.254 1 90.12 75 LYS B C 1
ATOM 2710 O O . LYS B 1 75 ? 1.747 -15.469 -1.287 1 90.12 75 LYS B O 1
ATOM 2715 N N . VAL B 1 76 ? 2.629 -15.57 -3.385 1 93.62 76 VAL B N 1
ATOM 2716 C CA . VAL B 1 76 ? 2.438 -17 -3.588 1 93.62 76 VAL B CA 1
ATOM 2717 C C . VAL B 1 76 ? 3.748 -17.641 -4.039 1 93.62 76 VAL B C 1
ATOM 2719 O O . VAL B 1 76 ? 4.488 -17.062 -4.832 1 93.62 76 VAL B O 1
ATOM 2722 N N . THR B 1 77 ? 4.051 -18.828 -3.529 1 94.81 77 THR B N 1
ATOM 2723 C CA . THR B 1 77 ? 5.27 -19.531 -3.912 1 94.81 77 THR B CA 1
ATOM 2724 C C . THR B 1 77 ? 4.949 -20.938 -4.41 1 94.81 77 THR B C 1
ATOM 2726 O O . THR B 1 77 ? 4.199 -21.672 -3.77 1 94.81 77 THR B O 1
ATOM 2729 N N . LEU B 1 78 ? 5.473 -21.281 -5.562 1 96.88 78 LEU B N 1
ATOM 2730 C CA . LEU B 1 78 ? 5.516 -22.641 -6.066 1 96.88 78 LEU B CA 1
ATOM 2731 C C . LEU B 1 78 ? 6.902 -23.25 -5.879 1 96.88 78 LEU B C 1
ATOM 2733 O O . LEU B 1 78 ? 7.91 -22.594 -6.145 1 96.88 78 LEU B O 1
ATOM 2737 N N . THR B 1 79 ? 6.91 -24.469 -5.473 1 97.38 79 THR B N 1
ATOM 2738 C CA . THR B 1 79 ? 8.195 -25.125 -5.281 1 97.38 79 THR B CA 1
ATOM 2739 C C . THR B 1 79 ? 8.219 -26.484 -5.969 1 97.38 79 THR B C 1
ATOM 2741 O O . THR B 1 79 ? 7.203 -27.188 -6.016 1 97.38 79 THR B O 1
ATOM 2744 N N . ARG B 1 80 ? 9.367 -26.844 -6.473 1 97.5 80 ARG B N 1
ATOM 2745 C CA . ARG B 1 80 ? 9.617 -28.109 -7.152 1 97.5 80 ARG B CA 1
ATOM 2746 C C . ARG B 1 80 ? 11.055 -28.578 -6.93 1 97.5 80 ARG B C 1
ATOM 2748 O O . ARG B 1 80 ? 11.977 -27.766 -6.891 1 97.5 80 ARG B O 1
ATOM 2755 N N . THR B 1 81 ? 11.172 -29.906 -6.773 1 97.19 81 THR B N 1
ATOM 2756 C CA . THR B 1 81 ? 12.5 -30.516 -6.809 1 97.19 81 THR B CA 1
ATOM 2757 C C . THR B 1 81 ? 12.75 -31.188 -8.156 1 97.19 81 THR B C 1
ATOM 2759 O O . THR B 1 81 ? 11.906 -31.922 -8.648 1 97.19 81 THR B O 1
ATOM 2762 N N . PHE B 1 82 ? 13.852 -30.922 -8.742 1 97.62 82 PHE B N 1
ATOM 2763 C CA . PHE B 1 82 ? 14.273 -31.484 -10.023 1 97.62 82 PHE B CA 1
ATOM 2764 C C . PHE B 1 82 ? 15.719 -31.984 -9.945 1 97.62 82 PHE B C 1
ATOM 2766 O O . PHE B 1 82 ? 16.656 -31.203 -10.102 1 97.62 82 PHE B O 1
ATOM 2773 N N . GLY B 1 83 ? 15.883 -33.25 -9.758 1 96.81 83 GLY B N 1
ATOM 2774 C CA . GLY B 1 83 ? 17.219 -33.781 -9.492 1 96.81 83 GLY B CA 1
ATOM 2775 C C . GLY B 1 83 ? 17.844 -33.188 -8.25 1 96.81 83 GLY B C 1
ATOM 2776 O O . GLY B 1 83 ? 17.281 -33.281 -7.156 1 96.81 83 GLY B O 1
ATOM 2777 N N . ASN B 1 84 ? 18.953 -32.531 -8.391 1 97.44 84 ASN B N 1
ATOM 2778 C CA . ASN B 1 84 ? 19.656 -31.922 -7.27 1 97.44 84 ASN B CA 1
ATOM 2779 C C . ASN B 1 84 ? 19.312 -30.438 -7.137 1 97.44 84 ASN B C 1
ATOM 2781 O O . ASN B 1 84 ? 20.016 -29.703 -6.449 1 97.44 84 ASN B O 1
ATOM 2785 N N . GLU B 1 85 ? 18.281 -30.016 -7.816 1 97.75 85 GLU B N 1
ATOM 2786 C CA . GLU B 1 85 ? 17.891 -28.609 -7.82 1 97.75 85 GLU B CA 1
ATOM 2787 C C . GLU B 1 85 ? 16.578 -28.391 -7.066 1 97.75 85 GLU B C 1
ATOM 2789 O O . GLU B 1 85 ? 15.656 -29.203 -7.176 1 97.75 85 GLU B O 1
ATOM 2794 N N . LYS B 1 86 ? 16.594 -27.344 -6.254 1 96.31 86 LYS B N 1
ATOM 2795 C CA . LYS B 1 86 ? 15.352 -26.828 -5.707 1 96.31 86 LYS B CA 1
ATOM 2796 C C . LYS B 1 86 ? 14.883 -25.594 -6.484 1 96.31 86 LYS B C 1
ATOM 2798 O O . LYS B 1 86 ? 15.594 -24.594 -6.562 1 96.31 86 LYS B O 1
ATOM 2803 N N . ILE B 1 87 ? 13.688 -25.672 -6.965 1 97.25 87 ILE B N 1
ATOM 2804 C CA . ILE B 1 87 ? 13.164 -24.609 -7.812 1 97.25 87 ILE B CA 1
ATOM 2805 C C . ILE B 1 87 ? 12.008 -23.906 -7.102 1 97.25 87 ILE B C 1
ATOM 2807 O O . ILE B 1 87 ? 11.102 -24.562 -6.586 1 97.25 87 ILE B O 1
ATOM 2811 N N . SER B 1 88 ? 12.078 -22.578 -7.059 1 95.69 88 SER B N 1
ATOM 2812 C CA . SER B 1 88 ? 10.992 -21.766 -6.504 1 95.69 88 SER B CA 1
ATOM 2813 C C . SER B 1 88 ? 10.516 -20.719 -7.504 1 95.69 88 SER B C 1
ATOM 2815 O O . SER B 1 88 ? 11.336 -20.062 -8.156 1 95.69 88 SER B O 1
ATOM 2817 N N . VAL B 1 89 ? 9.227 -20.656 -7.637 1 95.81 89 VAL B N 1
ATOM 2818 C CA . VAL B 1 89 ? 8.594 -19.578 -8.406 1 95.81 89 VAL B CA 1
ATOM 2819 C C . VAL B 1 89 ? 7.77 -18.703 -7.477 1 95.81 89 VAL B C 1
ATOM 2821 O O . VAL B 1 89 ? 6.812 -19.172 -6.852 1 95.81 89 VAL B O 1
ATOM 2824 N N . ILE B 1 90 ? 8.133 -17.422 -7.438 1 93.25 90 ILE B N 1
ATOM 2825 C CA . ILE B 1 90 ? 7.48 -16.5 -6.512 1 93.25 90 ILE B CA 1
ATOM 2826 C C . ILE B 1 90 ? 6.773 -15.398 -7.293 1 93.25 90 ILE B C 1
ATOM 2828 O O . ILE B 1 90 ? 7.363 -14.789 -8.18 1 93.25 90 ILE B O 1
ATOM 2832 N N . PHE B 1 91 ? 5.52 -15.164 -6.961 1 91.5 91 PHE B N 1
ATOM 2833 C CA . PHE B 1 91 ? 4.762 -14.086 -7.598 1 91.5 91 PHE B CA 1
ATOM 2834 C C . PHE B 1 91 ? 3.754 -13.484 -6.625 1 91.5 91 PHE B C 1
ATOM 2836 O O . PHE B 1 91 ? 3.545 -14.016 -5.531 1 91.5 91 PHE B O 1
ATOM 2843 N N . SER B 1 92 ? 3.215 -12.312 -7.016 1 89.81 92 SER B N 1
ATOM 2844 C CA . SER B 1 92 ? 2.314 -11.578 -6.133 1 89.81 92 SER B CA 1
ATOM 2845 C C . SER B 1 92 ? 1.046 -11.156 -6.867 1 89.81 92 SER B C 1
ATOM 2847 O O . SER B 1 92 ? 1.081 -10.867 -8.062 1 89.81 92 SER B O 1
ATOM 2849 N N . ILE B 1 93 ? -0.039 -11.078 -6.18 1 86.62 93 ILE B N 1
ATOM 2850 C CA . ILE B 1 93 ? -1.282 -10.641 -6.805 1 86.62 93 ILE B CA 1
ATOM 2851 C C . ILE B 1 93 ? -1.359 -9.117 -6.797 1 86.62 93 ILE B C 1
ATOM 2853 O O . ILE B 1 93 ? -2.24 -8.531 -7.426 1 86.62 93 ILE B O 1
ATOM 2857 N N . SER B 1 94 ? -0.459 -8.43 -6.051 1 73.06 94 SER B N 1
ATOM 2858 C CA . SER B 1 94 ? -0.454 -6.973 -6.012 1 73.06 94 SER B CA 1
ATOM 2859 C C . SER B 1 94 ? -0.013 -6.387 -7.348 1 73.06 94 SER B C 1
ATOM 2861 O O . SER B 1 94 ? -0.219 -5.199 -7.609 1 73.06 94 SER B O 1
ATOM 2863 N N . ASP B 1 95 ? 0.698 -7.113 -8.156 1 58.5 95 ASP B N 1
ATOM 2864 C CA . ASP B 1 95 ? 1.265 -6.637 -9.414 1 58.5 95 ASP B CA 1
ATOM 2865 C C . ASP B 1 95 ? 0.165 -6.293 -10.414 1 58.5 95 ASP B C 1
ATOM 2867 O O . ASP B 1 95 ? 0.367 -5.465 -11.312 1 58.5 95 ASP B O 1
ATOM 2871 N N . ILE B 1 96 ? -0.932 -6.934 -10.359 1 53.38 96 ILE B N 1
ATOM 2872 C CA . ILE B 1 96 ? -2.018 -6.637 -11.289 1 53.38 96 ILE B CA 1
ATOM 2873 C C . ILE B 1 96 ? -2.344 -5.148 -11.25 1 53.38 96 ILE B C 1
ATOM 2875 O O . ILE B 1 96 ? -2.58 -4.527 -12.289 1 53.38 96 ILE B O 1
ATOM 2879 N N . ASN B 1 97 ? -2.32 -4.559 -10.062 1 51.91 97 ASN B N 1
ATOM 2880 C CA . ASN B 1 97 ? -2.719 -3.166 -9.883 1 51.91 97 ASN B CA 1
ATOM 2881 C C . ASN B 1 97 ? -1.621 -2.205 -10.328 1 51.91 97 ASN B C 1
ATOM 2883 O O . ASN B 1 97 ? -1.906 -1.092 -10.773 1 51.91 97 ASN B O 1
ATOM 2887 N N . ASN B 1 98 ? -0.383 -2.619 -10.195 1 47.22 98 ASN B N 1
ATOM 2888 C CA . ASN B 1 98 ? 0.729 -1.754 -10.57 1 47.22 98 ASN B CA 1
ATOM 2889 C C . ASN B 1 98 ? 0.93 -1.726 -12.086 1 47.22 98 ASN B C 1
ATOM 2891 O O . ASN B 1 98 ? 1.404 -0.73 -12.633 1 47.22 98 ASN B O 1
ATOM 2895 N N . THR B 1 99 ? 0.622 -2.785 -12.734 1 41.81 99 THR B N 1
ATOM 2896 C CA . THR B 1 99 ? 0.807 -2.887 -14.18 1 41.81 99 THR B CA 1
ATOM 2897 C C . THR B 1 99 ? -0.211 -2.023 -14.922 1 41.81 99 THR B C 1
ATOM 2899 O O . THR B 1 99 ? 0.106 -1.425 -15.945 1 41.81 99 THR B O 1
ATOM 2902 N N . VAL B 1 100 ? -1.354 -1.959 -14.375 1 39.91 100 VAL B N 1
ATOM 2903 C CA . VAL B 1 100 ? -2.371 -1.187 -15.078 1 39.91 100 VAL B CA 1
ATOM 2904 C C . VAL B 1 100 ? -2.029 0.3 -15.016 1 39.91 100 VAL B C 1
ATOM 2906 O O . VAL B 1 100 ? -2.273 1.042 -15.969 1 39.91 100 VAL B O 1
ATOM 2909 N N . GLU B 1 101 ? -1.534 0.685 -13.906 1 39.47 101 GLU B N 1
ATOM 2910 C CA . GLU B 1 101 ? -1.181 2.096 -13.789 1 39.47 101 GLU B CA 1
ATOM 2911 C C . GLU B 1 101 ? 0.007 2.443 -14.68 1 39.47 101 GLU B C 1
ATOM 2913 O O . GLU B 1 101 ? 0.048 3.52 -15.281 1 39.47 101 GLU B O 1
ATOM 2918 N N . GLU B 1 102 ? 0.969 1.647 -14.719 1 38.56 102 GLU B N 1
ATOM 2919 C CA . GLU B 1 102 ? 2.131 1.887 -15.57 1 38.56 102 GLU B CA 1
ATOM 2920 C C . GLU B 1 102 ? 1.752 1.841 -17.047 1 38.56 102 GLU B C 1
ATOM 2922 O O . GLU B 1 102 ? 2.221 2.66 -17.844 1 38.56 102 GLU B O 1
ATOM 2927 N N . PHE B 1 103 ? 0.929 0.953 -17.438 1 35.41 103 PHE B N 1
ATOM 2928 C CA . PHE B 1 103 ? 0.55 0.837 -18.844 1 35.41 103 PHE B CA 1
ATOM 2929 C C . PHE B 1 103 ? -0.311 2.02 -19.266 1 35.41 103 PHE B C 1
ATOM 2931 O O . PHE B 1 103 ? -0.212 2.488 -20.406 1 35.41 103 PHE B O 1
ATOM 2938 N N . THR B 1 104 ? -1.143 2.449 -18.438 1 35.28 104 THR B N 1
ATOM 2939 C CA . THR B 1 104 ? -1.956 3.604 -18.797 1 35.28 104 THR B CA 1
ATOM 2940 C C . THR B 1 104 ? -1.089 4.848 -18.969 1 35.28 104 THR B C 1
ATOM 2942 O O . THR B 1 104 ? -1.343 5.684 -19.828 1 35.28 104 THR B O 1
ATOM 2945 N N . GLU B 1 105 ? -0.137 4.93 -18.141 1 35.19 105 GLU B N 1
ATOM 2946 C CA . GLU B 1 105 ? 0.733 6.09 -18.312 1 35.19 105 GLU B CA 1
ATOM 2947 C C . GLU B 1 105 ? 1.548 5.973 -19.594 1 35.19 105 GLU B C 1
ATOM 2949 O O . GLU B 1 105 ? 1.768 6.969 -20.297 1 35.19 105 GLU B O 1
ATOM 2954 N N . GLU B 1 106 ? 1.951 4.836 -19.875 1 35 106 GLU B N 1
ATOM 2955 C CA . GLU B 1 106 ? 2.697 4.656 -21.125 1 35 106 GLU B CA 1
ATOM 2956 C C . GLU B 1 106 ? 1.797 4.844 -22.344 1 35 106 GLU B C 1
ATOM 2958 O O . GLU B 1 106 ? 2.223 5.395 -23.359 1 35 106 GLU B O 1
ATOM 2963 N N . GLU B 1 107 ? 0.625 4.293 -22.312 1 34.28 107 GLU B N 1
ATOM 2964 C CA . GLU B 1 107 ? -0.254 4.488 -23.469 1 34.28 107 GLU B CA 1
ATOM 2965 C C . GLU B 1 107 ? -0.623 5.961 -23.641 1 34.28 107 GLU B C 1
ATOM 2967 O O . GLU B 1 107 ? -0.79 6.441 -24.75 1 34.28 107 GLU B O 1
ATOM 2972 N N . LEU B 1 108 ? -0.709 6.656 -22.484 1 32.38 108 LEU B N 1
ATOM 2973 C CA . LEU B 1 108 ? -0.995 8.07 -22.672 1 32.38 108 LEU B CA 1
ATOM 2974 C C . LEU B 1 108 ? 0.198 8.797 -23.281 1 32.38 108 LEU B C 1
ATOM 2976 O O . LEU B 1 108 ? 0.04 9.852 -23.891 1 32.38 108 LEU B 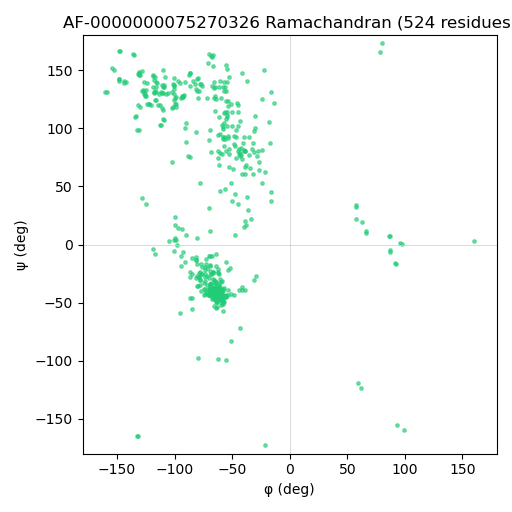O 1
ATOM 2980 N N . GLN B 1 109 ? 1.353 8.273 -23 1 30.48 109 GLN B N 1
ATOM 2981 C CA . GLN B 1 109 ? 2.477 8.969 -23.609 1 30.48 109 GLN B CA 1
ATOM 2982 C C . GLN B 1 109 ? 2.551 8.68 -25.109 1 30.48 109 GLN B C 1
ATOM 2984 O O . GLN B 1 109 ? 2.914 9.547 -25.906 1 30.48 109 GLN B O 1
ATOM 2989 N N . ASP B 1 110 ? 2.34 7.43 -25.453 1 32.03 110 ASP B N 1
ATOM 2990 C CA . ASP B 1 110 ? 2.561 7.148 -26.875 1 32.03 110 ASP B CA 1
ATOM 2991 C C . ASP B 1 110 ? 1.383 7.629 -27.719 1 32.03 110 ASP B C 1
ATOM 2993 O O . ASP B 1 110 ? 1.438 7.59 -28.953 1 32.03 110 ASP B O 1
ATOM 2997 N N . GLY B 1 111 ? 0.193 7.73 -27.016 1 30.31 111 GLY B N 1
ATOM 2998 C CA . GLY B 1 111 ? -0.906 8.086 -27.906 1 30.31 111 GLY B CA 1
ATOM 2999 C C . GLY B 1 111 ? -0.805 9.5 -28.438 1 30.31 111 GLY B C 1
ATOM 3000 O O . GLY B 1 111 ? -1.715 9.977 -29.125 1 30.31 111 GLY B O 1
ATOM 3001 N N . GLU B 1 112 ? 0.034 10.273 -27.734 1 29.19 112 GLU B N 1
ATOM 3002 C CA . GLU B 1 112 ? -0.007 11.578 -28.391 1 29.19 112 GLU B CA 1
ATOM 3003 C C . GLU B 1 112 ? 0.657 11.539 -29.766 1 29.19 112 GLU B C 1
ATOM 3005 O O . GLU B 1 112 ? 1.746 12.086 -29.938 1 29.19 112 GLU B O 1
ATOM 3010 N N . GLU B 1 113 ? 0.969 10.367 -30.312 1 28.33 113 GLU B N 1
ATOM 3011 C CA . GLU B 1 113 ? 1.235 10.711 -31.703 1 28.33 113 GLU B CA 1
ATOM 3012 C C . GLU B 1 113 ? 0.05 11.438 -32.344 1 28.33 113 GLU B C 1
ATOM 3014 O O . GLU B 1 113 ? -1.021 10.852 -32.5 1 28.33 113 GLU B O 1
ATOM 3019 N N . ILE B 1 114 ? 0.025 12.703 -32.031 1 25.66 114 ILE B N 1
ATOM 3020 C CA . ILE B 1 114 ? -0.765 13.734 -32.688 1 25.66 114 ILE B CA 1
ATOM 3021 C C . ILE B 1 114 ? -0.78 13.484 -34.219 1 25.66 114 ILE B C 1
ATOM 3023 O O . ILE B 1 114 ? 0.262 13.539 -34.875 1 25.66 114 ILE B O 1
ATOM 3027 N N . ILE B 1 115 ? -1.395 12.422 -34.719 1 25.39 115 ILE B N 1
ATOM 3028 C CA . ILE B 1 115 ? -1.714 12.5 -36.156 1 25.39 115 ILE B CA 1
ATOM 3029 C C . ILE B 1 115 ? -2.264 13.891 -36.469 1 25.39 115 ILE B C 1
ATOM 3031 O O . ILE B 1 115 ? -3.332 14.266 -36 1 25.39 115 ILE B O 1
ATOM 3035 N N . THR B 1 116 ? -1.366 14.875 -36.531 1 24.73 116 THR B N 1
ATOM 3036 C CA . THR B 1 116 ? -1.628 16.172 -37.156 1 24.73 116 THR B CA 1
ATOM 3037 C C . THR B 1 116 ? -2.402 15.992 -38.469 1 24.73 116 THR B C 1
ATOM 3039 O O . THR B 1 116 ? -1.85 15.523 -39.469 1 24.73 116 THR B O 1
ATOM 3042 N N . LYS B 1 117 ? -3.596 15.414 -38.406 1 23.3 117 LYS B N 1
ATOM 3043 C CA . LYS B 1 117 ? -4.426 15.516 -39.594 1 23.3 117 LYS B CA 1
ATOM 3044 C C . LYS B 1 117 ? -4.414 16.938 -40.156 1 23.3 117 LYS B C 1
ATOM 3046 O O . LYS B 1 117 ? -4.547 17.906 -39.406 1 23.3 117 LYS B O 1
ATOM 3051 N N . ASP B 1 118 ? -3.857 17.141 -41.344 1 24.73 118 ASP B N 1
ATOM 3052 C CA . ASP B 1 118 ? -4.008 18.266 -42.25 1 24.73 118 ASP B CA 1
ATOM 3053 C C . ASP B 1 118 ? -5.469 18.703 -42.344 1 24.73 118 ASP B C 1
ATOM 3055 O O . ASP B 1 118 ? -6.359 17.891 -42.562 1 24.73 118 ASP B O 1
ATOM 3059 N N . ALA B 1 119 ? -5.797 19.844 -41.719 1 22.91 119 ALA B N 1
ATOM 3060 C CA . ALA B 1 119 ? -6.996 20.672 -41.594 1 22.91 119 ALA B CA 1
ATOM 3061 C C . ALA B 1 119 ? -7.629 20.922 -42.969 1 22.91 119 ALA B C 1
ATOM 3063 O O . ALA B 1 119 ? -8.453 21.828 -43.094 1 22.91 119 ALA B O 1
ATOM 3064 N N . THR B 1 120 ? -7.07 20.188 -44.031 1 21.38 120 THR B N 1
ATOM 3065 C CA . THR B 1 120 ? -7.559 21 -45.156 1 21.38 120 THR B CA 1
ATOM 3066 C C . THR B 1 120 ? -9.078 21.125 -45.094 1 21.38 120 THR B C 1
ATOM 3068 O O . THR B 1 120 ? -9.617 22.234 -45.25 1 21.38 120 THR B O 1
ATOM 3071 N N . ASP B 1 121 ? -9.812 20.312 -45.875 1 21.34 121 ASP B N 1
ATOM 3072 C CA . ASP B 1 121 ? -10.891 20.703 -46.781 1 21.34 121 ASP B CA 1
ATOM 3073 C C . ASP B 1 121 ? -12.195 20.938 -46.031 1 21.34 121 ASP B C 1
ATOM 3075 O O . ASP B 1 121 ? -12.539 20.156 -45.125 1 21.34 121 ASP B O 1
ATOM 3079 N N . ALA B 1 122 ? -12.82 22.188 -46.25 1 19.58 122 ALA B N 1
ATOM 3080 C CA . ALA B 1 122 ? -13.883 23.078 -45.781 1 19.58 122 ALA B CA 1
ATOM 3081 C C . ALA B 1 122 ? -15.211 22.328 -45.688 1 19.58 122 ALA B C 1
ATOM 3083 O O . ALA B 1 122 ? -15.906 22.438 -44.656 1 19.58 122 ALA B O 1
ATOM 3084 N N . ALA B 1 123 ? -15.891 22.219 -46.844 1 19.28 123 ALA B N 1
ATOM 3085 C CA . ALA B 1 123 ? -17.188 22.844 -47.094 1 19.28 123 ALA B CA 1
ATOM 3086 C C . ALA B 1 123 ? -18.312 22.031 -46.469 1 19.28 123 ALA B C 1
ATOM 3088 O O . ALA B 1 123 ? -19.141 22.562 -45.719 1 19.28 123 ALA B O 1
ATOM 3089 N N . ASP B 1 124 ? -18.953 21.203 -47.281 1 20.03 124 ASP B N 1
ATOM 3090 C CA . ASP B 1 124 ? -20.375 21.266 -47.625 1 20.03 124 ASP B CA 1
ATOM 3091 C C . ASP B 1 124 ? -21.203 20.531 -46.562 1 20.03 124 ASP B C 1
ATOM 3093 O O . ASP B 1 124 ? -22.344 20.922 -46.312 1 20.03 124 ASP B O 1
ATOM 3097 N N . GLU B 1 125 ? -20.891 19.266 -46.312 1 19.42 125 GLU B N 1
ATOM 3098 C CA . GLU B 1 125 ? -22.047 18.391 -46.312 1 19.42 125 GLU B CA 1
ATOM 3099 C C . GLU B 1 125 ? -22.797 18.453 -44.969 1 19.42 125 GLU B C 1
ATOM 3101 O O . GLU B 1 125 ? -22.219 18.172 -43.906 1 19.42 125 GLU B O 1
ATOM 3106 N N . LYS B 1 126 ? -23.875 19.297 -44.938 1 20.52 126 LYS B N 1
ATOM 3107 C CA . LYS B 1 126 ? -24.859 19.75 -43.969 1 20.52 126 LYS B CA 1
ATOM 3108 C C . LYS B 1 126 ? -25.359 18.578 -43.125 1 20.52 126 LYS B C 1
ATOM 3110 O O . LYS B 1 126 ? -25.516 18.719 -41.906 1 20.52 126 LYS B O 1
ATOM 3115 N N . GLU B 1 127 ? -26.125 17.75 -43.75 1 20.91 127 GLU B N 1
ATOM 3116 C CA . GLU B 1 127 ? -27.422 17.375 -43.188 1 20.91 127 GLU B CA 1
ATOM 3117 C C . GLU B 1 127 ? -27.25 16.328 -42.062 1 20.91 127 GLU B C 1
ATOM 3119 O O . GLU B 1 127 ? -27.062 15.141 -42.375 1 20.91 127 GLU B O 1
ATOM 3124 N N . ALA B 1 128 ? -26.453 16.609 -41.156 1 22.34 128 ALA B N 1
ATOM 3125 C CA . ALA B 1 128 ? -26.109 15.547 -40.219 1 22.34 128 ALA B CA 1
ATOM 3126 C C . ALA B 1 128 ? -27.344 15.07 -39.438 1 22.34 128 ALA B C 1
ATOM 3128 O O . ALA B 1 128 ? -27.953 15.828 -38.688 1 22.34 128 ALA B O 1
ATOM 3129 N N . THR B 1 129 ? -28.094 14.227 -40.125 1 20.48 129 THR B N 1
ATOM 3130 C CA . THR B 1 129 ? -29.281 13.656 -39.5 1 20.48 129 THR B CA 1
ATOM 3131 C C . THR B 1 129 ? -29 13.156 -38.094 1 20.48 129 THR B C 1
ATOM 3133 O O . THR B 1 129 ? -27.906 12.641 -37.844 1 20.48 129 THR B O 1
ATOM 3136 N N . ALA B 1 130 ? -29.719 13.68 -37.094 1 23.41 130 ALA B N 1
ATOM 3137 C CA . ALA B 1 130 ? -29.859 13.547 -35.656 1 23.41 130 ALA B CA 1
ATOM 3138 C C . ALA B 1 130 ? -29.891 12.086 -35.25 1 23.41 130 ALA B C 1
ATOM 3140 O O . ALA B 1 130 ? -30.922 11.57 -34.812 1 23.41 130 ALA B O 1
ATOM 3141 N N . GLY B 1 131 ? -29.125 11.211 -35.969 1 20.47 131 GLY B N 1
ATOM 3142 C CA . GLY B 1 131 ? -29.391 9.844 -35.562 1 20.47 131 GLY B CA 1
ATOM 3143 C C . GLY B 1 131 ? -29.172 9.602 -34.062 1 20.47 131 GLY B C 1
ATOM 3144 O O . GLY B 1 131 ? -28.5 10.383 -33.406 1 20.47 131 GLY B O 1
ATOM 3145 N N . GLU B 1 132 ? -30.141 8.867 -33.438 1 23.59 132 GLU B N 1
ATOM 3146 C CA . GLU B 1 132 ? -30.344 8.312 -32.094 1 23.59 132 GLU B CA 1
ATOM 3147 C C . GLU B 1 132 ? -29.047 7.703 -31.562 1 23.59 132 GLU B C 1
ATOM 3149 O O . GLU B 1 132 ? -28.516 6.75 -32.125 1 23.59 132 GLU B O 1
ATOM 3154 N N . GLU B 1 133 ? -28.203 8.602 -31.141 1 25.31 133 GLU B N 1
ATOM 3155 C CA . GLU B 1 133 ? -26.938 8.125 -30.609 1 25.31 133 GLU B CA 1
ATOM 3156 C C . GLU B 1 133 ? -27.156 7.082 -29.516 1 25.31 133 GLU B C 1
ATOM 3158 O O . GLU B 1 133 ? -27.797 7.355 -28.5 1 25.31 133 GLU B O 1
ATOM 3163 N N . GLU B 1 134 ? -27.375 5.84 -30.016 1 24.81 134 GLU B N 1
ATOM 3164 C CA . GLU B 1 134 ? -27.375 4.648 -29.172 1 24.81 134 GLU B CA 1
ATOM 3165 C C . GLU B 1 134 ? -26.281 4.734 -28.109 1 24.81 134 GLU B C 1
ATOM 3167 O O . GLU B 1 134 ? -25.094 4.809 -28.438 1 24.81 134 GLU B O 1
ATOM 3172 N N . VAL B 1 135 ? -26.578 5.441 -27.094 1 25.2 135 VAL B N 1
ATOM 3173 C CA . VAL B 1 135 ? -25.781 5.324 -25.875 1 25.2 135 VAL B CA 1
ATOM 3174 C C . VAL B 1 135 ? -25.406 3.863 -25.641 1 25.2 135 VAL B C 1
ATOM 3176 O O . VAL B 1 135 ? -26.281 3.043 -25.344 1 25.2 135 VAL B O 1
ATOM 3179 N N . THR B 1 136 ? -24.703 3.297 -26.562 1 24.17 136 THR B N 1
ATOM 3180 C CA . THR B 1 136 ? -24.172 1.971 -26.266 1 24.17 136 THR B CA 1
ATOM 3181 C C . THR B 1 136 ? -23.688 1.895 -24.828 1 24.17 136 THR B C 1
ATOM 3183 O O . THR B 1 136 ? -22.828 2.674 -24.406 1 24.17 136 THR B O 1
ATOM 3186 N N . ALA B 1 137 ? -24.547 1.691 -23.891 1 26.11 137 ALA B N 1
ATOM 3187 C CA . ALA B 1 137 ? -24.281 1.17 -22.547 1 26.11 137 ALA B CA 1
ATOM 3188 C C . ALA B 1 137 ? -23 0.349 -22.516 1 26.11 137 ALA B C 1
ATOM 3190 O O . ALA B 1 137 ? -22.875 -0.647 -23.234 1 26.11 137 ALA B O 1
ATOM 3191 N N . ILE B 1 138 ? -21.891 1.004 -22.422 1 26.58 138 ILE B N 1
ATOM 3192 C CA . ILE B 1 138 ? -20.641 0.315 -22.125 1 26.58 138 ILE B CA 1
ATOM 3193 C C . ILE B 1 138 ? -20.906 -0.811 -21.125 1 26.58 138 ILE B C 1
ATOM 3195 O O . ILE B 1 138 ? -21.078 -0.562 -19.938 1 26.58 138 ILE B O 1
ATOM 3199 N N . LYS B 1 139 ? -22.031 -1.655 -21.188 1 26.98 139 LYS B N 1
ATOM 3200 C CA . LYS B 1 139 ? -22.469 -2.924 -20.609 1 26.98 139 LYS B CA 1
ATOM 3201 C C . LYS B 1 139 ? -21.266 -3.738 -20.125 1 26.98 139 LYS B C 1
ATOM 3203 O O . LYS B 1 139 ? -20.141 -3.488 -20.531 1 26.98 139 LYS B O 1
ATOM 3208 N N . ASP B 1 140 ? -21.641 -5.055 -19.703 1 30.33 140 ASP B N 1
ATOM 3209 C CA . ASP B 1 140 ? -21 -6.312 -19.328 1 30.33 140 ASP B CA 1
ATOM 3210 C C . ASP B 1 140 ? -19.781 -6.578 -20.188 1 30.33 140 ASP B C 1
ATOM 3212 O O . ASP B 1 140 ? -19.859 -7.301 -21.188 1 30.33 140 ASP B O 1
ATOM 3216 N N . GLN B 1 141 ? -19.297 -5.598 -20.828 1 31.53 141 GLN B N 1
ATOM 3217 C CA . GLN B 1 141 ? -18.234 -6.133 -21.672 1 31.53 141 GLN B CA 1
ATOM 3218 C C . GLN B 1 141 ? -17.578 -7.352 -21.016 1 31.53 141 GLN B C 1
ATOM 3220 O O . GLN B 1 141 ? -17.391 -7.383 -19.812 1 31.53 141 GLN B O 1
ATOM 3225 N N . ASP B 1 142 ? -17.781 -8.469 -21.562 1 32.88 142 ASP B N 1
ATOM 3226 C CA . ASP B 1 142 ? -17.016 -9.695 -21.375 1 32.88 142 ASP B CA 1
ATOM 3227 C C . ASP B 1 142 ? -15.617 -9.391 -20.844 1 32.88 142 ASP B C 1
ATOM 3229 O O . ASP B 1 142 ? -14.805 -8.758 -21.531 1 32.88 142 ASP B O 1
ATOM 3233 N N . LEU B 1 143 ? -15.438 -8.805 -19.641 1 37.34 143 LEU B N 1
ATOM 3234 C CA . LEU B 1 143 ? -14.078 -8.969 -19.141 1 37.34 143 LEU B CA 1
ATOM 3235 C C . LEU B 1 143 ? -13.352 -10.086 -19.906 1 37.34 143 LEU B C 1
ATOM 3237 O O . LEU B 1 143 ? -13.523 -11.266 -19.578 1 37.34 143 LEU B O 1
ATOM 3241 N N . ASP B 1 144 ? -13.516 -10.266 -21.094 1 38.84 144 ASP B N 1
ATOM 3242 C CA . ASP B 1 144 ? -12.68 -11.055 -21.984 1 38.84 144 ASP B CA 1
ATOM 3243 C C . ASP B 1 144 ? -11.312 -11.344 -21.375 1 38.84 144 ASP B C 1
ATOM 3245 O O . ASP B 1 144 ? -10.828 -10.562 -20.547 1 38.84 144 ASP B O 1
ATOM 3249 N N . ASP B 1 145 ? -10.844 -12.641 -21.406 1 48.88 145 ASP B N 1
ATOM 3250 C CA . ASP B 1 145 ? -9.672 -13.398 -20.969 1 48.88 145 ASP B CA 1
ATOM 3251 C C . ASP B 1 145 ? -8.391 -12.602 -21.172 1 48.88 145 ASP B C 1
ATOM 3253 O O . ASP B 1 145 ? -7.605 -12.898 -22.078 1 48.88 145 ASP B O 1
ATOM 3257 N N . VAL B 1 146 ? -8.5 -11.383 -21.281 1 54.19 146 VAL B N 1
ATOM 3258 C CA . VAL B 1 146 ? -7.242 -10.695 -21.547 1 54.19 146 VAL B CA 1
ATOM 3259 C C . VAL B 1 146 ? -6.23 -11.008 -20.453 1 54.19 146 VAL B C 1
ATOM 3261 O O . VAL B 1 146 ? -6.523 -10.836 -19.266 1 54.19 146 VAL B O 1
ATOM 3264 N N . SER B 1 147 ? -5.328 -11.812 -20.766 1 72.31 147 SER B N 1
ATOM 3265 C CA . SER B 1 147 ? -4.203 -12.18 -19.922 1 72.31 147 SER B CA 1
ATOM 3266 C C . SER B 1 147 ? -3.414 -10.945 -19.484 1 72.31 147 SER B C 1
ATOM 3268 O O . SER B 1 147 ? -3.27 -9.992 -20.25 1 72.31 147 SER B O 1
ATOM 3270 N N . PHE B 1 148 ? -3.42 -10.664 -18.234 1 84.94 148 PHE B N 1
ATOM 3271 C CA . PHE B 1 148 ? -2.541 -9.609 -17.734 1 84.94 148 PHE B CA 1
ATOM 3272 C C . PHE B 1 148 ? -1.168 -10.172 -17.391 1 84.94 148 PHE B C 1
ATOM 3274 O O . PHE B 1 148 ? -1.034 -11.359 -17.078 1 84.94 148 PHE B O 1
ATOM 3281 N N . PRO B 1 149 ? -0.16 -9.406 -17.594 1 91.81 149 PRO B N 1
ATOM 3282 C CA . PRO B 1 149 ? 1.195 -9.859 -17.281 1 91.81 149 PRO B CA 1
ATOM 3283 C C . PRO B 1 149 ? 1.407 -10.078 -15.781 1 91.81 149 PRO B C 1
ATOM 3285 O O . PRO B 1 149 ? 0.885 -9.32 -14.961 1 91.81 149 PRO B O 1
ATOM 3288 N N . VAL B 1 150 ? 2.082 -11.086 -15.5 1 92.62 150 VAL B N 1
ATOM 3289 C CA . VAL B 1 150 ? 2.418 -11.391 -14.117 1 92.62 150 VAL B CA 1
ATOM 3290 C C . VAL B 1 150 ? 3.93 -11.523 -13.969 1 92.62 150 VAL B C 1
ATOM 3292 O O . VAL B 1 150 ? 4.551 -12.359 -14.633 1 92.62 150 VAL B O 1
ATOM 3295 N N . ARG B 1 151 ? 4.477 -10.703 -13.133 1 91.38 151 ARG B N 1
ATOM 3296 C CA . ARG B 1 151 ? 5.891 -10.844 -12.812 1 91.38 151 ARG B CA 1
ATOM 3297 C C . ARG B 1 151 ? 6.117 -12 -11.844 1 91.38 151 ARG B C 1
ATOM 3299 O O . ARG B 1 151 ? 5.344 -12.195 -10.898 1 91.38 151 ARG B O 1
ATOM 3306 N N . ALA B 1 152 ? 7.184 -12.75 -12.125 1 93.25 152 ALA B N 1
ATOM 3307 C CA . ALA B 1 152 ? 7.551 -13.867 -11.258 1 93.25 152 ALA B CA 1
ATOM 3308 C C . ALA B 1 152 ? 9.07 -14.008 -11.156 1 93.25 152 ALA B C 1
ATOM 3310 O O . ALA B 1 152 ? 9.781 -13.836 -12.141 1 93.25 152 ALA B O 1
ATOM 3311 N N . THR B 1 153 ? 9.469 -14.281 -9.984 1 92.06 153 THR B N 1
ATOM 3312 C CA . THR B 1 153 ? 10.875 -14.602 -9.758 1 92.06 153 THR B CA 1
ATOM 3313 C C . THR B 1 153 ? 11.078 -16.109 -9.688 1 92.06 153 THR B C 1
ATOM 3315 O O . THR B 1 153 ? 10.391 -16.797 -8.93 1 92.06 153 THR B O 1
ATOM 3318 N N . VAL B 1 154 ? 11.977 -16.609 -10.469 1 95.31 154 VAL B N 1
ATOM 3319 C CA . VAL B 1 154 ? 12.32 -18.016 -10.469 1 95.31 154 VAL B CA 1
ATOM 3320 C C . VAL B 1 154 ? 13.695 -18.219 -9.828 1 95.31 154 VAL B C 1
ATOM 3322 O O . VAL B 1 154 ? 14.672 -17.578 -10.227 1 95.31 154 VAL B O 1
ATOM 3325 N N . ILE B 1 155 ? 13.766 -19.094 -8.914 1 93.44 155 ILE B N 1
ATOM 3326 C CA . ILE B 1 155 ? 15.023 -19.391 -8.227 1 93.44 155 ILE B CA 1
ATOM 3327 C C . ILE B 1 155 ? 15.367 -20.875 -8.398 1 93.44 155 ILE B C 1
ATOM 3329 O O . ILE B 1 155 ? 14.562 -21.75 -8.055 1 93.44 155 ILE B O 1
ATOM 3333 N N . ILE B 1 156 ? 16.484 -21.109 -8.961 1 96.38 156 ILE B N 1
ATOM 3334 C CA . ILE B 1 156 ? 17.031 -22.453 -9.062 1 96.38 156 ILE B CA 1
ATOM 3335 C C . ILE B 1 156 ? 18.25 -22.594 -8.164 1 96.38 156 ILE B C 1
ATOM 3337 O O . ILE B 1 156 ? 19.281 -21.984 -8.422 1 96.38 156 ILE B O 1
ATOM 3341 N N . GLU B 1 157 ? 18.125 -23.422 -7.219 1 95.12 157 GLU B N 1
ATOM 3342 C CA . GLU B 1 157 ? 19.188 -23.562 -6.23 1 95.12 157 GLU B CA 1
ATOM 3343 C C . GLU B 1 157 ? 19.797 -24.953 -6.266 1 95.12 157 GLU B C 1
ATOM 3345 O O . GLU B 1 157 ? 19.078 -25.953 -6.402 1 95.12 157 GLU B O 1
ATOM 3350 N N . LYS B 1 158 ? 21.109 -25.016 -6.211 1 95.69 158 LYS B N 1
ATOM 3351 C CA . LYS B 1 158 ? 21.844 -26.266 -6.016 1 95.69 158 LYS B CA 1
ATOM 3352 C C . LYS B 1 158 ? 22.609 -26.234 -4.699 1 95.69 158 LYS B C 1
ATOM 3354 O O . LYS B 1 158 ? 23.172 -25.219 -4.316 1 95.69 158 LYS B O 1
ATOM 3359 N N . GLN B 1 159 ? 22.562 -27.328 -4.094 1 91.81 159 GLN B N 1
ATOM 3360 C CA . GLN B 1 159 ? 23.266 -27.422 -2.816 1 91.81 159 GLN B CA 1
ATOM 3361 C C . GLN B 1 159 ? 24.734 -27 -2.959 1 91.81 159 GLN B C 1
ATOM 3363 O O . GLN B 1 159 ? 25.438 -27.484 -3.84 1 91.81 159 GLN B O 1
ATOM 3368 N N . ASP B 1 160 ? 25.172 -26.062 -2.23 1 90.56 160 ASP B N 1
ATOM 3369 C CA . ASP B 1 160 ? 26.547 -25.578 -2.092 1 90.56 160 ASP B CA 1
ATOM 3370 C C . ASP B 1 160 ? 27.031 -24.938 -3.389 1 90.56 160 ASP B C 1
ATOM 3372 O O . ASP B 1 160 ? 28.234 -24.797 -3.605 1 90.56 160 ASP B O 1
ATOM 3376 N N . LYS B 1 161 ? 26.25 -24.703 -4.336 1 93.5 161 LYS B N 1
ATOM 3377 C CA . LYS B 1 161 ? 26.672 -24.125 -5.605 1 93.5 161 LYS B CA 1
ATOM 3378 C C . LYS B 1 161 ? 26.016 -22.766 -5.84 1 93.5 161 LYS B C 1
ATOM 3380 O O . LYS B 1 161 ? 26.266 -22.109 -6.859 1 93.5 161 LYS B O 1
ATOM 3385 N N . GLY B 1 162 ? 25.109 -22.422 -5.008 1 92.25 162 GLY B N 1
ATOM 3386 C CA . GLY B 1 162 ? 24.484 -21.125 -5.156 1 92.25 162 GLY B CA 1
ATOM 3387 C C . GLY B 1 162 ? 23.141 -21.203 -5.863 1 92.25 162 GLY B C 1
ATOM 3388 O O . GLY B 1 162 ? 22.406 -22.188 -5.734 1 92.25 162 GLY B O 1
ATOM 3389 N N . SER B 1 163 ? 22.734 -20 -6.418 1 92.31 163 SER B N 1
ATOM 3390 C CA . SER B 1 163 ? 21.406 -19.953 -7.02 1 92.31 163 SER B CA 1
ATOM 3391 C C . SER B 1 163 ? 21.391 -19.062 -8.258 1 92.31 163 SER B C 1
ATOM 3393 O O . SER B 1 163 ? 22.078 -18.031 -8.297 1 92.31 163 SER B O 1
ATOM 3395 N N . LEU B 1 164 ? 20.656 -19.547 -9.227 1 92.5 164 LEU B N 1
ATOM 3396 C CA . LEU B 1 164 ? 20.266 -18.688 -10.336 1 92.5 164 LEU B CA 1
ATOM 3397 C C . LEU B 1 164 ? 18.906 -18.031 -10.07 1 92.5 164 LEU B C 1
ATOM 3399 O O . LEU B 1 164 ? 17.953 -18.719 -9.695 1 92.5 164 LEU B O 1
ATOM 3403 N N . VAL B 1 165 ? 18.922 -16.719 -10.203 1 90.75 165 VAL B N 1
ATOM 3404 C CA . VAL B 1 165 ? 17.688 -15.977 -9.977 1 90.75 165 VAL B CA 1
ATOM 3405 C C . VAL B 1 165 ? 17.25 -15.297 -11.273 1 90.75 165 VAL B C 1
ATOM 3407 O O . VAL B 1 165 ? 18 -14.5 -11.844 1 90.75 165 VAL B O 1
ATOM 3410 N N . LEU B 1 166 ? 16.047 -15.586 -11.672 1 92.06 166 LEU B N 1
ATOM 3411 C CA . LEU B 1 166 ? 15.516 -15.031 -12.914 1 92.06 166 LEU B CA 1
ATOM 3412 C C . LEU B 1 166 ? 14.312 -14.133 -12.641 1 92.06 166 LEU B C 1
ATOM 3414 O O . LEU B 1 166 ? 13.414 -14.508 -11.891 1 92.06 166 LEU B O 1
ATOM 3418 N N . ASN B 1 167 ? 14.328 -12.984 -13.234 1 89.75 167 ASN B N 1
ATOM 3419 C CA . ASN B 1 167 ? 13.141 -12.148 -13.297 1 89.75 167 ASN B CA 1
ATOM 3420 C C . ASN B 1 167 ? 12.367 -12.375 -14.594 1 89.75 167 ASN B C 1
ATOM 3422 O O . ASN B 1 167 ? 12.93 -12.242 -15.688 1 89.75 167 ASN B O 1
ATOM 3426 N N . THR B 1 168 ? 11.094 -12.68 -14.359 1 92.56 168 THR B N 1
ATOM 3427 C CA . THR B 1 168 ? 10.328 -13.062 -15.539 1 92.56 168 THR B CA 1
ATOM 3428 C C . THR B 1 168 ? 8.961 -12.383 -15.539 1 92.56 168 THR B C 1
ATOM 3430 O O . THR B 1 168 ? 8.539 -11.828 -14.523 1 92.56 168 THR B O 1
ATOM 3433 N N . VAL B 1 169 ? 8.328 -12.375 -16.734 1 92.56 169 VAL B N 1
ATOM 3434 C CA . VAL B 1 169 ? 6.953 -11.914 -16.906 1 92.56 169 VAL B CA 1
ATOM 3435 C C . VAL B 1 169 ? 6.152 -12.938 -17.688 1 92.56 169 VAL B C 1
ATOM 3437 O O . VAL B 1 169 ? 6.504 -13.273 -18.828 1 92.56 169 VAL B O 1
ATOM 3440 N N . ALA B 1 170 ? 5.129 -13.469 -17.078 1 95.31 170 ALA B N 1
ATOM 3441 C CA . ALA B 1 170 ? 4.238 -14.414 -17.734 1 95.31 170 ALA B CA 1
ATOM 3442 C C . ALA B 1 170 ? 3.049 -13.703 -18.375 1 95.31 170 ALA B C 1
ATOM 3444 O O . ALA B 1 170 ? 2.355 -12.93 -17.719 1 95.31 170 ALA B O 1
ATOM 3445 N N . GLN B 1 171 ? 2.84 -14 -19.625 1 92.31 171 GLN B N 1
ATOM 3446 C CA . GLN B 1 171 ? 1.702 -13.43 -20.328 1 92.31 171 GLN B CA 1
ATOM 3447 C C . GLN B 1 171 ? 1.363 -14.242 -21.578 1 92.31 171 GLN B C 1
ATOM 3449 O O . GLN B 1 171 ? 2.258 -14.641 -22.328 1 92.31 171 GLN B O 1
ATOM 3454 N N . ASP B 1 172 ? 0.092 -14.578 -21.75 1 93.12 172 ASP B N 1
ATOM 3455 C CA . ASP B 1 172 ? -0.425 -15.242 -22.953 1 93.12 172 ASP B CA 1
ATOM 3456 C C . ASP B 1 172 ? 0.303 -16.562 -23.203 1 93.12 172 ASP B C 1
ATOM 3458 O O . ASP B 1 172 ? 0.644 -16.875 -24.344 1 93.12 172 ASP B O 1
ATOM 3462 N N . GLY B 1 173 ? 0.674 -17.156 -22.172 1 94.5 173 GLY B N 1
ATOM 3463 C CA . GLY B 1 173 ? 1.257 -18.484 -22.281 1 94.5 173 GLY B CA 1
ATOM 3464 C C . GLY B 1 173 ? 2.756 -18.469 -22.516 1 94.5 173 GLY B C 1
ATOM 3465 O O . GLY B 1 173 ? 3.375 -19.5 -22.734 1 94.5 173 GLY B O 1
ATOM 3466 N N . TYR B 1 174 ? 3.256 -17.281 -22.422 1 94.38 174 TYR B N 1
ATOM 3467 C CA . TYR B 1 174 ? 4.695 -17.125 -22.609 1 94.38 174 TYR B CA 1
ATOM 3468 C C . TYR B 1 174 ? 5.355 -16.562 -21.359 1 94.38 174 TYR B C 1
ATOM 3470 O O . TYR B 1 174 ? 4.785 -15.695 -20.703 1 94.38 174 TYR B O 1
ATOM 3478 N N . LEU B 1 175 ? 6.566 -17 -21.109 1 94.75 175 LEU B N 1
ATOM 3479 C CA . LEU B 1 175 ? 7.367 -16.5 -20 1 94.75 175 LEU B CA 1
ATOM 3480 C C . LEU B 1 175 ? 8.578 -15.719 -20.516 1 94.75 175 LEU B C 1
ATOM 3482 O O . LEU B 1 175 ? 9.539 -16.312 -20.984 1 94.75 175 LEU B O 1
ATOM 3486 N N . HIS B 1 176 ? 8.508 -14.477 -20.453 1 93.5 176 HIS B N 1
ATOM 3487 C CA . HIS B 1 176 ? 9.617 -13.625 -20.844 1 93.5 176 HIS B CA 1
ATOM 3488 C C . HIS B 1 176 ? 10.656 -13.5 -19.734 1 93.5 176 HIS B C 1
ATOM 3490 O O . HIS B 1 176 ? 10.305 -13.234 -18.594 1 93.5 176 HIS B O 1
ATOM 3496 N N . ILE B 1 177 ? 11.922 -13.648 -20.125 1 93.62 177 ILE B N 1
ATOM 3497 C CA . ILE B 1 177 ? 13 -13.516 -19.141 1 93.62 177 ILE B CA 1
ATOM 3498 C C . ILE B 1 177 ? 13.609 -12.117 -19.234 1 93.62 177 ILE B C 1
ATOM 3500 O O . ILE B 1 177 ? 14.125 -11.727 -20.281 1 93.62 177 ILE B O 1
ATOM 3504 N N . ASP B 1 178 ? 13.586 -11.391 -18.188 1 88.81 178 ASP B N 1
ATOM 3505 C CA . ASP B 1 178 ? 14.156 -10.047 -18.156 1 88.81 178 ASP B CA 1
ATOM 3506 C C . ASP B 1 178 ? 15.641 -10.094 -17.812 1 88.81 178 ASP B C 1
ATOM 3508 O O . ASP B 1 178 ? 16.453 -9.398 -18.438 1 88.81 178 ASP B O 1
ATOM 3512 N N . ALA B 1 179 ? 15.922 -10.891 -16.797 1 86.69 179 ALA B N 1
ATOM 3513 C CA . ALA B 1 179 ? 17.297 -10.945 -16.297 1 86.69 179 ALA B CA 1
ATOM 3514 C C . ALA B 1 179 ? 17.578 -12.289 -15.625 1 86.69 179 ALA B C 1
ATOM 3516 O O . ALA B 1 179 ? 16.656 -12.953 -15.133 1 86.69 179 ALA B O 1
ATOM 3517 N N . VAL B 1 180 ? 18.812 -12.641 -15.688 1 90.94 180 VAL B N 1
ATOM 3518 C CA . VAL B 1 180 ? 19.328 -13.805 -14.969 1 90.94 180 VAL B CA 1
ATOM 3519 C C . VAL B 1 180 ? 20.531 -13.391 -14.117 1 90.94 180 VAL B C 1
ATOM 3521 O O . VAL B 1 180 ? 21.484 -12.789 -14.625 1 90.94 180 VAL B O 1
ATOM 3524 N N . ARG B 1 181 ? 20.406 -13.805 -12.875 1 87.12 181 ARG B N 1
ATOM 3525 C CA . ARG B 1 181 ? 21.5 -13.477 -11.961 1 87.12 181 ARG B CA 1
ATOM 3526 C C . ARG B 1 181 ? 21.953 -14.711 -11.195 1 87.12 181 ARG B C 1
ATOM 3528 O O . ARG B 1 181 ? 21.156 -15.609 -10.914 1 87.12 181 ARG B O 1
ATOM 3535 N N . TYR B 1 182 ? 23.25 -14.664 -10.938 1 89.94 182 TYR B N 1
ATOM 3536 C CA . TYR B 1 182 ? 23.828 -15.727 -10.125 1 89.94 182 TYR B CA 1
ATOM 3537 C C . TYR B 1 182 ? 24.219 -15.211 -8.742 1 89.94 182 TYR B C 1
ATOM 3539 O O . TYR B 1 182 ? 24.781 -14.117 -8.617 1 89.94 182 TYR B O 1
ATOM 3547 N N . PHE B 1 183 ? 23.906 -16.016 -7.773 1 86.31 183 PHE B N 1
ATOM 3548 C CA . PHE B 1 183 ? 24.297 -15.719 -6.402 1 86.31 183 PHE B CA 1
ATOM 3549 C C . PHE B 1 183 ? 25.031 -16.906 -5.781 1 86.31 183 PHE B C 1
ATOM 3551 O O . PHE B 1 183 ? 24.562 -18.047 -5.867 1 86.31 183 PHE B O 1
ATOM 3558 N N . LYS B 1 184 ? 26.094 -16.531 -5.191 1 88 184 LYS B N 1
ATOM 3559 C CA . LYS B 1 184 ? 26.812 -17.578 -4.457 1 88 184 LYS B CA 1
ATOM 3560 C C . LYS B 1 184 ? 26.016 -18.031 -3.232 1 88 184 LYS B C 1
ATOM 3562 O O . LYS B 1 184 ? 25.125 -17.312 -2.76 1 88 184 LYS B O 1
ATOM 3567 N N . GLN B 1 185 ? 26.422 -19.156 -2.801 1 84.94 185 GLN B N 1
ATOM 3568 C CA . GLN B 1 185 ? 25.766 -19.688 -1.606 1 84.94 185 GLN B CA 1
ATOM 3569 C C . GLN B 1 185 ? 25.844 -18.688 -0.457 1 84.94 185 GLN B C 1
ATOM 3571 O O . GLN B 1 185 ? 26.906 -18.109 -0.195 1 84.94 185 GLN B O 1
ATOM 3576 N N . GLY B 1 186 ? 24.703 -18.422 0.226 1 75.75 186 GLY B N 1
ATOM 3577 C CA . GLY B 1 186 ? 24.703 -17.547 1.387 1 75.75 186 GLY B CA 1
ATOM 3578 C C . GLY B 1 186 ? 24.406 -16.094 1.037 1 75.75 186 GLY B C 1
ATOM 3579 O O . GLY B 1 186 ? 24.156 -15.273 1.924 1 75.75 186 GLY B O 1
ATOM 3580 N N . GLN B 1 187 ? 24.516 -15.695 -0.247 1 75.44 187 GLN B N 1
ATOM 3581 C CA . GLN B 1 187 ? 24.312 -14.305 -0.636 1 75.44 187 GLN B CA 1
ATOM 3582 C C . GLN B 1 187 ? 22.828 -13.945 -0.615 1 75.44 187 GLN B C 1
ATOM 3584 O O . GLN B 1 187 ? 22.469 -12.781 -0.447 1 75.44 187 GLN B O 1
ATOM 3589 N N . ILE B 1 188 ? 21.953 -14.859 -0.917 1 70.94 188 ILE B N 1
ATOM 3590 C CA . ILE B 1 188 ? 20.516 -14.609 -0.859 1 70.94 188 ILE B CA 1
ATOM 3591 C C . ILE B 1 188 ? 19.953 -15.211 0.423 1 70.94 188 ILE B C 1
ATOM 3593 O O . ILE B 1 188 ? 20.266 -16.344 0.781 1 70.94 188 ILE B O 1
ATOM 3597 N N . GLN B 1 189 ? 19.422 -14.141 1.162 1 61.66 189 GLN B N 1
ATOM 3598 C CA . GLN B 1 189 ? 18.75 -14.68 2.34 1 61.66 189 GLN B CA 1
ATOM 3599 C C . GLN B 1 189 ? 17.344 -15.156 2.002 1 61.66 189 GLN B C 1
ATOM 3601 O O . GLN B 1 189 ? 16.688 -14.609 1.11 1 61.66 189 GLN B O 1
ATOM 3606 N N . PRO B 1 190 ? 17.094 -16.266 2.58 1 57.03 190 PRO B N 1
ATOM 3607 C CA . PRO B 1 190 ? 15.758 -16.828 2.34 1 57.03 190 PRO B CA 1
ATOM 3608 C C . PRO B 1 190 ? 14.656 -15.773 2.373 1 57.03 190 PRO B C 1
ATOM 3610 O O . PRO B 1 190 ? 13.695 -15.844 1.603 1 57.03 190 PRO B O 1
ATOM 3613 N N . GLN B 1 191 ? 14.852 -14.844 3.264 1 57.09 191 GLN B N 1
ATOM 3614 C CA . GLN B 1 191 ? 13.828 -13.82 3.438 1 57.09 191 GLN B CA 1
ATOM 3615 C C . GLN B 1 191 ? 13.75 -12.906 2.217 1 57.09 191 GLN B C 1
ATOM 3617 O O . GLN B 1 191 ? 12.703 -12.312 1.946 1 57.09 191 GLN B O 1
ATOM 3622 N N . ASP B 1 192 ? 14.828 -12.852 1.571 1 56.84 192 ASP B N 1
ATOM 3623 C CA . ASP B 1 192 ? 14.938 -11.992 0.401 1 56.84 192 ASP B CA 1
ATOM 3624 C C . ASP B 1 192 ? 14.227 -12.609 -0.805 1 56.84 192 ASP B C 1
ATOM 3626 O O . ASP B 1 192 ? 13.844 -11.898 -1.735 1 56.84 192 ASP B O 1
ATOM 3630 N N . MET B 1 193 ? 14.156 -13.805 -0.719 1 54.88 193 MET B N 1
ATOM 3631 C CA . MET B 1 193 ? 13.539 -14.57 -1.794 1 54.88 193 MET B CA 1
ATOM 3632 C C . MET B 1 193 ? 12.047 -14.258 -1.895 1 54.88 193 MET B C 1
ATOM 3634 O O . MET B 1 193 ? 11.438 -14.453 -2.947 1 54.88 193 MET B O 1
ATOM 3638 N N . THR B 1 194 ? 11.602 -13.82 -0.763 1 50.78 194 THR B N 1
ATOM 3639 C CA . THR B 1 194 ? 10.156 -13.633 -0.7 1 50.78 194 THR B CA 1
ATOM 3640 C C . THR B 1 194 ? 9.75 -12.305 -1.323 1 50.78 194 THR B C 1
ATOM 3642 O O . THR B 1 194 ? 8.562 -12.031 -1.519 1 50.78 194 THR B O 1
ATOM 3645 N N . THR B 1 195 ? 10.742 -11.461 -1.538 1 49.59 195 THR B N 1
ATOM 3646 C CA . THR B 1 195 ? 10.352 -10.195 -2.139 1 49.59 195 THR B CA 1
ATOM 3647 C C . THR B 1 195 ? 10.414 -10.273 -3.66 1 49.59 195 THR B C 1
ATOM 3649 O O . THR B 1 195 ? 11.398 -10.758 -4.223 1 49.59 195 THR B O 1
ATOM 3652 N N . VAL B 1 196 ? 9.281 -10.453 -4.211 1 51.53 196 VAL B N 1
ATOM 3653 C CA . VAL B 1 196 ? 9.156 -10.547 -5.66 1 51.53 196 VAL B CA 1
ATOM 3654 C C . VAL B 1 196 ? 10.258 -9.734 -6.328 1 51.53 196 VAL B C 1
ATOM 3656 O O . VAL B 1 196 ? 10.766 -10.117 -7.387 1 51.53 196 VAL B O 1
ATOM 3659 N N . ASP B 1 197 ? 10.766 -8.625 -5.566 1 49.91 197 ASP B N 1
ATOM 3660 C CA . ASP B 1 197 ? 11.695 -7.727 -6.242 1 49.91 197 ASP B CA 1
ATOM 3661 C C . ASP B 1 197 ? 13.141 -8.055 -5.871 1 49.91 197 ASP B C 1
ATOM 3663 O O . ASP B 1 197 ? 13.984 -7.152 -5.793 1 49.91 197 ASP B O 1
ATOM 3667 N N . ILE B 1 198 ? 13.367 -9.148 -5.359 1 50.28 198 ILE B N 1
ATOM 3668 C CA . ILE B 1 198 ? 14.742 -9.406 -4.953 1 50.28 198 ILE B CA 1
ATOM 3669 C C . ILE B 1 198 ? 15.703 -8.828 -5.992 1 50.28 198 ILE B C 1
ATOM 3671 O O . ILE B 1 198 ? 16.75 -8.289 -5.641 1 50.28 198 ILE B O 1
ATOM 3675 N N . GLY B 1 199 ? 15.336 -8.969 -7.203 1 50.53 199 GLY B N 1
ATOM 3676 C CA . GLY B 1 199 ? 16.281 -8.398 -8.148 1 50.53 199 GLY B CA 1
ATOM 3677 C C . GLY B 1 199 ? 16.484 -6.906 -7.961 1 50.53 199 GLY B C 1
ATOM 3678 O O . GLY B 1 199 ? 17.562 -6.383 -8.242 1 50.53 199 GLY B O 1
ATOM 3679 N N . GLU B 1 200 ? 15.438 -6.309 -7.488 1 50.25 200 GLU B N 1
ATOM 3680 C CA . GLU B 1 200 ? 15.609 -4.855 -7.461 1 50.25 200 GLU B CA 1
ATOM 3681 C C . GLU B 1 200 ? 16.328 -4.41 -6.191 1 50.25 200 GLU B C 1
ATOM 3683 O O . GLU B 1 200 ? 16.969 -3.355 -6.172 1 50.25 200 GLU B O 1
ATOM 3688 N N . GLN B 1 201 ? 16.219 -5.188 -5.199 1 49.09 201 GLN B N 1
ATOM 3689 C CA . GLN B 1 201 ? 16.719 -4.652 -3.938 1 49.09 201 GLN B CA 1
ATOM 3690 C C . GLN B 1 201 ? 18.234 -4.586 -3.93 1 49.09 201 GLN B C 1
ATOM 3692 O O . GLN B 1 201 ? 18.828 -3.852 -3.137 1 49.09 201 GLN B O 1
ATOM 3697 N N . ARG B 1 202 ? 18.844 -5.305 -4.75 1 52.44 202 ARG B N 1
ATOM 3698 C CA . ARG B 1 202 ? 20.281 -5.219 -4.469 1 52.44 202 ARG B CA 1
ATOM 3699 C C . ARG B 1 202 ? 20.969 -4.297 -5.461 1 52.44 202 ARG B C 1
ATOM 3701 O O . ARG B 1 202 ? 21.547 -4.762 -6.449 1 52.44 202 ARG B O 1
ATOM 3708 N N . GLN B 1 203 ? 20.656 -3.033 -5.25 1 53.41 203 GLN B N 1
ATOM 3709 C CA . GLN B 1 203 ? 21.109 -1.927 -6.086 1 53.41 203 GLN B CA 1
ATOM 3710 C C . GLN B 1 203 ? 22.625 -1.96 -6.27 1 53.41 203 GLN B C 1
ATOM 3712 O O . GLN B 1 203 ? 23.141 -1.531 -7.305 1 53.41 203 GLN B O 1
ATOM 3717 N N . ASP B 1 204 ? 23.312 -2.688 -5.324 1 59.41 204 ASP B N 1
ATOM 3718 C CA . ASP B 1 204 ? 24.75 -2.516 -5.492 1 59.41 204 ASP B CA 1
ATOM 3719 C C . ASP B 1 204 ? 25.359 -3.684 -6.27 1 59.41 204 ASP B C 1
ATOM 3721 O O . ASP B 1 204 ? 26.562 -3.697 -6.543 1 59.41 204 ASP B O 1
ATOM 3725 N N . LEU B 1 205 ? 24.547 -4.598 -6.641 1 63.97 205 LEU B N 1
ATOM 3726 C CA . LEU B 1 205 ? 25.141 -5.73 -7.34 1 63.97 205 LEU B CA 1
ATOM 3727 C C . LEU B 1 205 ? 24.938 -5.609 -8.844 1 63.97 205 LEU B C 1
ATOM 3729 O O . LEU B 1 205 ? 23.984 -4.969 -9.297 1 63.97 205 LEU B O 1
ATOM 3733 N N . TYR B 1 206 ? 26.016 -6.062 -9.523 1 71.56 206 TYR B N 1
ATOM 3734 C CA . TYR B 1 206 ? 25.797 -6.203 -10.961 1 71.56 206 TYR B CA 1
ATOM 3735 C C . TYR B 1 206 ? 24.562 -7.062 -11.234 1 71.56 206 TYR B C 1
ATOM 3737 O O . TYR B 1 206 ? 24.484 -8.203 -10.781 1 71.56 206 TYR B O 1
ATOM 3745 N N . MET B 1 207 ? 23.562 -6.527 -11.898 1 70.62 207 MET B N 1
ATOM 3746 C CA . MET B 1 207 ? 22.281 -7.172 -12.125 1 70.62 207 MET B CA 1
ATOM 3747 C C . MET B 1 207 ? 22.359 -8.156 -13.281 1 70.62 207 MET B C 1
ATOM 3749 O O . MET B 1 207 ? 21.406 -8.906 -13.539 1 70.62 207 MET B O 1
ATOM 3753 N N . GLY B 1 208 ? 23.531 -8.422 -13.867 1 75.19 208 GLY B N 1
ATOM 3754 C CA . GLY B 1 208 ? 23.641 -9.266 -15.039 1 75.19 208 GLY B CA 1
ATOM 3755 C C . GLY B 1 208 ? 23.25 -8.562 -16.328 1 75.19 208 GLY B C 1
ATOM 3756 O O . GLY B 1 208 ? 22.766 -7.426 -16.297 1 75.19 208 GLY B O 1
ATOM 3757 N N . PRO B 1 209 ? 23.625 -9.195 -17.469 1 81.56 209 PRO B N 1
ATOM 3758 C CA . PRO B 1 209 ? 23.219 -8.617 -18.75 1 81.56 209 PRO B CA 1
ATOM 3759 C C . PRO B 1 209 ? 21.719 -8.672 -18.969 1 81.56 209 PRO B C 1
ATOM 3761 O O . PRO B 1 209 ? 21.031 -9.477 -18.344 1 81.56 209 PRO B O 1
ATOM 3764 N N . VAL B 1 210 ? 21.344 -7.711 -19.781 1 86.25 210 VAL B N 1
ATOM 3765 C CA . VAL B 1 210 ? 19.969 -7.805 -20.25 1 86.25 210 VAL B CA 1
ATOM 3766 C C . VAL B 1 210 ? 19.781 -9.07 -21.094 1 86.25 210 VAL B C 1
ATOM 3768 O O . VAL B 1 210 ? 20.547 -9.312 -22.031 1 86.25 210 VAL B O 1
ATOM 3771 N N . PHE B 1 211 ? 18.844 -9.828 -20.703 1 93.56 211 PHE B N 1
ATOM 3772 C CA . PHE B 1 211 ? 18.688 -11.156 -21.297 1 93.56 211 PHE B CA 1
ATOM 3773 C C . PHE B 1 211 ? 18.531 -11.062 -22.797 1 93.56 211 PHE B C 1
ATOM 3775 O O . PHE B 1 211 ? 19.141 -11.828 -23.547 1 93.56 211 PHE B O 1
ATOM 3782 N N . ASP B 1 212 ? 17.797 -9.984 -23.203 1 92.44 212 ASP B N 1
ATOM 3783 C CA . ASP B 1 212 ? 17.484 -9.828 -24.625 1 92.44 212 ASP B CA 1
ATOM 3784 C C . ASP B 1 212 ? 18.734 -9.422 -25.406 1 92.44 212 ASP B C 1
ATOM 3786 O O . ASP B 1 212 ? 18.734 -9.477 -26.641 1 92.44 212 ASP B O 1
ATOM 3790 N N . GLU B 1 213 ? 19.703 -9.07 -24.703 1 92.25 213 GLU B N 1
ATOM 3791 C CA . GLU B 1 213 ? 20.938 -8.664 -25.375 1 92.25 213 GLU B CA 1
ATOM 3792 C C . GLU B 1 213 ? 21.891 -9.852 -25.531 1 92.25 213 GLU B C 1
ATOM 3794 O O . GLU B 1 213 ? 22.906 -9.742 -26.219 1 92.25 213 GLU B O 1
ATOM 3799 N N . LEU B 1 214 ? 21.609 -10.922 -25 1 95.19 214 LEU B N 1
ATOM 3800 C CA . LEU B 1 214 ? 22.406 -12.125 -25.188 1 95.19 214 LEU B CA 1
ATOM 3801 C C . LEU B 1 214 ? 22.266 -12.664 -26.609 1 95.19 214 LEU B C 1
ATOM 3803 O O . LEU B 1 214 ? 21.312 -12.312 -27.312 1 95.19 214 LEU B O 1
ATOM 3807 N N . ASP B 1 215 ? 23.219 -13.562 -26.984 1 96.38 215 ASP B N 1
ATOM 3808 C CA . ASP B 1 215 ? 23.109 -14.281 -28.25 1 96.38 215 ASP B CA 1
ATOM 3809 C C . ASP B 1 215 ? 21.797 -15.062 -28.344 1 96.38 215 ASP B C 1
ATOM 3811 O O . ASP B 1 215 ? 21.375 -15.688 -27.375 1 96.38 215 ASP B O 1
ATOM 3815 N N . GLU B 1 216 ? 21.188 -15.055 -29.516 1 96.38 216 GLU B N 1
ATOM 3816 C CA . GLU B 1 216 ? 19.875 -15.672 -29.719 1 96.38 216 GLU B CA 1
ATOM 3817 C C . GLU B 1 216 ? 19.906 -17.156 -29.359 1 96.38 216 GLU B C 1
ATOM 3819 O O . GLU B 1 216 ? 18.938 -17.688 -28.828 1 96.38 216 GLU B O 1
ATOM 3824 N N . GLN B 1 217 ? 21 -17.766 -29.703 1 97.81 217 GLN B N 1
ATOM 3825 C CA . GLN B 1 217 ? 21.094 -19.188 -29.422 1 97.81 217 GLN B CA 1
ATOM 3826 C C . GLN B 1 217 ? 21.141 -19.453 -27.906 1 97.81 217 GLN B C 1
ATOM 3828 O O . GLN B 1 217 ? 20.609 -20.438 -27.422 1 97.81 217 GLN B O 1
ATOM 3833 N N . ILE B 1 218 ? 21.828 -18.594 -27.219 1 96.81 218 ILE B N 1
ATOM 3834 C CA . ILE B 1 218 ? 21.875 -18.703 -25.766 1 96.81 218 ILE B CA 1
ATOM 3835 C C . ILE B 1 218 ? 20.484 -18.5 -25.172 1 96.81 218 ILE B C 1
ATOM 3837 O O . ILE B 1 218 ? 20.062 -19.266 -24.297 1 96.81 218 ILE B O 1
ATOM 3841 N N . GLN B 1 219 ? 19.734 -17.5 -25.641 1 96.69 219 GLN B N 1
ATOM 3842 C CA . GLN B 1 219 ? 18.375 -17.234 -25.188 1 96.69 219 GLN B CA 1
ATOM 3843 C C . GLN B 1 219 ? 17.484 -18.438 -25.375 1 96.69 219 GLN B C 1
ATOM 3845 O O . GLN B 1 219 ? 16.797 -18.875 -24.438 1 96.69 219 GLN B O 1
ATOM 3850 N N . THR B 1 220 ? 17.531 -19 -26.609 1 96.88 220 THR B N 1
ATOM 3851 C CA . THR B 1 220 ? 16.672 -20.125 -26.969 1 96.88 220 THR B CA 1
ATOM 3852 C C . THR B 1 220 ? 16.984 -21.344 -26.109 1 96.88 220 THR B C 1
ATOM 3854 O O . THR B 1 220 ? 16.078 -22.016 -25.625 1 96.88 220 THR B O 1
ATOM 3857 N N . THR B 1 221 ? 18.297 -21.625 -25.922 1 97.38 221 THR B N 1
ATOM 3858 C CA . THR B 1 221 ? 18.688 -22.797 -25.156 1 97.38 221 THR B CA 1
ATOM 3859 C C . THR B 1 221 ? 18.344 -22.625 -23.672 1 97.38 221 THR B C 1
ATOM 3861 O O . THR B 1 221 ? 17.984 -23.578 -23 1 97.38 221 THR B O 1
ATOM 3864 N N . PHE B 1 222 ? 18.453 -21.391 -23.219 1 96.31 222 PHE B N 1
ATOM 3865 C CA . PHE B 1 222 ? 18.062 -21.109 -21.828 1 96.31 222 PHE B CA 1
ATOM 3866 C C . PHE B 1 222 ? 16.578 -21.344 -21.625 1 96.31 222 PHE B C 1
ATOM 3868 O O . PHE B 1 222 ? 16.156 -21.875 -20.594 1 96.31 222 PHE B O 1
ATOM 3875 N N . SER B 1 223 ? 15.773 -20.953 -22.531 1 95.88 223 SER B N 1
ATOM 3876 C CA . SER B 1 223 ? 14.336 -21.203 -22.453 1 95.88 223 SER B CA 1
ATOM 3877 C C . SER B 1 223 ? 14.039 -22.688 -22.391 1 95.88 223 SER B C 1
ATOM 3879 O O . SER B 1 223 ? 13.188 -23.125 -21.609 1 95.88 223 SER B O 1
ATOM 3881 N N . ARG B 1 224 ? 14.742 -23.469 -23.203 1 97.5 224 ARG B N 1
ATOM 3882 C CA . ARG B 1 224 ? 14.57 -24.922 -23.156 1 97.5 224 ARG B CA 1
ATOM 3883 C C . ARG B 1 224 ? 15 -25.484 -21.812 1 97.5 224 ARG B C 1
ATOM 3885 O O . ARG B 1 224 ? 14.383 -26.422 -21.297 1 97.5 224 ARG B O 1
ATOM 3892 N N . TYR B 1 225 ? 16.109 -24.922 -21.297 1 98.19 225 TYR B N 1
ATOM 3893 C CA . TYR B 1 225 ? 16.594 -25.281 -19.969 1 98.19 225 TYR B CA 1
ATOM 3894 C C . TYR B 1 225 ? 15.5 -25.125 -18.922 1 98.19 225 TYR B C 1
ATOM 3896 O O . TYR B 1 225 ? 15.273 -26.016 -18.109 1 98.19 225 TYR B O 1
ATOM 3904 N N . LEU B 1 226 ? 14.766 -24.078 -18.984 1 98.12 226 LEU B N 1
ATOM 3905 C CA . LEU B 1 226 ? 13.695 -23.781 -18.031 1 98.12 226 LEU B CA 1
ATOM 3906 C C . LEU B 1 226 ? 12.484 -24.672 -18.266 1 98.12 226 LEU B C 1
ATOM 3908 O O . LEU B 1 226 ? 11.859 -25.141 -17.328 1 98.12 226 LEU B O 1
ATOM 3912 N N . GLU B 1 227 ? 12.148 -24.953 -19.484 1 97.56 227 GLU B N 1
ATOM 3913 C CA . GLU B 1 227 ? 11.008 -25.797 -19.812 1 97.56 227 GLU B CA 1
ATOM 3914 C C . GLU B 1 227 ? 11.156 -27.188 -19.203 1 97.56 227 GLU B C 1
ATOM 3916 O O . GLU B 1 227 ? 10.195 -27.75 -18.688 1 97.56 227 GLU B O 1
ATOM 3921 N N . GLU B 1 228 ? 12.352 -27.703 -19.219 1 97.69 228 GLU B N 1
ATOM 3922 C CA . GLU B 1 228 ? 12.633 -29.016 -18.641 1 97.69 228 GLU B CA 1
AT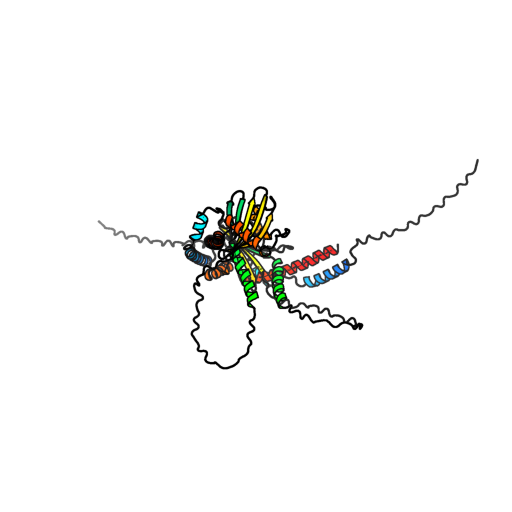OM 3923 C C . GLU B 1 228 ? 12.344 -29.031 -17.141 1 97.69 228 GLU B C 1
ATOM 3925 O O . GLU B 1 228 ? 12.094 -30.094 -16.562 1 97.69 228 GLU B O 1
ATOM 3930 N N . ARG B 1 229 ? 12.406 -27.891 -16.609 1 97.75 229 ARG B N 1
ATOM 3931 C CA . ARG B 1 229 ? 12.242 -27.766 -15.164 1 97.75 229 ARG B CA 1
ATOM 3932 C C . ARG B 1 229 ? 10.82 -27.359 -14.812 1 97.75 229 ARG B C 1
ATOM 3934 O O . ARG B 1 229 ? 10.523 -27.078 -13.648 1 97.75 229 ARG B O 1
ATOM 3941 N N . GLY B 1 230 ? 9.945 -27.25 -15.758 1 97.19 230 GLY B N 1
ATOM 3942 C CA . GLY B 1 230 ? 8.539 -26.984 -15.516 1 97.19 230 GLY B CA 1
ATOM 3943 C C . GLY B 1 230 ? 8.188 -25.516 -15.664 1 97.19 230 GLY B C 1
ATOM 3944 O O . GLY B 1 230 ? 7.059 -25.109 -15.391 1 97.19 230 GLY B O 1
ATOM 3945 N N . ILE B 1 231 ? 9.211 -24.703 -15.992 1 97.88 231 ILE B N 1
ATOM 3946 C CA . ILE B 1 231 ? 8.977 -23.297 -16.297 1 97.88 231 ILE B CA 1
ATOM 3947 C C . ILE B 1 231 ? 8.625 -23.141 -17.766 1 97.88 231 ILE B C 1
ATOM 3949 O O . ILE B 1 231 ? 9.469 -22.719 -18.562 1 97.88 231 ILE B O 1
ATOM 3953 N N . ASP B 1 232 ? 7.352 -23.531 -18.141 1 96.81 232 ASP B N 1
ATOM 3954 C CA . ASP B 1 232 ? 6.938 -23.688 -19.531 1 96.81 232 ASP B CA 1
ATOM 3955 C C . ASP B 1 232 ? 5.609 -22.984 -19.797 1 96.81 232 ASP B C 1
ATOM 3957 O O . ASP B 1 232 ? 5.184 -22.141 -19.016 1 96.81 232 ASP B O 1
ATOM 3961 N N . THR B 1 233 ? 5.035 -23.297 -20.844 1 96.69 233 THR B N 1
ATOM 3962 C CA . THR B 1 233 ? 3.797 -22.672 -21.297 1 96.69 233 THR B CA 1
ATOM 3963 C C . THR B 1 233 ? 2.676 -22.906 -20.281 1 96.69 233 THR B C 1
ATOM 3965 O O . THR B 1 233 ? 1.862 -22.016 -20.031 1 96.69 233 THR B O 1
ATOM 3968 N N . ALA B 1 234 ? 2.672 -24.078 -19.719 1 95.94 234 ALA B N 1
ATOM 3969 C CA . ALA B 1 234 ? 1.637 -24.391 -18.734 1 95.94 234 ALA B CA 1
ATOM 3970 C C . ALA B 1 234 ? 1.739 -23.484 -17.516 1 95.94 234 ALA B C 1
ATOM 3972 O O . ALA B 1 234 ? 0.732 -22.953 -17.047 1 95.94 234 ALA B O 1
ATOM 3973 N N . LEU B 1 235 ? 2.938 -23.312 -17.047 1 97.44 235 LEU B N 1
ATOM 3974 C CA . LEU B 1 235 ? 3.143 -22.422 -15.906 1 97.44 235 LEU B CA 1
ATOM 3975 C C . LEU B 1 235 ? 2.805 -20.984 -16.266 1 97.44 235 LEU B C 1
ATOM 3977 O O . LEU B 1 235 ? 2.15 -20.281 -15.492 1 97.44 235 LEU B O 1
ATOM 3981 N N . ALA B 1 236 ? 3.25 -20.562 -17.438 1 96.56 236 ALA B N 1
ATOM 3982 C CA . ALA B 1 236 ? 3.006 -19.203 -17.891 1 96.56 236 ALA B CA 1
ATOM 3983 C C . ALA B 1 236 ? 1.511 -18.906 -17.984 1 96.56 236 ALA B C 1
ATOM 3985 O O . ALA B 1 236 ? 1.079 -17.766 -17.797 1 96.56 236 ALA B O 1
ATOM 3986 N N . THR B 1 237 ? 0.729 -19.875 -18.297 1 94.94 237 THR B N 1
ATOM 3987 C CA . THR B 1 237 ? -0.722 -19.734 -18.359 1 94.94 237 THR B CA 1
ATOM 3988 C C . THR B 1 237 ? -1.336 -19.797 -16.969 1 94.94 237 THR B C 1
ATOM 3990 O O . THR B 1 237 ? -2.277 -19.062 -16.656 1 94.94 237 THR B O 1
ATOM 3993 N N . PHE B 1 238 ? -0.795 -20.578 -16.125 1 95.88 238 PHE B N 1
ATOM 3994 C CA . PHE B 1 238 ? -1.285 -20.797 -14.766 1 95.88 238 PHE B CA 1
ATOM 3995 C C . PHE B 1 238 ? -1.185 -19.516 -13.938 1 95.88 238 PHE B C 1
ATOM 3997 O O . PHE B 1 238 ? -2.102 -19.188 -13.188 1 95.88 238 PHE B O 1
ATOM 4004 N N . LEU B 1 239 ? -0.112 -18.766 -14.07 1 95.62 239 LEU B N 1
ATOM 4005 C CA . LEU B 1 239 ? 0.205 -17.672 -13.148 1 95.62 239 LEU B CA 1
ATOM 4006 C C . LEU B 1 239 ? -0.86 -16.578 -13.219 1 95.62 239 LEU B C 1
ATOM 4008 O O . LEU B 1 239 ? -1.479 -16.25 -12.203 1 95.62 239 LEU B O 1
ATOM 4012 N N . PRO B 1 240 ? -1.136 -16.047 -14.406 1 93.31 240 PRO B N 1
ATOM 4013 C CA . PRO B 1 240 ? -2.182 -15.023 -14.453 1 93.31 240 PRO B CA 1
ATOM 4014 C C . PRO B 1 240 ? -3.537 -15.547 -13.977 1 93.31 240 PRO B C 1
ATOM 4016 O O . PRO B 1 240 ? -4.285 -14.82 -13.32 1 93.31 240 PRO B O 1
ATOM 4019 N N . ASP B 1 241 ? -3.857 -16.812 -14.297 1 92.25 241 ASP B N 1
ATOM 4020 C CA . ASP B 1 241 ? -5.129 -17.406 -13.883 1 92.25 241 ASP B CA 1
ATOM 4021 C C . ASP B 1 241 ? -5.207 -17.516 -12.359 1 92.25 241 ASP B C 1
ATOM 4023 O O . ASP B 1 241 ? -6.254 -17.25 -11.766 1 92.25 241 ASP B O 1
ATOM 4027 N N . TYR B 1 242 ? -4.113 -17.922 -11.781 1 94.31 242 TYR B N 1
ATOM 4028 C CA . TYR B 1 242 ? -4.113 -18.078 -10.328 1 94.31 242 TYR B CA 1
ATOM 4029 C C . TYR B 1 242 ? -4.188 -16.734 -9.633 1 94.31 242 TYR B C 1
ATOM 4031 O O . TYR B 1 242 ? -4.824 -16.594 -8.586 1 94.31 242 TYR B O 1
ATOM 4039 N N . VAL B 1 243 ? -3.494 -15.719 -10.18 1 92.88 243 VAL B N 1
ATOM 4040 C CA . VAL B 1 243 ? -3.551 -14.375 -9.617 1 92.88 243 VAL B CA 1
ATOM 4041 C C . VAL B 1 243 ? -4.996 -13.883 -9.594 1 92.88 243 VAL B C 1
ATOM 4043 O O . VAL B 1 243 ? -5.461 -13.359 -8.578 1 92.88 243 VAL B O 1
ATOM 4046 N N . ASP B 1 244 ? -5.668 -14.133 -10.727 1 89.25 244 ASP B N 1
ATOM 4047 C CA . ASP B 1 244 ? -7.07 -13.734 -10.812 1 89.25 244 ASP B CA 1
ATOM 4048 C C . ASP B 1 244 ? -7.914 -14.484 -9.781 1 89.25 244 ASP B C 1
ATOM 4050 O O . ASP B 1 244 ? -8.742 -13.883 -9.094 1 89.25 244 ASP B O 1
ATOM 4054 N N . TYR B 1 245 ? -7.699 -15.68 -9.727 1 91.62 245 TYR B N 1
ATOM 4055 C CA . TYR B 1 245 ? -8.422 -16.547 -8.797 1 91.62 245 TYR B CA 1
ATOM 4056 C C . TYR B 1 245 ? -8.195 -16.094 -7.355 1 91.62 245 TYR B C 1
ATOM 4058 O O . TYR B 1 245 ? -9.148 -15.922 -6.598 1 91.62 245 TYR B O 1
ATOM 4066 N N . LYS B 1 246 ? -6.938 -15.93 -6.957 1 93.06 246 LYS B N 1
ATOM 4067 C CA . LYS B 1 246 ? -6.621 -15.539 -5.586 1 93.06 246 LYS B CA 1
ATOM 4068 C C . LYS B 1 246 ? -7.168 -14.148 -5.27 1 93.06 246 LYS B C 1
ATOM 4070 O O . LYS B 1 246 ? -7.652 -13.898 -4.16 1 93.06 246 LYS B O 1
ATOM 4075 N N . GLU B 1 247 ? -7.035 -13.227 -6.203 1 90.56 247 GLU B N 1
ATOM 4076 C CA . GLU B 1 247 ? -7.59 -11.891 -6 1 90.56 247 GLU B CA 1
ATOM 4077 C C . GLU B 1 247 ? -9.078 -11.961 -5.676 1 90.56 247 GLU B C 1
ATOM 4079 O O . GLU B 1 247 ? -9.562 -11.234 -4.797 1 90.56 247 GLU B O 1
ATOM 4084 N N . GLN B 1 248 ? -9.781 -12.773 -6.43 1 89.38 248 GLN B N 1
ATOM 4085 C CA . GLN B 1 248 ? -11.211 -12.945 -6.184 1 89.38 248 GLN B CA 1
ATOM 4086 C C . GLN B 1 248 ? -11.469 -13.469 -4.777 1 89.38 248 GLN B C 1
ATOM 4088 O O . GLN B 1 248 ? -12.344 -12.969 -4.07 1 89.38 248 GLN B O 1
ATOM 4093 N N . LYS B 1 249 ? -10.75 -14.43 -4.43 1 91.81 249 LYS B N 1
ATOM 4094 C CA . LYS B 1 249 ? -10.891 -15.016 -3.098 1 91.81 249 LYS B CA 1
ATOM 4095 C C . LYS B 1 249 ? -10.594 -13.984 -2.012 1 91.81 249 LYS B C 1
ATOM 4097 O O . LYS B 1 249 ? -11.328 -13.883 -1.027 1 91.81 249 LYS B O 1
ATOM 4102 N N . GLU B 1 250 ? -9.508 -13.258 -2.203 1 92.31 250 GLU B N 1
ATOM 4103 C CA . GLU B 1 250 ? -9.133 -12.234 -1.236 1 92.31 250 GLU B CA 1
ATOM 4104 C C . GLU B 1 250 ? -10.188 -11.141 -1.158 1 92.31 250 GLU B C 1
ATOM 4106 O O . GLU B 1 250 ? -10.453 -10.594 -0.082 1 92.31 250 GLU B O 1
ATOM 4111 N N . TYR B 1 251 ? -10.781 -10.797 -2.354 1 92.94 251 TYR B N 1
ATOM 4112 C CA . TYR B 1 251 ? -11.828 -9.781 -2.383 1 92.94 251 TYR B CA 1
ATOM 4113 C C . TYR B 1 251 ? -13.031 -10.219 -1.55 1 92.94 251 TYR B C 1
ATOM 4115 O O . TYR B 1 251 ? -13.555 -9.438 -0.752 1 92.94 251 TYR B O 1
ATOM 4123 N N . VAL B 1 252 ? -13.422 -11.422 -1.673 1 93.94 252 VAL B N 1
ATOM 4124 C CA . VAL B 1 252 ? -14.555 -11.953 -0.914 1 93.94 252 VAL B CA 1
ATOM 4125 C C . VAL B 1 252 ? -14.227 -11.93 0.578 1 93.94 252 VAL B C 1
ATOM 4127 O O . VAL B 1 252 ? -15.062 -11.531 1.394 1 93.94 252 VAL B O 1
ATOM 4130 N N . ASN B 1 253 ? -13.078 -12.398 0.972 1 93.5 253 ASN B N 1
ATOM 4131 C CA . ASN B 1 253 ? -12.664 -12.359 2.371 1 93.5 253 ASN B CA 1
ATOM 4132 C C . ASN B 1 253 ? -12.664 -10.93 2.914 1 93.5 253 ASN B C 1
ATOM 4134 O O . ASN B 1 253 ? -13.039 -10.703 4.062 1 93.5 253 ASN B O 1
ATOM 4138 N N . TRP B 1 254 ? -12.164 -10.023 2.131 1 94.19 254 TRP B N 1
ATOM 4139 C CA . TRP B 1 254 ? -12.148 -8.609 2.506 1 94.19 254 TRP B CA 1
ATOM 4140 C C . TRP B 1 254 ? -13.562 -8.117 2.783 1 94.19 254 TRP B C 1
ATOM 4142 O O . TRP B 1 254 ? -13.812 -7.445 3.791 1 94.19 254 TRP B O 1
ATOM 4152 N N . LEU B 1 255 ? -14.461 -8.422 1.854 1 95.44 255 LEU B N 1
ATOM 4153 C CA . LEU B 1 255 ? -15.859 -8.031 2.033 1 95.44 255 LEU B CA 1
ATOM 4154 C C . LEU B 1 255 ? -16.406 -8.562 3.357 1 95.44 255 LEU B C 1
ATOM 4156 O O . LEU B 1 255 ? -17.094 -7.836 4.082 1 95.44 255 LEU B O 1
ATOM 4160 N N . LYS B 1 256 ? -16.109 -9.781 3.641 1 95.19 256 LYS B N 1
ATOM 4161 C CA . LYS B 1 256 ? -16.562 -10.398 4.883 1 95.19 256 LYS B CA 1
ATOM 4162 C C . LYS B 1 256 ? -15.977 -9.688 6.098 1 95.19 256 LYS B C 1
ATOM 4164 O O . LYS B 1 256 ? -16.703 -9.344 7.035 1 95.19 256 LYS B O 1
ATOM 4169 N N . ASP B 1 257 ? -14.703 -9.492 6.09 1 94.5 257 ASP B N 1
ATOM 4170 C CA . ASP B 1 257 ? -14.016 -8.867 7.211 1 94.5 257 ASP B CA 1
ATOM 4171 C C . ASP B 1 257 ? -14.531 -7.449 7.457 1 94.5 257 ASP B C 1
ATOM 4173 O O . ASP B 1 257 ? -14.789 -7.066 8.602 1 94.5 257 ASP B O 1
ATOM 4177 N N . VAL B 1 258 ? -14.633 -6.652 6.402 1 96 258 VAL B N 1
ATOM 4178 C CA . VAL B 1 258 ? -15.109 -5.277 6.52 1 96 258 VAL B CA 1
ATOM 4179 C C . VAL B 1 258 ? -16.547 -5.273 7.023 1 96 258 VAL B C 1
ATOM 4181 O O . VAL B 1 258 ? -16.922 -4.465 7.883 1 96 258 VAL B O 1
ATOM 4184 N N . ASN B 1 259 ? -17.344 -6.148 6.453 1 96.31 259 ASN B N 1
ATOM 4185 C CA . ASN B 1 259 ? -18.719 -6.266 6.918 1 96.31 259 ASN B CA 1
ATOM 4186 C C . ASN B 1 259 ? -18.781 -6.594 8.406 1 96.31 259 ASN B C 1
ATOM 4188 O O . ASN B 1 259 ? -19.547 -5.98 9.148 1 96.31 259 ASN B O 1
ATOM 4192 N N . ASP B 1 260 ? -18.031 -7.574 8.852 1 95.75 260 ASP B N 1
ATOM 4193 C CA . ASP B 1 260 ? -17.984 -7.945 10.266 1 95.75 260 ASP B CA 1
ATOM 4194 C C . ASP B 1 260 ? -17.547 -6.762 11.125 1 95.75 260 ASP B C 1
ATOM 4196 O O . ASP B 1 260 ? -18.094 -6.551 12.219 1 95.75 260 ASP B O 1
ATOM 4200 N N . PHE B 1 261 ? -16.641 -6.012 10.719 1 96.69 261 PHE B N 1
ATOM 4201 C CA . PHE B 1 261 ? -16.125 -4.863 11.453 1 96.69 261 PHE B CA 1
ATOM 4202 C C . PHE B 1 261 ? -17.188 -3.789 11.602 1 96.69 261 PHE B C 1
ATOM 4204 O O . PHE B 1 261 ? -17.438 -3.295 12.703 1 96.69 261 PHE B O 1
ATOM 4211 N N . VAL B 1 262 ? -17.766 -3.408 10.422 1 96.44 262 VAL B N 1
ATOM 4212 C CA . VAL B 1 262 ? -18.766 -2.346 10.43 1 96.44 262 VAL B CA 1
ATOM 4213 C C . VAL B 1 262 ? -19.953 -2.766 11.281 1 96.44 262 VAL B C 1
ATOM 4215 O O . VAL B 1 262 ? -20.562 -1.936 11.961 1 96.44 262 VAL B O 1
ATOM 4218 N N . SER B 1 263 ? -20.297 -4.055 11.312 1 95.12 263 SER B N 1
ATOM 4219 C CA . SER B 1 263 ? -21.453 -4.582 12.016 1 95.12 263 SER B CA 1
ATOM 4220 C C . SER B 1 263 ? -21.203 -4.672 13.516 1 95.12 263 SER B C 1
ATOM 4222 O O . SER B 1 263 ? -22.141 -4.871 14.297 1 95.12 263 SER B O 1
ATOM 4224 N N . ALA B 1 264 ? -19.984 -4.609 13.891 1 91.69 264 ALA B N 1
ATOM 4225 C CA . ALA B 1 264 ? -19.625 -4.777 15.297 1 91.69 264 ALA B CA 1
ATOM 4226 C C . ALA B 1 264 ? -19.859 -3.49 16.078 1 91.69 264 ALA B C 1
ATOM 4228 O O . ALA B 1 264 ? -19.781 -2.393 15.523 1 91.69 264 ALA B O 1
#

Secondary structure (DSSP, 8-state):
-----------------------------TTHHHHHHHHHHHHHHHHTT-SPPHHHHHHHHT-SSEEEE-TT-SEEEEEEEETTEEEEEEEETTHHHHHHHHHHHHHHHHH--------------------------------------EEEEEEEEETTTEEEEEEEEEETTEEEEEEEEEE-TTTS-GGGGGSTTHHHHSTTB----BGGGS-HHHHHHHHHHHHHTT-SHHHHHHHHHHHHHHHHHHHHHHHHHHHHHHT-/--------------------------S--TTHHHHHHHHHHHHHHHHTT-SPPHHHHHHHHT-SSEEEE-TTBSEEEEEEEETTEEEEEEEETTHHHHHHHHHHHHHHHHT--------------------------------------EEEEEEEEETTTEEEEEEEEEETTEEEEEEEEEE-TTTS-GGGGGSTTHHHH-TTS----BGGGS-HHHHHHHHHHHHHTT-SHHHHHHHHHHHHHHHHHHHHHHHHHHHHHHH-

Sequence (528 aa):
MRKTFLQPAVLFTANKRAFSAAVPRLSSGDVDPDLIHLLDEELQFETTETEAPAFIKEFLDTNLFQIEDKVGHDKVTLTRTFGNEKISVIFSISDINNTVEEFTEEELQDGEEIITKDATDAADEKEATAGEEEVTAIKDQDLDDVSFPVRATVIIEKQDKGSLVLNTVAQDGYLHIDAVRYFKQGQIQPQDMTTVDIGEQRQDLYMGPVFDELDEQIQTTFSRYLEERGIDTALATFLPDYVDYKEQKEYVNWLKDVNDFVSAMRKTFLQPAVLFTANKRAFSAAVPRLSSGDVDPDLIHLLDEELQFETTETEAPAFIKEFLDTNLFQIEDKVGHDKVTLTRTFGNEKISVIFSISDINNTVEEFTEEELQDGEEIITKDATDAADEKEATAGEEEVTAIKDQDLDDVSFPVRATVIIEKQDKGSLVLNTVAQDGYLHIDAVRYFKQGQIQPQDMTTVDIGEQRQDLYMGPVFDELDEQIQTTFSRYLEERGIDTALATFLPDYVDYKEQKEYVNWLKDVNDFVSA

Organism: NCBI:txid747725

Foldseek 3Di:
DDPPPPPDDDPPPPPPPPPPPPPPPPCQDPCLVVVLVVLVVVLVVLVVPQDADPLLVVVVVVVQWDKDDDFPAFKIWTWHDDPQKIKIKIFGLVVQVVQVVVVVVVVVVVPCPVPPPPPPDDDDDPPPDPPPPPPPPPPPPVPPPQWDKTWMWMWIDGPQAFIKIWIWIFTPLDIHTFAIDTDGPPRDDPVLNNPSPSLPPPPPDDRHDGLVPDDPVVSVVVQVVVVVSVNGSSVSVNVSSVSVSSVSVNVSVVSVVVSVVSVD/DPPPPPDPPPPPPPPPPPPPP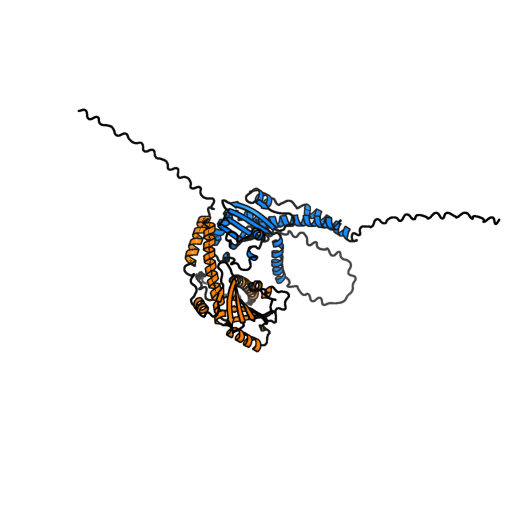PPPPPPADPCLVVLLVVLVVVLVVLVVPQDADPLLVVVVVVVQWDKDDDFPAFKIWIWHDDPQKIKIKIFGLVVLVVVVVVVVVVCVVVVPPVPVPDPDDDDDDPDPPPPPPPPPPPPPPPPPPQWDKIWMWMWIDGPQAFIKIWIWIFTPLDIGTFAIDTDGPPRDDPVLNNPSVSLPPPVVDDSHDGLVPDDPVVSVVVLVVVVVSVNGSSVSSNVSSVSVSSVSVNVSVVSVVVSVVSVD

InterPro domains:
  IPR003428 Mitochondrial glycoprotein [PF02330] (39-262)
  IPR003428 Mitochondrial glycoprotein [PTHR10826] (7-263)
  IPR036561 Mitochondrial glycoprotein superfamily [G3DSA:3.10.280.10] (27-262)
  IPR036561 Mitochondrial glycoprotein superfamily [SSF54529] (32-263)

Solvent-accessible surface area (backbone atoms only — not comparable to full-atom values): 31003 Å² total; per-residue (Å²): 137,84,82,76,80,78,73,81,78,79,77,75,78,78,77,76,71,78,72,74,73,70,67,75,68,80,77,66,57,91,58,41,65,58,53,42,52,53,39,50,54,50,43,62,62,54,59,80,68,65,70,77,58,67,67,56,53,53,58,50,69,65,62,63,46,47,79,49,75,53,88,96,51,56,56,36,37,34,36,30,78,54,66,70,28,46,35,36,42,26,30,48,49,66,50,54,60,59,52,49,51,56,50,46,54,56,51,50,64,69,59,61,70,66,77,77,71,82,79,64,89,84,74,87,77,76,81,74,74,85,67,79,72,70,71,70,67,82,61,82,59,75,75,62,87,65,68,50,64,33,60,34,26,38,35,44,30,36,84,92,59,13,32,40,40,31,40,30,36,20,38,84,37,35,68,45,66,55,29,52,32,76,36,56,64,79,69,66,48,75,75,44,63,68,40,65,50,43,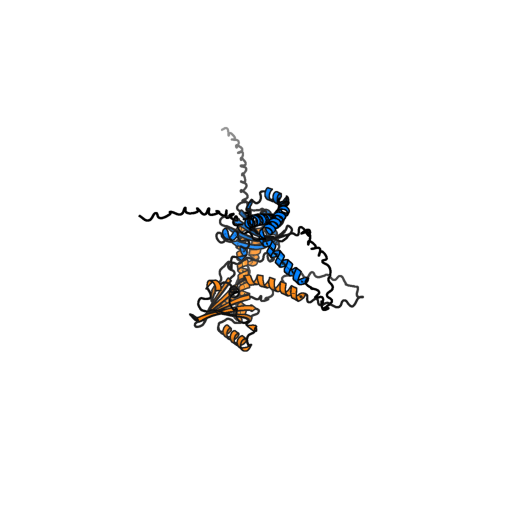83,66,65,54,84,45,47,51,63,57,58,58,39,84,71,46,57,67,66,54,50,53,41,49,49,50,44,34,36,78,72,59,58,34,47,70,46,18,44,42,50,40,54,47,37,52,50,49,51,51,51,50,49,52,51,45,46,50,54,49,40,54,56,66,72,96,135,86,79,77,80,77,75,81,78,79,76,76,76,75,76,74,73,74,74,73,68,71,64,75,76,67,63,68,60,91,45,42,64,60,44,41,51,50,39,50,52,51,44,60,64,54,58,79,66,66,69,78,57,66,68,58,52,53,59,51,68,66,62,63,47,47,78,49,74,53,88,70,38,26,49,36,37,34,37,32,78,58,90,76,29,46,36,34,40,26,31,50,49,63,48,58,66,55,50,53,54,53,48,51,52,48,49,59,59,61,59,61,60,70,75,76,70,80,79,68,91,81,82,72,93,68,82,72,74,81,67,80,75,71,73,71,67,86,58,83,62,70,82,58,88,69,66,50,67,33,60,33,27,37,36,43,31,35,83,90,69,13,31,41,40,32,41,32,36,20,38,85,37,34,67,44,65,54,29,54,33,80,36,56,65,81,70,65,48,76,74,44,64,70,40,67,50,44,78,63,69,47,75,86,48,87,65,54,63,56,41,83,72,48,57,67,66,57,50,55,52,49,49,52,58,34,37,79,71,59,60,32,47,68,47,18,43,42,51,39,52,48,36,53,50,50,50,51,49,51,47,50,51,46,43,50,52,49,38,53,46,65,72,97

Radius of gyration: 36.97 Å; Cα contacts (8 Å, |Δi|>4): 610; chains: 2; bounding box: 179×82×98 Å

pLDDT: mean 72.3, std 27.17, range [19.28, 98.19]